Protein AF-A0A409VNU2-F1 (afdb_monomer)

InterPro domains:
  IPR000086 NUDIX hydrolase domain [PF00293] (557-674)
  IPR000086 NUDIX hydrolase domain [PS51462] (543-689)
  IPR006638 Elp3/MiaA/NifB-like, radical SAM core domain [SM00729] (38-253)
  IPR007197 Radical SAM [PF04055] (53-207)
  IPR007197 Radical SAM [PS51918] (31-260)
  IPR007197 Radical SAM [SFLDS00029] (51-329)
  IPR013785 Aldolase-type TIM barrel [G3DSA:3.20.20.70] (51-311)
  IPR015797 NUDIX hydrolase-like domain superfamily [SSF55811] (520-695)
  IPR051196 RSAD2 and Viperin antiviral [PTHR21339] (51-327)
  IPR058240 Radical SAM superfamily [SSF102114] (53-287)

pLDDT: mean 80.47, std 20.97, range [23.19, 98.56]

Secondary structure (DSSP, 8-state):
-THHHHHHHHHHHS-SS--SPPPPPPSEEEE--S--------------TT----SB--TT-SS---------HHHHHHHHHHHHHTT--EEEE-SS-GGGSHHHHHHHHHHHHHTS--SEEEEEE-STT--HHHHHHHGGG-SEEEEE---SSHHHHHHHT-SBSSS---HHHHHHHHHHHHHHTTPEEEEEEEE-TTTTT---HHHHHHH--SEEEEEEP---BTTTBSTT-S---GGG---HHHHHHHHHHTTT-TTEEEE-HHHHSSS--EE-TTSEEEE-TTSS-EEEEEHHHH-HHHHHTTS---HHHHHHTT-----PPPS--S------------------------------TTTTTSTTSPPPPPP-PPTT-S-SHHHHHHHS-EEPPPSPGGG-SSEEEEEEPTTS-EEEEEEEEEE-S--STTPPPSEEE-HHHHHHHHHHHHHHHHHTPPPSEEEEE-SS-TTSEEEEEE-HHHHHTHHHHHHHHHHTTSTTS---EEEEEPPPPSS--TT---EEEEEEGGGHHHHTPPEEEEEEEEEEE-TTT--EEEEEEEEPTT-SSSTT-B--SEEEE--TT--HHHHHHHHHHHHH---HHHHHHH-EEEEEEEEEEE-TT--EEEEEEEEEEEEE-TT-SS-----TTT--EEEEEEE-HHHHHHHHHTT-B-HHHHHHHHHHHHHTTSS-TTT-TTHHHHHHHHT----S--------

Nearest PDB structures (foldseek):
  6q2q-assembly1_A  TM=9.606E-01  e=2.785E-39  Mus musculus
  6q2q-assembly2_B  TM=9.642E-01  e=1.848E-38  Mus musculus
  7n7h-assembly1_A  TM=9.650E-01  e=1.083E-36  Nematostella vectensis
  5vsm-assembly1_A  TM=9.522E-01  e=4.419E-33  Mus musculus
  5vsm-assembly2_B  TM=9.518E-01  e=1.750E-32  Mus musculus

Organism: NCBI:txid231916

Mean predicted aligned error: 18.36 Å

Solvent-accessible surface area (backbone atoms only — not comparable to full-atom values): 41085 Å² total; per-residue (Å²): 128,74,63,65,61,42,65,67,45,54,70,68,69,74,74,77,85,82,84,79,93,73,73,75,42,62,52,56,39,37,41,23,54,46,34,80,83,81,88,73,91,84,82,96,69,90,79,68,94,83,59,51,74,31,64,50,58,44,38,55,42,69,65,64,38,59,38,84,58,54,57,56,70,69,59,48,51,53,45,51,48,53,40,41,79,38,46,36,34,27,44,32,42,34,64,47,48,53,55,80,44,51,67,60,56,38,53,50,32,42,43,37,45,75,72,66,58,37,65,24,32,32,40,40,36,72,41,82,64,69,50,69,72,54,44,74,74,37,35,91,38,37,27,33,48,29,36,53,55,59,52,89,47,70,67,50,22,54,76,45,20,60,38,46,80,90,44,98,58,65,55,58,61,36,48,54,52,50,46,50,58,28,52,79,68,70,25,44,35,29,37,36,26,58,41,24,64,79,40,40,86,61,86,54,63,69,61,50,58,72,66,60,38,78,32,31,40,39,29,48,55,60,80,27,47,60,22,8,27,66,99,77,28,90,27,68,27,74,84,34,54,62,54,72,67,49,52,50,50,33,49,62,76,43,65,85,45,86,37,60,43,80,37,49,64,80,55,56,54,40,33,64,58,35,25,42,28,72,47,14,24,34,15,30,80,86,48,29,80,44,70,37,52,32,29,83,79,63,34,57,68,60,15,55,74,40,21,56,75,41,71,66,44,23,55,76,64,58,71,73,71,97,52,60,69,84,94,79,87,89,85,85,90,80,90,85,85,88,85,87,89,89,83,89,83,88,87,87,85,88,90,83,91,89,89,90,85,90,87,59,94,81,59,67,92,61,69,79,59,76,83,57,76,63,42,78,68,56,92,94,53,80,56,68,49,34,59,50,25,52,39,46,14,38,40,70,57,69,83,69,62,91,78,49,94,72,44,44,33,26,36,32,37,47,90,64,50,78,42,82,70,42,68,40,28,43,29,29,70,43,90,56,92,87,65,64,50,45,22,37,22,42,63,71,50,47,52,51,51,53,50,53,37,47,53,23,59,74,70,72,44,84,44,63,55,38,75,42,56,37,92,91,43,85,86,42,75,54,33,41,22,40,14,69,74,35,55,74,56,36,33,64,42,44,18,55,62,50,43,68,77,55,70,89,61,93,81,44,47,22,55,37,37,39,72,84,61,97,75,69,46,75,85,58,74,48,60,46,29,44,38,46,55,88,50,32,39,55,41,26,24,55,43,46,25,17,40,32,45,36,30,32,66,32,76,89,81,66,51,57,29,36,41,33,27,29,30,15,74,81,42,94,68,71,45,59,24,32,44,44,38,21,62,43,68,41,44,58,91,56,48,60,66,58,41,38,56,51,28,27,40,51,47,16,53,42,59,65,68,60,46,70,73,53,54,36,83,76,53,72,39,48,36,31,29,50,47,99,86,67,43,33,38,32,30,44,29,39,34,32,39,29,78,37,57,73,83,59,85,55,64,74,38,70,28,78,88,70,52,56,39,71,47,75,44,78,37,40,70,65,56,48,54,48,39,49,78,69,62,45,36,41,50,72,35,40,52,51,50,53,51,49,35,40,78,67,45,32,48,42,68,90,42,23,86,52,37,71,57,38,60,50,62,55,59,43,81,68,96,47,36,56,94,66,78,48,56,131

Sequence (728 aa):
MEWLTNIVSLYSLNLKGRTTEKKIVPVSVNYFPHRQVIVYFIVPSRIDARDRQCNYACNFCFHTTKNLDILPLEEAKRGLRLLADDGMRKLNISGGEPFLKPTFIGEIFRYCKEELKLESCSVVNNGSKVTEKWLDTYGQYLDMMAISCDSFDAETNKKIGRTDQAKKGDHVGRVFDVAEWCRQRGIKVKINSVINTHNWEEDMNEHIAALSPVRWKVFQVLLLEGENTGERSLRDARELVISSEQFQAFLSRHAGQKCLVPEDNEAMKDSYLNLDENMRFLNCETGGKVPGRSLLEVGVQEALKDAGWNEQAFVDRGGIFEWSRSQEAESLECAHRRAPLLVRSSLTSRHSPKRRNGGAALRSYYAEVAPVKALTLPKGHTSILPLIHSCNNLVLPPQPWASQAHLTIGTRTPEGDVIDKENVVPFVLSHAQRELPVGFIRPHVAAALEEDHQKHLVSGSASPWDLKYTKEHPKQLKSAAFAAWVNEGGKYTRTMHMERLVSGWNDEAYPVYSHPPKDITGALDPIAFAIERAALPLFGLVNFGALLTAYVHDPANGRSGIWIPRRSLMKRTWPGMLDVTAGGGMGLGDTAMETIIRESAEEALLDHDYLKEFIRPVGVLPFPNRSPKGWILPGMYYLFDLPLPSDFSIIPKINALDGEVEQFDLLEPQQVLQYLLEGKFKSSSALALIDFLIRHGYITEDTDPRYLDICRYLKADIHLPVAWRPAP

Radius of gyration: 30.8 Å; Cα contacts (8 Å, |Δi|>4): 1322; chains: 1; bounding box: 93×67×81 Å

Foldseek 3Di:
DCCVVVVVCVVVPVPPDDDDDFDAQDQEAEEEFADDDDDDDDDDDDDDPPAFDLQWDFQLFQAGGRHGDFPDLVLVLVLVLLNLVRHHQEYEYEGRACLVVLVSLLVVLCCCCVPSVRQAYEYEHQLPNDDLVSCVRRVVSHQEYEHEDADPDPVLCVVRRSQGPVDRDDSLVSLQVVLVSCVVVNHAYEYEHEQWPSPLPPQCQVVCVVSVGQAYEYEHRAQADCDADDPNHPHPCPNGHDDPVSNVSSCVSNVVPPRYQYDYHVLPQAQHQYAYSQQFTFARPVRHTDTFDHCSPVNPRVRVVVRNHDPVSNVVSVVDDDRGGDPDPPDDPDDDDDDDDDDDDDDDDDDDDDDDDDDDPPCPPCVQADFADAAAADPPDQFCQLLLLQQLFKDFFDPPPVPDPWTWIFGQGSVGDTHPIATWAFEFADPPPPTDGLFTAGPVLVVVLVVQQVVCVVVVHDRQKDWDDDPVDNPHTRHIHGDPVLCVVFQASVQVVQCVVVPPPPPFKAFRFGAQDPAFAQPDDRTRYIHDPVCCLRGLHEWEKEAEWEKEADSVVGDIWTKKFFWDLPDPPQHRFIFHQWMDTATVPGDNLNRRLVRCCLAFVFDSVLCVVFKDFDAKWWRFDADPVRGTHTYIYTYIYGYDYPVPPTGTDGDVVNSTTDDIDTHDLNVLSVCLVVVRHDSVRSLSSVVVCVVSNNHDCVRHVCVVVSVPSRRPDDPNDDDDHGDD

Structure (mmCIF, N/CA/C/O backbone):
data_AF-A0A409VNU2-F1
#
_entry.id   AF-A0A409VNU2-F1
#
loop_
_atom_site.group_PDB
_atom_site.id
_atom_site.type_symbol
_atom_site.label_atom_id
_atom_site.label_alt_id
_atom_site.label_comp_id
_atom_site.label_asym_id
_atom_site.label_entity_id
_atom_site.label_seq_id
_atom_site.pdbx_PDB_ins_code
_atom_site.Cartn_x
_atom_site.Cartn_y
_atom_site.Cartn_z
_atom_site.occupancy
_atom_site.B_iso_or_equiv
_atom_site.auth_seq_id
_atom_site.auth_comp_id
_atom_site.auth_asym_id
_atom_site.auth_atom_id
_atom_site.pdbx_PDB_model_num
ATOM 1 N N . MET A 1 1 ? -15.857 8.477 -12.333 1.00 32.22 1 MET A N 1
ATOM 2 C CA . MET A 1 1 ? -16.088 7.138 -12.943 1.00 32.22 1 MET A CA 1
ATOM 3 C C . MET A 1 1 ? -16.104 7.155 -14.484 1.00 32.22 1 MET A C 1
ATOM 5 O O . MET A 1 1 ? -16.042 6.073 -15.058 1.00 32.22 1 MET A O 1
ATOM 9 N N . GLU A 1 2 ? -16.066 8.316 -15.154 1.00 26.16 2 GLU A N 1
ATOM 10 C CA . GLU A 1 2 ? -15.745 8.467 -16.597 1.00 26.16 2 GLU A CA 1
ATOM 11 C C . GLU A 1 2 ? -14.269 8.155 -16.948 1.00 26.16 2 GLU A C 1
ATOM 13 O O . GLU A 1 2 ? -13.889 8.100 -18.110 1.00 26.16 2 GLU A O 1
ATOM 18 N N . TRP A 1 3 ? -13.426 7.874 -15.949 1.00 34.53 3 TRP A N 1
ATOM 19 C CA . TRP A 1 3 ? -11.976 7.726 -16.116 1.00 34.53 3 TRP A CA 1
ATOM 20 C C . TRP A 1 3 ? -11.501 6.365 -16.666 1.00 34.53 3 TRP A C 1
ATOM 22 O O . TRP A 1 3 ? -10.367 6.238 -17.105 1.00 34.53 3 TRP A O 1
ATOM 32 N N . LEU A 1 4 ? -12.362 5.339 -16.672 1.00 36.25 4 LEU A N 1
ATOM 33 C CA . LEU A 1 4 ? -12.014 3.996 -17.171 1.00 36.25 4 LEU A CA 1
ATOM 34 C C . LEU A 1 4 ? -12.293 3.880 -18.673 1.00 36.25 4 LEU A C 1
ATOM 36 O O . LEU A 1 4 ? -11.607 3.145 -19.373 1.00 36.25 4 LEU A O 1
ATOM 40 N N . THR A 1 5 ? -13.220 4.692 -19.186 1.00 32.06 5 THR A N 1
ATOM 41 C CA . THR A 1 5 ? -13.354 4.960 -20.621 1.00 32.06 5 THR A CA 1
ATOM 42 C C . THR A 1 5 ? -12.121 5.709 -21.143 1.00 32.06 5 THR A C 1
ATOM 44 O O . THR A 1 5 ? -11.686 5.458 -22.264 1.00 32.06 5 THR A O 1
ATOM 47 N N . ASN A 1 6 ? -11.481 6.539 -20.304 1.00 30.66 6 ASN A N 1
ATOM 48 C CA . ASN A 1 6 ? -10.217 7.198 -20.641 1.00 30.66 6 ASN A CA 1
ATOM 49 C C . ASN A 1 6 ? -9.029 6.234 -20.723 1.00 30.66 6 ASN A C 1
ATOM 51 O O . ASN A 1 6 ? -8.132 6.509 -21.501 1.00 30.66 6 ASN A O 1
ATOM 55 N N . ILE A 1 7 ? -9.022 5.087 -20.035 1.00 38.19 7 ILE A N 1
ATOM 56 C CA . ILE A 1 7 ? -7.935 4.094 -20.176 1.00 38.19 7 ILE A CA 1
ATOM 57 C C . ILE A 1 7 ? -7.958 3.431 -21.566 1.00 38.19 7 ILE A C 1
ATOM 59 O O . ILE A 1 7 ? -6.906 3.183 -22.147 1.00 38.19 7 ILE A O 1
ATOM 63 N N . VAL A 1 8 ? -9.143 3.242 -22.155 1.00 35.53 8 VAL A N 1
ATOM 64 C CA . VAL A 1 8 ? -9.284 2.750 -23.540 1.00 35.53 8 VAL A CA 1
ATOM 65 C C . VAL A 1 8 ? -9.150 3.896 -24.563 1.00 35.53 8 VAL A C 1
ATOM 67 O O . VAL A 1 8 ? -8.634 3.699 -25.660 1.00 35.53 8 VAL A O 1
ATOM 70 N N . SER A 1 9 ? -9.535 5.127 -24.201 1.00 29.42 9 SER A N 1
ATOM 71 C CA . SER A 1 9 ? -9.430 6.308 -25.076 1.00 29.42 9 SER A CA 1
ATOM 72 C C . SER A 1 9 ? -8.040 6.967 -25.102 1.00 29.42 9 SER A C 1
ATOM 74 O O . SER A 1 9 ? -7.705 7.612 -26.097 1.00 29.42 9 SER A O 1
ATOM 76 N N . LEU A 1 10 ? -7.213 6.813 -24.062 1.00 29.30 10 LEU A N 1
ATOM 77 C CA . LEU A 1 10 ? -5.847 7.361 -23.996 1.00 29.30 10 LEU A CA 1
ATOM 78 C C . LEU A 1 10 ? -4.926 6.714 -25.038 1.00 29.30 10 LEU A C 1
ATOM 80 O O . LEU A 1 10 ? -4.035 7.381 -25.562 1.00 29.30 10 LEU A O 1
ATOM 84 N N . TYR A 1 11 ? -5.211 5.473 -25.441 1.00 35.41 11 TYR A N 1
ATOM 85 C CA . TYR A 1 11 ? -4.531 4.827 -26.566 1.00 35.41 11 TYR A CA 1
ATOM 86 C C . TYR A 1 11 ? -4.916 5.412 -27.935 1.00 35.41 11 TYR A C 1
ATOM 88 O O . TYR A 1 11 ? -4.134 5.319 -28.877 1.00 35.41 11 TYR A O 1
ATOM 96 N N . SER A 1 12 ? -6.072 6.076 -28.059 1.00 29.11 12 SER A N 1
ATOM 97 C CA . SER A 1 12 ? -6.533 6.654 -29.333 1.00 29.11 12 SER A CA 1
ATOM 98 C C . SER A 1 12 ? -6.155 8.130 -29.535 1.00 29.11 12 SER A C 1
ATOM 100 O O . SER A 1 12 ? -6.220 8.617 -30.662 1.00 29.11 12 SER A O 1
ATOM 102 N N . LEU A 1 13 ? -5.726 8.851 -28.490 1.00 26.30 13 LEU A N 1
ATOM 103 C CA . LEU A 1 13 ? -5.395 10.287 -28.573 1.00 26.30 13 LEU A CA 1
ATOM 104 C C . LEU A 1 13 ? -3.894 10.619 -28.526 1.00 26.30 13 LEU A C 1
ATOM 106 O O . LEU A 1 13 ? -3.533 11.745 -28.852 1.00 26.30 13 LEU A O 1
ATOM 110 N N . ASN A 1 14 ? -3.015 9.644 -28.267 1.00 28.23 14 ASN A N 1
ATOM 111 C CA . ASN A 1 14 ? -1.561 9.804 -28.453 1.00 28.23 14 ASN A CA 1
ATOM 112 C C . ASN A 1 14 ? -1.056 9.409 -29.860 1.00 28.23 14 ASN A C 1
ATOM 114 O O . ASN A 1 14 ? 0.144 9.407 -30.117 1.00 28.23 14 ASN A O 1
ATOM 118 N N . LEU A 1 15 ? -1.961 9.119 -30.804 1.00 35.69 15 LEU A N 1
ATOM 119 C CA . LEU A 1 15 ? -1.638 8.662 -32.165 1.00 35.69 15 LEU A CA 1
ATOM 120 C C . LEU A 1 15 ? -1.769 9.732 -33.263 1.00 35.69 15 LEU A C 1
ATOM 122 O O . LEU A 1 15 ? -1.955 9.395 -34.433 1.00 35.69 15 LEU A O 1
ATOM 126 N N . LYS A 1 16 ? -1.608 11.023 -32.947 1.00 27.91 16 LYS A N 1
ATOM 127 C CA . LYS A 1 16 ? -1.348 12.035 -33.988 1.00 27.91 16 LYS A CA 1
ATOM 128 C C . LYS A 1 16 ? -0.219 12.986 -33.606 1.00 27.91 16 LYS A C 1
ATOM 130 O O . LYS A 1 16 ? -0.439 14.085 -33.119 1.00 27.91 16 LYS A O 1
ATOM 135 N N . GLY A 1 17 ? 0.988 12.548 -33.961 1.00 31.16 17 GLY A N 1
ATOM 136 C CA . GLY A 1 17 ? 2.108 13.422 -34.288 1.00 31.16 17 GLY A CA 1
ATOM 137 C C . GLY A 1 17 ? 3.088 13.687 -33.152 1.00 31.16 17 GLY A C 1
ATOM 138 O O . GLY A 1 17 ? 3.049 14.755 -32.556 1.00 31.16 17 GLY A O 1
ATOM 139 N N . ARG A 1 18 ? 4.052 12.780 -32.959 1.00 25.80 18 ARG A N 1
ATOM 140 C CA . ARG A 1 18 ? 5.494 13.081 -33.027 1.00 25.80 18 ARG A CA 1
ATOM 141 C C . ARG A 1 18 ? 6.312 11.802 -32.841 1.00 25.80 18 ARG A C 1
ATOM 143 O O . ARG A 1 18 ? 5.958 10.897 -32.103 1.00 25.80 18 ARG A O 1
ATOM 150 N N . THR A 1 19 ? 7.363 11.749 -33.634 1.00 32.81 19 THR A N 1
ATOM 151 C CA . THR A 1 19 ? 8.350 10.695 -33.841 1.00 32.81 19 THR A CA 1
ATOM 152 C C . THR A 1 19 ? 9.255 10.458 -32.624 1.00 32.81 19 THR A C 1
ATOM 154 O O . THR A 1 19 ? 9.462 11.374 -31.832 1.00 32.81 19 THR A O 1
ATOM 157 N N . THR A 1 20 ? 9.850 9.255 -32.583 1.00 31.62 20 THR A N 1
ATOM 158 C CA . THR A 1 20 ? 10.947 8.742 -31.723 1.00 31.62 20 THR A CA 1
ATOM 159 C C . THR A 1 20 ? 10.624 8.445 -30.250 1.00 31.62 20 THR A C 1
ATOM 161 O O . THR A 1 20 ? 10.275 9.337 -29.485 1.00 31.62 20 THR A O 1
ATOM 164 N N . GLU A 1 21 ? 10.783 7.167 -29.873 1.00 37.88 21 GLU A N 1
ATOM 165 C CA . GLU A 1 21 ? 10.762 6.645 -28.499 1.00 37.88 21 GLU A CA 1
ATOM 166 C C . GLU A 1 21 ? 11.710 7.453 -27.597 1.00 37.88 21 GLU A C 1
ATOM 168 O O . GLU A 1 21 ? 12.921 7.472 -27.816 1.00 37.88 21 GLU A O 1
ATOM 173 N N . LYS A 1 22 ? 11.161 8.117 -26.577 1.00 32.19 22 LYS A N 1
ATOM 174 C CA . LYS A 1 22 ? 11.935 8.726 -25.488 1.00 32.19 22 LYS A CA 1
ATOM 175 C C . LYS A 1 22 ? 11.944 7.764 -24.295 1.00 32.19 22 LYS A C 1
ATOM 177 O O . LYS A 1 22 ? 10.876 7.335 -23.862 1.00 32.19 22 LYS A O 1
ATOM 182 N N . LYS A 1 23 ? 13.122 7.433 -23.755 1.00 39.81 23 LYS A N 1
ATOM 183 C CA . LYS A 1 23 ? 13.257 6.816 -22.425 1.00 39.81 23 LYS A CA 1
ATOM 184 C C . LYS A 1 23 ? 12.821 7.832 -21.366 1.00 39.81 23 LYS A C 1
ATOM 186 O O . LYS A 1 23 ? 13.136 9.011 -21.454 1.00 39.81 23 LYS A O 1
ATOM 191 N N . ILE A 1 24 ? 12.077 7.391 -20.366 1.00 44.88 24 ILE A N 1
ATOM 192 C CA . ILE A 1 24 ? 11.565 8.270 -19.310 1.00 44.88 24 ILE A CA 1
ATOM 193 C C . ILE A 1 24 ? 12.728 8.667 -18.382 1.00 44.88 24 ILE A C 1
ATOM 195 O O . ILE A 1 24 ? 13.515 7.813 -17.978 1.00 44.88 24 ILE A O 1
ATOM 199 N N . VAL A 1 25 ? 12.856 9.956 -18.058 1.00 46.09 25 VAL A N 1
ATOM 200 C CA . VAL A 1 25 ? 13.733 10.442 -16.978 1.00 46.09 25 VAL A CA 1
ATOM 201 C C . VAL A 1 25 ? 13.100 10.037 -15.648 1.00 46.09 25 VAL A C 1
ATOM 203 O O . VAL A 1 25 ? 11.906 10.283 -15.466 1.00 46.09 25 VAL A O 1
ATOM 206 N N . PRO A 1 26 ? 13.847 9.443 -14.702 1.00 52.62 26 PRO A N 1
ATOM 207 C CA . PRO A 1 26 ? 13.279 9.040 -13.425 1.00 52.62 26 PRO A CA 1
ATOM 208 C C . PRO A 1 26 ? 12.714 10.237 -12.651 1.00 52.62 26 PRO A C 1
ATOM 210 O O . PRO A 1 26 ? 13.143 11.384 -12.784 1.00 52.62 26 PRO A O 1
ATOM 213 N N . VAL A 1 27 ? 11.752 9.926 -11.785 1.00 58.34 27 VAL A N 1
ATOM 214 C CA . VAL A 1 27 ? 10.874 10.858 -11.064 1.00 58.34 27 VAL A CA 1
ATOM 215 C C . VAL A 1 27 ? 11.636 11.922 -10.250 1.00 58.34 27 VAL A C 1
ATOM 217 O O . VAL A 1 27 ? 11.085 12.996 -10.027 1.00 58.34 27 VAL A O 1
ATOM 220 N N . SER A 1 28 ? 12.896 11.681 -9.848 1.00 54.06 28 SER A N 1
ATOM 221 C CA . SER A 1 28 ? 13.700 12.564 -8.985 1.00 54.06 28 SER A CA 1
ATOM 222 C C . SER A 1 28 ? 15.138 12.753 -9.487 1.00 54.06 28 SER A C 1
ATOM 224 O O . SER A 1 28 ? 15.865 11.774 -9.639 1.00 54.06 28 SER A O 1
ATOM 226 N N . VAL A 1 29 ? 15.593 14.005 -9.618 1.00 71.88 29 VAL A N 1
ATOM 227 C CA . VAL A 1 29 ? 16.958 14.347 -10.071 1.00 71.88 29 VAL A CA 1
ATOM 228 C C . VAL A 1 29 ? 17.713 15.157 -9.013 1.00 71.88 29 VAL A C 1
ATOM 230 O O . VAL A 1 29 ? 17.174 16.120 -8.464 1.00 71.88 29 VAL A O 1
ATOM 233 N N . ASN A 1 30 ? 18.966 14.781 -8.730 1.00 70.69 30 ASN A N 1
ATOM 234 C CA . ASN A 1 30 ? 19.867 15.550 -7.870 1.00 70.69 30 ASN A CA 1
ATOM 235 C C . ASN A 1 30 ? 20.692 16.520 -8.719 1.00 70.69 30 ASN A C 1
ATOM 237 O O . ASN A 1 30 ? 21.525 16.066 -9.495 1.00 70.69 30 ASN A O 1
ATOM 241 N N . TYR A 1 31 ? 20.516 17.828 -8.556 1.00 74.12 31 TYR A N 1
ATOM 242 C CA . TYR A 1 31 ? 21.321 18.834 -9.253 1.00 74.12 31 TYR A CA 1
ATOM 243 C C . TYR A 1 31 ? 22.365 19.450 -8.315 1.00 74.12 31 TYR A C 1
ATOM 245 O O . TYR A 1 31 ? 22.023 19.970 -7.247 1.00 74.12 31 TYR A O 1
ATOM 253 N N . PHE A 1 32 ? 23.631 19.392 -8.728 1.00 68.75 32 PHE A N 1
ATOM 254 C CA . PHE A 1 32 ? 24.795 19.933 -8.034 1.00 68.75 32 PHE A CA 1
ATOM 255 C C . PHE A 1 32 ? 25.315 21.162 -8.789 1.00 68.75 32 PHE A C 1
ATOM 257 O O . PHE A 1 32 ? 26.107 21.023 -9.710 1.00 68.75 32 PHE A O 1
ATOM 264 N N . PRO A 1 33 ? 24.913 22.389 -8.429 1.00 52.50 33 PRO A N 1
ATOM 265 C CA . PRO A 1 33 ? 25.173 23.564 -9.259 1.00 52.50 33 PRO A CA 1
ATOM 266 C C . PRO A 1 33 ? 26.635 24.060 -9.274 1.00 52.50 33 PRO A C 1
ATOM 268 O O . PRO A 1 33 ? 26.878 25.081 -9.902 1.00 52.50 33 PRO A O 1
ATOM 271 N N . HIS A 1 34 ? 27.595 23.409 -8.599 1.00 54.88 34 HIS A N 1
ATOM 272 C CA . HIS A 1 34 ? 28.981 23.891 -8.419 1.00 54.88 34 HIS A CA 1
ATOM 273 C C . HIS A 1 34 ? 30.038 22.940 -9.022 1.00 54.88 34 HIS A C 1
ATOM 275 O O . HIS A 1 34 ? 29.909 21.729 -8.881 1.00 54.88 34 HIS A O 1
ATOM 281 N N . ARG A 1 35 ? 31.111 23.482 -9.631 1.00 47.59 35 ARG A N 1
ATOM 282 C CA . ARG A 1 35 ? 32.030 22.761 -10.543 1.00 47.59 35 ARG A CA 1
ATOM 283 C C . ARG A 1 35 ? 32.740 21.493 -10.052 1.00 47.59 35 ARG A C 1
ATOM 285 O O . ARG A 1 35 ? 33.550 21.559 -9.120 1.00 47.59 35 ARG A O 1
ATOM 292 N N . GLN A 1 36 ? 32.617 20.406 -10.828 1.00 40.22 36 GLN A N 1
ATOM 293 C CA . GLN A 1 36 ? 33.533 19.263 -10.893 1.00 40.22 36 GLN A CA 1
ATOM 294 C C . GLN A 1 36 ? 34.528 19.416 -12.063 1.00 40.22 36 GLN A C 1
ATOM 296 O O . GLN A 1 36 ? 34.175 19.414 -13.242 1.00 40.22 36 GLN A O 1
ATOM 301 N N . VAL A 1 37 ? 35.828 19.502 -11.757 1.00 35.84 37 VAL A N 1
ATOM 302 C CA . VAL A 1 37 ? 36.880 19.309 -12.774 1.00 35.84 37 VAL A CA 1
ATOM 303 C C . VAL A 1 37 ? 37.388 17.874 -12.691 1.00 35.84 37 VAL A C 1
ATOM 305 O O . VAL A 1 37 ? 38.113 17.531 -11.752 1.00 35.84 37 VAL A O 1
ATOM 308 N N . ILE A 1 38 ? 37.064 17.068 -13.705 1.00 33.06 38 ILE A N 1
ATOM 309 C CA . ILE A 1 38 ? 37.897 15.931 -14.104 1.00 33.06 38 ILE A CA 1
ATOM 310 C C . ILE A 1 38 ? 39.060 16.488 -14.920 1.00 33.06 38 ILE A C 1
ATOM 312 O O . ILE A 1 38 ? 38.869 17.152 -15.937 1.00 33.06 38 ILE A O 1
ATOM 316 N N . VAL A 1 39 ? 40.281 16.250 -14.449 1.00 29.45 39 VAL A N 1
ATOM 317 C CA . VAL A 1 39 ? 41.502 16.680 -15.131 1.00 29.45 39 VAL A CA 1
ATOM 318 C C . VAL A 1 39 ? 41.782 15.714 -16.287 1.00 29.45 39 VAL A C 1
ATOM 320 O O . VAL A 1 39 ? 42.343 14.644 -16.067 1.00 29.45 39 VAL A O 1
ATOM 323 N N . TYR A 1 40 ? 41.430 16.098 -17.516 1.00 26.77 40 TYR A N 1
ATOM 324 C CA . TYR A 1 40 ? 42.134 15.627 -18.713 1.00 26.77 40 TYR A CA 1
ATOM 325 C C . TYR A 1 40 ? 43.253 16.635 -19.031 1.00 26.77 40 TYR A C 1
ATOM 327 O O . TYR A 1 40 ? 43.049 17.844 -18.983 1.00 26.77 40 TYR A O 1
ATOM 335 N N . PHE A 1 41 ? 44.464 16.119 -19.244 1.00 30.81 41 PHE A N 1
ATOM 336 C CA . PHE A 1 41 ? 45.743 16.835 -19.339 1.00 30.81 41 PHE A CA 1
ATOM 337 C C . PHE A 1 41 ? 45.749 18.084 -20.249 1.00 30.81 41 PHE A C 1
ATOM 339 O O . PHE A 1 41 ? 45.288 18.007 -21.382 1.00 30.81 41 PHE A O 1
ATOM 346 N N . ILE A 1 42 ? 46.384 19.179 -19.789 1.00 28.73 42 ILE A N 1
ATOM 347 C CA . ILE A 1 42 ? 47.589 19.850 -20.350 1.00 28.73 42 ILE A CA 1
ATOM 348 C C . ILE A 1 42 ? 47.909 21.107 -19.484 1.00 28.73 42 ILE A C 1
ATOM 350 O O . ILE A 1 42 ? 47.016 21.863 -19.124 1.00 28.73 42 ILE A O 1
ATOM 354 N N . VAL A 1 43 ? 49.206 21.314 -19.193 1.00 25.83 43 VAL A N 1
ATOM 355 C CA . VAL A 1 43 ? 49.904 22.414 -18.462 1.00 25.83 43 VAL A CA 1
ATOM 356 C C . VAL A 1 43 ? 50.081 22.267 -16.927 1.00 25.83 43 VAL A C 1
ATOM 358 O O . VAL A 1 43 ? 49.102 22.148 -16.193 1.00 25.83 43 VAL A O 1
ATOM 361 N N . PRO A 1 44 ? 51.331 22.332 -16.403 1.00 35.22 44 PRO A N 1
ATOM 362 C CA . PRO A 1 44 ? 51.611 22.341 -14.973 1.00 35.22 44 PRO A CA 1
ATOM 363 C C . PRO A 1 44 ? 51.481 23.764 -14.416 1.00 35.22 44 PRO A C 1
ATOM 365 O O . PRO A 1 44 ? 52.395 24.578 -14.525 1.00 35.22 44 PRO A O 1
ATOM 368 N N . SER A 1 45 ? 50.370 24.064 -13.757 1.00 29.72 45 SER A N 1
ATOM 369 C CA . SER A 1 45 ? 50.297 25.194 -12.831 1.00 29.72 45 SER A CA 1
ATOM 370 C C . SER A 1 45 ? 49.721 24.708 -11.506 1.00 29.72 45 SER A C 1
ATOM 372 O O . SER A 1 45 ? 48.663 24.089 -11.441 1.00 29.72 45 SER A O 1
ATOM 374 N N . ARG A 1 46 ? 50.493 24.928 -10.435 1.00 35.41 46 ARG A N 1
ATOM 375 C CA . ARG A 1 46 ? 50.111 24.652 -9.047 1.00 35.41 46 ARG A CA 1
ATOM 376 C C . ARG A 1 46 ? 48.750 25.294 -8.770 1.00 35.41 46 ARG A C 1
ATOM 378 O O . ARG A 1 46 ? 48.667 26.515 -8.686 1.00 35.41 46 ARG A O 1
ATOM 385 N N . ILE A 1 47 ? 47.709 24.483 -8.609 1.00 34.41 47 ILE A N 1
ATOM 386 C CA . ILE A 1 47 ? 46.439 24.944 -8.045 1.00 34.41 47 ILE A CA 1
ATOM 387 C C . ILE A 1 47 ? 46.653 25.039 -6.532 1.00 34.41 47 ILE A C 1
ATOM 389 O O . ILE A 1 47 ? 46.846 24.022 -5.864 1.00 34.41 47 ILE A O 1
ATOM 393 N N . ASP A 1 48 ? 46.686 26.270 -6.022 1.00 32.44 48 ASP A N 1
ATOM 394 C CA . ASP A 1 48 ? 46.820 26.591 -4.600 1.00 32.44 48 ASP A CA 1
ATOM 395 C C . ASP A 1 48 ? 45.650 25.979 -3.800 1.00 32.44 48 ASP A C 1
ATOM 397 O O . ASP A 1 48 ? 44.506 25.913 -4.255 1.00 32.44 48 ASP A O 1
ATOM 401 N N . ALA A 1 49 ? 45.923 25.500 -2.588 1.00 35.62 49 ALA A N 1
ATOM 402 C CA . ALA A 1 49 ? 44.967 24.798 -1.729 1.00 35.62 49 ALA A CA 1
ATOM 403 C C . ALA A 1 49 ? 43.877 25.718 -1.128 1.00 35.62 49 ALA A C 1
ATOM 405 O O . ALA A 1 49 ? 43.075 25.264 -0.313 1.00 35.62 49 ALA A O 1
ATOM 406 N N . ARG A 1 50 ? 43.836 26.999 -1.520 1.00 35.00 50 ARG A N 1
ATOM 407 C CA . ARG A 1 50 ? 42.990 28.056 -0.934 1.00 35.00 50 ARG A CA 1
ATOM 408 C C . ARG A 1 50 ? 41.697 28.369 -1.711 1.00 35.00 50 ARG A C 1
ATOM 410 O O . ARG A 1 50 ? 40.860 29.100 -1.191 1.00 35.00 50 ARG A O 1
ATOM 417 N N . ASP A 1 51 ? 41.477 27.769 -2.882 1.00 38.09 51 ASP A N 1
ATOM 418 C CA . ASP A 1 51 ? 40.371 28.128 -3.797 1.00 38.09 51 ASP A CA 1
ATOM 419 C C . ASP A 1 51 ? 39.167 27.153 -3.801 1.00 38.09 51 ASP A C 1
ATOM 421 O O . ASP A 1 51 ? 38.575 26.879 -4.842 1.00 38.09 51 ASP A O 1
ATOM 425 N N . ARG A 1 52 ? 38.771 26.582 -2.650 1.00 53.28 52 ARG A N 1
ATOM 426 C CA . ARG A 1 52 ? 37.713 25.539 -2.582 1.00 53.28 52 ARG A CA 1
ATOM 427 C C . ARG A 1 52 ? 36.729 25.810 -1.438 1.00 53.28 52 ARG A C 1
ATOM 429 O O . ARG A 1 52 ? 37.043 25.492 -0.297 1.00 53.28 52 ARG A O 1
ATOM 436 N N . GLN A 1 53 ? 35.575 26.439 -1.692 1.00 62.69 53 GLN A N 1
ATOM 437 C CA . GLN A 1 53 ? 34.784 27.064 -0.613 1.00 62.69 53 GLN A CA 1
ATOM 438 C C . GLN A 1 53 ? 33.358 26.512 -0.466 1.00 62.69 53 GLN A C 1
ATOM 440 O O . GLN A 1 53 ? 32.382 27.215 -0.697 1.00 62.69 53 GLN A O 1
ATOM 445 N N . CYS A 1 54 ? 33.233 25.275 0.023 1.00 74.25 54 CYS A N 1
ATOM 446 C CA . CYS A 1 54 ? 32.205 25.029 1.038 1.00 74.25 54 CYS A CA 1
ATOM 447 C C . CYS A 1 54 ? 32.683 25.721 2.321 1.00 74.25 54 CYS A C 1
ATOM 449 O O . CYS A 1 54 ? 33.874 25.693 2.627 1.00 74.25 54 CYS A O 1
ATOM 451 N N . ASN A 1 55 ? 31.790 26.348 3.082 1.00 81.12 55 ASN A N 1
ATOM 452 C CA . ASN A 1 55 ? 32.190 27.001 4.330 1.00 81.12 55 ASN A CA 1
ATOM 453 C C . ASN A 1 55 ? 32.491 26.001 5.465 1.00 81.12 55 ASN A C 1
ATOM 455 O O . ASN A 1 55 ? 32.969 26.406 6.522 1.00 81.12 55 ASN A O 1
ATOM 459 N N . TYR A 1 56 ? 32.215 24.712 5.248 1.00 86.12 56 TYR A N 1
ATOM 460 C CA . TYR A 1 56 ? 32.549 23.598 6.136 1.00 86.12 56 TYR A CA 1
ATOM 461 C C . TYR A 1 56 ? 33.639 22.714 5.513 1.00 86.12 56 TYR A C 1
ATOM 463 O O . TYR A 1 56 ? 33.827 22.705 4.296 1.00 86.12 56 TYR A O 1
ATOM 471 N N . ALA A 1 57 ? 34.325 21.910 6.330 1.00 85.38 57 ALA A N 1
ATOM 472 C CA . ALA A 1 57 ? 35.432 21.064 5.881 1.00 85.38 57 ALA A CA 1
ATOM 473 C C . ALA A 1 57 ? 35.332 19.626 6.395 1.00 85.38 57 ALA A C 1
ATOM 475 O O . ALA A 1 57 ? 36.276 19.099 6.971 1.00 85.38 57 ALA A O 1
ATOM 476 N N . CYS A 1 58 ? 34.188 18.989 6.144 1.00 87.56 58 CYS A N 1
ATOM 477 C CA . CYS A 1 58 ? 33.946 17.614 6.569 1.00 87.56 58 CYS A CA 1
ATOM 478 C C . CYS A 1 58 ? 34.986 16.670 5.944 1.00 87.56 58 CYS A C 1
ATOM 480 O O . CYS A 1 58 ? 35.213 16.707 4.728 1.00 87.56 58 CYS A O 1
ATOM 482 N N . ASN A 1 59 ? 35.593 15.824 6.770 1.00 86.50 59 ASN A N 1
ATOM 483 C CA . ASN A 1 59 ? 36.665 14.909 6.388 1.00 86.50 59 ASN A CA 1
ATOM 484 C C . ASN A 1 59 ? 36.167 13.766 5.493 1.00 86.50 59 ASN A C 1
ATOM 486 O O . ASN A 1 59 ? 36.911 13.288 4.648 1.00 86.50 59 ASN A O 1
ATOM 490 N N . PHE A 1 60 ? 34.892 13.384 5.597 1.00 85.81 60 PHE A N 1
ATOM 491 C CA . PHE A 1 60 ? 34.283 12.358 4.743 1.00 85.81 60 PHE A CA 1
ATOM 492 C C . PHE A 1 60 ? 33.616 12.899 3.472 1.00 85.81 60 PHE A C 1
ATOM 494 O O . PHE A 1 60 ? 32.960 12.138 2.764 1.00 85.81 60 PHE A O 1
ATOM 501 N N . CYS A 1 61 ? 33.712 14.203 3.185 1.00 81.88 61 CYS A N 1
ATOM 502 C CA . CYS A 1 61 ? 32.947 14.828 2.103 1.00 81.88 61 CYS A CA 1
ATOM 503 C C . CYS A 1 61 ? 33.165 14.114 0.757 1.00 81.88 61 CYS A C 1
ATOM 505 O O . CYS A 1 61 ? 34.243 14.186 0.181 1.00 81.88 61 CYS A O 1
ATOM 507 N N . PHE A 1 62 ? 32.120 13.462 0.250 1.00 71.25 62 PHE A N 1
ATOM 508 C CA . PHE A 1 62 ? 32.118 12.678 -0.992 1.00 71.25 62 PHE A CA 1
ATOM 509 C C . PHE A 1 62 ? 31.686 13.477 -2.242 1.00 71.25 62 PHE A C 1
ATOM 511 O O . PHE A 1 62 ? 31.367 12.921 -3.297 1.00 71.25 62 PHE A O 1
ATOM 518 N N . HIS A 1 63 ? 31.591 14.801 -2.108 1.00 68.31 63 HIS A N 1
ATOM 519 C CA . HIS A 1 63 ? 31.290 15.723 -3.199 1.00 68.31 63 HIS A CA 1
ATOM 520 C C . HIS A 1 63 ? 32.037 17.036 -2.964 1.00 68.31 63 HIS A C 1
ATOM 522 O O . HIS A 1 63 ? 31.503 18.026 -2.461 1.00 68.31 63 HIS A O 1
ATOM 528 N N . THR A 1 64 ? 33.338 16.989 -3.219 1.00 61.66 64 THR A N 1
ATOM 529 C CA . THR A 1 64 ? 34.271 18.054 -2.883 1.00 61.66 64 THR A CA 1
ATOM 530 C C . THR A 1 64 ? 34.232 19.176 -3.925 1.00 61.66 64 THR A C 1
ATOM 532 O O . THR A 1 64 ? 34.642 19.021 -5.072 1.00 61.66 64 THR A O 1
ATOM 535 N N . THR A 1 65 ? 33.751 20.352 -3.523 1.00 55.41 65 THR A N 1
ATOM 536 C CA . THR A 1 65 ? 33.604 21.514 -4.414 1.00 55.41 65 THR A CA 1
ATOM 537 C C . THR A 1 65 ? 34.955 22.168 -4.722 1.00 55.41 65 THR A C 1
ATOM 539 O O . THR A 1 65 ? 35.637 22.640 -3.808 1.00 55.41 65 THR A O 1
ATOM 542 N N . LYS A 1 66 ? 35.355 22.227 -6.003 1.00 52.22 66 LYS A N 1
ATOM 543 C CA . LYS A 1 66 ? 36.659 22.782 -6.434 1.00 52.22 66 LYS A CA 1
ATOM 544 C C . LYS A 1 66 ? 36.597 24.232 -6.950 1.00 52.22 66 LYS A C 1
ATOM 546 O O . LYS A 1 66 ? 37.658 24.826 -7.085 1.00 52.22 66 LYS A O 1
ATOM 551 N N . ASN A 1 67 ? 35.410 24.800 -7.209 1.00 52.06 67 ASN A N 1
ATOM 552 C CA . ASN A 1 67 ? 35.151 26.247 -7.368 1.00 52.06 67 ASN A CA 1
ATOM 553 C C . ASN A 1 67 ? 33.634 26.560 -7.271 1.00 52.06 67 ASN A C 1
ATOM 555 O O . ASN A 1 67 ? 32.820 25.650 -7.136 1.00 52.06 67 ASN A O 1
ATOM 559 N N . LEU A 1 68 ? 33.263 27.847 -7.301 1.00 58.31 68 LEU A N 1
ATOM 560 C CA . LEU A 1 68 ? 31.887 28.344 -7.118 1.00 58.31 68 LEU A CA 1
ATOM 561 C C . LEU A 1 68 ? 31.174 28.727 -8.428 1.00 58.31 68 LEU A C 1
ATOM 563 O O . LEU A 1 68 ? 30.134 29.394 -8.365 1.00 58.31 68 LEU A O 1
ATOM 567 N N . ASP A 1 69 ? 31.729 28.360 -9.584 1.00 63.16 69 ASP A N 1
ATOM 568 C CA . ASP A 1 69 ? 31.101 28.644 -10.872 1.00 63.16 69 ASP A CA 1
ATOM 569 C C . ASP A 1 69 ? 29.810 27.829 -10.992 1.00 63.16 69 ASP A C 1
ATOM 571 O O . ASP A 1 69 ? 29.787 26.637 -10.679 1.00 63.16 69 ASP A O 1
ATOM 575 N N . ILE A 1 70 ? 28.736 28.503 -11.405 1.00 75.44 70 ILE A N 1
ATOM 576 C CA . ILE A 1 70 ? 27.403 27.931 -11.608 1.00 75.44 70 ILE A CA 1
ATOM 577 C C . ILE A 1 70 ? 26.932 28.304 -13.012 1.00 75.44 70 ILE A C 1
ATOM 579 O O . ILE A 1 70 ? 27.292 29.375 -13.513 1.00 75.44 70 ILE A O 1
ATOM 583 N N . LEU A 1 71 ? 26.109 27.462 -13.641 1.00 82.44 71 LEU A N 1
ATOM 584 C CA . LEU A 1 71 ? 25.472 27.829 -14.906 1.00 82.44 71 LEU A CA 1
ATOM 585 C C . LEU A 1 71 ? 24.683 29.142 -14.764 1.00 82.44 71 LEU A C 1
ATOM 587 O O . LEU A 1 71 ? 24.057 29.374 -13.722 1.00 82.44 71 LEU A O 1
ATOM 591 N N . PRO A 1 72 ? 24.649 29.994 -15.806 1.00 89.50 72 PRO A N 1
ATOM 592 C CA . PRO A 1 72 ? 23.714 31.109 -15.857 1.00 89.50 72 PRO A CA 1
ATOM 593 C C . PRO A 1 72 ? 22.286 30.627 -15.588 1.00 89.50 72 PRO A C 1
ATOM 595 O O . PRO A 1 72 ? 21.888 29.558 -16.052 1.00 89.50 72 PRO A O 1
ATOM 598 N N . LEU A 1 73 ? 21.502 31.427 -14.860 1.00 89.00 73 LEU A N 1
ATOM 599 C CA . LEU A 1 73 ? 20.154 31.048 -14.420 1.00 89.00 73 LEU A CA 1
ATOM 600 C C . LEU A 1 73 ? 19.268 30.563 -15.576 1.00 89.00 73 LEU A C 1
ATOM 602 O O . LEU A 1 73 ? 18.573 29.563 -15.435 1.00 89.00 73 LEU A O 1
ATOM 606 N N . GLU A 1 74 ? 19.328 31.232 -16.725 1.00 92.19 74 GLU A N 1
ATOM 607 C CA . GLU A 1 74 ? 18.519 30.871 -17.893 1.00 92.19 74 GLU A CA 1
ATOM 608 C C . GLU A 1 74 ? 18.958 29.548 -18.541 1.00 92.19 74 GLU A C 1
ATOM 610 O O . GLU A 1 74 ? 18.109 28.760 -18.951 1.00 92.19 74 GLU A O 1
ATOM 615 N N . GLU A 1 75 ? 20.255 29.230 -18.539 1.00 90.69 75 GLU A N 1
ATOM 616 C CA . GLU A 1 75 ? 20.747 27.926 -19.006 1.00 90.69 75 GLU A CA 1
ATOM 617 C C . GLU A 1 75 ? 20.357 26.801 -18.043 1.00 90.69 75 GLU A C 1
ATOM 619 O O . GLU A 1 75 ? 19.950 25.719 -18.470 1.00 90.69 75 GLU A O 1
ATOM 624 N N . ALA A 1 76 ? 20.391 27.067 -16.734 1.00 89.94 76 ALA A N 1
ATOM 625 C CA . ALA A 1 76 ? 19.911 26.115 -15.741 1.00 89.94 76 ALA A CA 1
ATOM 626 C C . ALA A 1 76 ? 18.40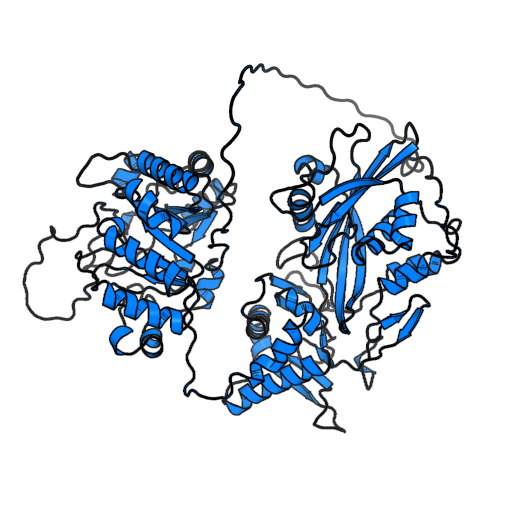0 25.852 -15.896 1.00 89.94 76 ALA A C 1
ATOM 628 O O . ALA A 1 76 ? 17.973 24.698 -15.914 1.00 89.94 76 ALA A O 1
ATOM 629 N N . LYS A 1 77 ? 17.586 26.900 -16.094 1.00 94.06 77 LYS A N 1
ATOM 630 C CA . LYS A 1 77 ? 16.149 26.767 -16.398 1.00 94.06 77 LYS A CA 1
ATOM 631 C C . LYS A 1 77 ? 15.908 25.977 -17.685 1.00 94.06 77 LYS A C 1
ATOM 633 O O . LYS A 1 77 ? 15.021 25.124 -17.706 1.00 94.06 77 LYS A O 1
ATOM 638 N N . ARG A 1 78 ? 16.711 26.214 -18.732 1.00 95.00 78 ARG A N 1
ATOM 639 C CA . ARG A 1 78 ? 16.661 25.455 -19.993 1.00 95.00 78 ARG A CA 1
ATOM 640 C C . ARG A 1 78 ? 16.883 23.965 -19.745 1.00 95.00 78 ARG A C 1
ATOM 642 O O . ARG A 1 78 ? 16.075 23.156 -20.192 1.00 95.00 78 ARG A O 1
ATOM 649 N N . GLY A 1 79 ? 17.915 23.606 -18.983 1.00 91.81 79 GLY A N 1
ATOM 650 C CA . GLY A 1 79 ? 18.199 22.213 -18.630 1.00 91.81 79 GLY A CA 1
ATOM 651 C C . GLY A 1 79 ? 17.087 21.559 -17.809 1.00 91.81 79 GLY A C 1
ATOM 652 O O . GLY A 1 79 ? 16.653 20.452 -18.121 1.00 91.81 79 GLY A O 1
ATOM 653 N N . LEU A 1 80 ? 16.557 22.268 -16.809 1.00 92.50 80 LEU A N 1
ATOM 654 C CA . LEU A 1 80 ? 15.454 21.776 -15.977 1.00 92.50 80 LEU A CA 1
ATOM 655 C C . LEU A 1 80 ? 14.152 21.593 -16.758 1.00 92.50 80 LEU A C 1
ATOM 657 O O . LEU A 1 80 ? 13.415 20.650 -16.482 1.00 92.50 80 LEU A O 1
ATOM 661 N N . ARG A 1 81 ? 13.874 22.449 -17.749 1.00 93.56 81 ARG A N 1
ATOM 662 C CA . ARG A 1 81 ? 12.732 22.252 -18.647 1.00 93.56 81 ARG A CA 1
ATOM 663 C C . ARG A 1 81 ? 12.890 20.998 -19.491 1.00 93.56 81 ARG A C 1
ATOM 665 O O . ARG A 1 81 ? 11.949 20.223 -19.557 1.00 93.56 81 ARG A O 1
ATOM 672 N N . LEU A 1 82 ? 14.076 20.761 -20.058 1.00 91.56 82 LEU A N 1
ATOM 673 C CA . LEU A 1 82 ? 14.340 19.530 -20.810 1.00 91.56 82 LEU A CA 1
ATOM 674 C C . LEU A 1 82 ? 14.105 18.280 -19.949 1.00 91.56 82 LEU A C 1
ATOM 676 O O . LEU A 1 82 ? 13.538 17.306 -20.430 1.00 91.56 82 LEU A O 1
ATOM 680 N N . LEU A 1 83 ? 14.507 18.314 -18.676 1.00 87.81 83 LEU A N 1
ATOM 681 C CA . LEU A 1 83 ? 14.271 17.216 -17.733 1.00 87.81 83 LEU A CA 1
ATOM 682 C C . LEU A 1 83 ? 12.788 17.047 -17.386 1.00 87.81 83 LEU A C 1
ATOM 684 O O . LEU A 1 83 ? 12.309 15.918 -17.321 1.00 87.81 83 LEU A O 1
ATOM 688 N N . ALA A 1 84 ? 12.062 18.145 -17.162 1.00 85.31 84 ALA A N 1
ATOM 689 C CA . ALA A 1 84 ? 10.627 18.112 -16.879 1.00 85.31 84 ALA A CA 1
ATOM 690 C C . ALA A 1 84 ? 9.825 17.587 -18.081 1.00 85.31 84 ALA A C 1
ATOM 692 O O . ALA A 1 84 ? 8.978 16.712 -17.914 1.00 85.31 84 ALA A O 1
ATOM 693 N N . ASP A 1 85 ? 10.152 18.049 -19.292 1.00 86.31 85 ASP A N 1
ATOM 694 C CA . ASP A 1 85 ? 9.544 17.595 -20.549 1.00 86.31 85 ASP A CA 1
ATOM 695 C C . ASP A 1 85 ? 9.781 16.093 -20.803 1.00 86.31 85 ASP A C 1
ATOM 697 O O . ASP A 1 85 ? 8.980 15.446 -21.482 1.00 86.31 85 ASP A O 1
ATOM 701 N N . ASP A 1 86 ? 10.859 15.533 -20.243 1.00 79.62 86 ASP A N 1
ATOM 702 C CA . ASP A 1 86 ? 11.218 14.116 -20.344 1.00 79.62 86 ASP A CA 1
ATOM 703 C C . ASP A 1 86 ? 10.848 13.289 -19.086 1.00 79.62 86 ASP A C 1
ATOM 705 O O . ASP A 1 86 ? 11.169 12.100 -19.025 1.00 79.62 86 ASP A O 1
ATOM 709 N N . GLY A 1 87 ? 10.120 13.865 -18.115 1.00 76.56 87 GLY A N 1
ATOM 710 C CA . GLY A 1 87 ? 9.442 13.111 -17.045 1.00 76.56 87 GLY A CA 1
ATOM 711 C C . GLY A 1 87 ? 9.858 13.407 -15.599 1.00 76.56 87 GLY A C 1
ATOM 712 O O . GLY A 1 87 ? 9.302 12.799 -14.682 1.00 76.56 87 GLY A O 1
ATOM 713 N N . MET A 1 88 ? 10.782 14.342 -15.354 1.00 85.94 88 MET A N 1
ATOM 714 C CA . MET A 1 88 ? 11.154 14.742 -13.990 1.00 85.94 88 MET A CA 1
ATOM 715 C C . MET A 1 88 ? 9.953 15.352 -13.247 1.00 85.94 88 MET A C 1
ATOM 717 O O . MET A 1 88 ? 9.364 16.327 -13.706 1.00 85.94 88 MET A O 1
ATOM 721 N N . ARG A 1 89 ? 9.640 14.832 -12.053 1.00 79.38 89 ARG A N 1
ATOM 722 C CA . ARG A 1 89 ? 8.563 15.341 -11.175 1.00 79.38 89 ARG A CA 1
ATOM 723 C C . ARG A 1 89 ? 9.080 15.948 -9.874 1.00 79.38 89 ARG A C 1
ATOM 725 O O . ARG A 1 89 ? 8.387 16.748 -9.248 1.00 79.38 89 ARG A O 1
ATOM 732 N N . LYS A 1 90 ? 10.306 15.600 -9.483 1.00 84.62 90 LYS A N 1
ATOM 733 C CA . LYS A 1 90 ? 10.974 16.059 -8.270 1.00 84.62 90 LYS A CA 1
ATOM 734 C C . LYS A 1 90 ? 12.387 16.548 -8.561 1.00 84.62 90 LYS A C 1
ATOM 736 O O . LYS A 1 90 ? 13.190 15.851 -9.180 1.00 84.62 90 LYS A O 1
ATOM 741 N N . LEU A 1 91 ? 12.707 17.724 -8.035 1.00 91.69 91 LEU A N 1
ATOM 742 C CA . LEU A 1 91 ? 14.057 18.275 -8.041 1.00 91.69 91 LEU A CA 1
ATOM 743 C C . LEU A 1 91 ? 14.625 18.269 -6.623 1.00 91.69 91 LEU A C 1
ATOM 745 O O . LEU A 1 91 ? 14.013 18.805 -5.700 1.00 91.69 91 LEU A O 1
ATOM 749 N N . ASN A 1 92 ? 15.831 17.732 -6.464 1.00 88.88 92 ASN A N 1
ATOM 750 C CA . ASN A 1 92 ? 16.621 17.899 -5.255 1.00 88.88 92 ASN A CA 1
ATOM 751 C C . ASN A 1 92 ? 17.885 18.705 -5.570 1.00 88.88 92 ASN A C 1
ATOM 753 O O . ASN A 1 92 ? 18.748 18.248 -6.315 1.00 88.88 92 ASN A O 1
ATOM 757 N N . ILE A 1 93 ? 18.019 19.892 -4.984 1.00 88.56 93 ILE A N 1
ATOM 758 C CA . ILE A 1 93 ? 19.266 20.656 -5.054 1.00 88.56 93 ILE A CA 1
ATOM 759 C C . ILE A 1 93 ? 20.157 20.207 -3.902 1.00 88.56 93 ILE A C 1
ATOM 761 O O . ILE A 1 93 ? 19.794 20.303 -2.730 1.00 88.56 93 ILE A O 1
ATOM 765 N N . SER A 1 94 ? 21.336 19.699 -4.229 1.00 82.56 94 SER A N 1
ATOM 766 C CA . SER A 1 94 ? 22.312 19.245 -3.242 1.00 82.56 94 SER A CA 1
ATOM 767 C C . SER A 1 94 ? 23.684 19.851 -3.534 1.00 82.56 94 SER A C 1
ATOM 769 O O . SER A 1 94 ? 23.830 20.737 -4.375 1.00 82.56 94 SER A O 1
ATOM 771 N N . GLY A 1 95 ? 24.694 19.404 -2.796 1.00 72.38 95 GLY A N 1
ATOM 772 C CA . GLY A 1 95 ? 26.071 19.858 -2.911 1.00 72.38 95 GLY A CA 1
ATOM 773 C C . GLY A 1 95 ? 26.584 20.522 -1.643 1.00 72.38 95 GLY A C 1
ATOM 774 O O . GLY A 1 95 ? 26.131 20.235 -0.536 1.00 72.38 95 GLY A O 1
ATOM 775 N N . GLY A 1 96 ? 27.581 21.386 -1.820 1.00 68.94 96 GLY A N 1
ATOM 776 C CA . GLY A 1 96 ? 28.322 22.018 -0.735 1.00 68.94 96 GLY A CA 1
ATOM 777 C C . GLY A 1 96 ? 28.907 23.362 -1.164 1.00 68.94 96 GLY A C 1
ATOM 778 O O . GLY A 1 96 ? 30.005 23.405 -1.703 1.00 68.94 96 GLY A O 1
ATOM 779 N N . GLU A 1 97 ? 28.247 24.488 -0.931 1.00 83.69 97 GLU A N 1
ATOM 780 C CA . GLU A 1 97 ? 27.039 24.682 -0.118 1.00 83.69 97 GLU A CA 1
ATOM 781 C C . GLU A 1 97 ? 26.009 25.514 -0.910 1.00 83.69 97 GLU A C 1
ATOM 783 O O . GLU A 1 97 ? 26.313 26.665 -1.235 1.00 83.69 97 GLU A O 1
ATOM 788 N N . PRO A 1 98 ? 24.803 24.977 -1.218 1.00 85.69 98 PRO A N 1
ATOM 789 C CA . PRO A 1 98 ? 23.808 25.657 -2.059 1.00 85.69 98 PRO A CA 1
ATOM 790 C C . PRO A 1 98 ? 23.427 27.062 -1.577 1.00 85.69 98 PRO A C 1
ATOM 792 O O . PRO A 1 98 ? 23.272 27.984 -2.384 1.00 85.69 98 PRO A O 1
ATOM 795 N N . PHE A 1 99 ? 23.340 27.272 -0.259 1.00 89.06 99 PHE A N 1
ATOM 796 C CA . PHE A 1 99 ? 23.000 28.578 0.314 1.00 89.06 99 PHE A CA 1
ATOM 797 C C . PHE A 1 99 ? 24.127 29.621 0.203 1.00 89.06 99 PHE A C 1
ATOM 799 O O . PHE A 1 99 ? 23.932 30.769 0.602 1.00 89.06 99 PHE A O 1
ATOM 806 N N . LEU A 1 100 ? 25.280 29.287 -0.393 1.00 86.06 100 LEU A N 1
ATOM 807 C CA . LEU A 1 100 ? 26.266 30.279 -0.847 1.00 86.06 100 LEU A CA 1
ATOM 808 C C . LEU A 1 100 ? 25.796 31.047 -2.091 1.00 86.06 100 LEU A C 1
ATOM 810 O O . LEU A 1 100 ? 26.320 32.124 -2.382 1.00 86.06 100 LEU A O 1
ATOM 814 N N . LYS A 1 101 ? 24.796 30.529 -2.816 1.00 86.62 101 LYS A N 1
ATOM 815 C CA . LYS A 1 101 ? 24.147 31.188 -3.961 1.00 86.62 101 LYS A CA 1
ATOM 816 C C . LYS A 1 101 ? 22.628 31.287 -3.732 1.00 86.62 101 LYS A C 1
ATOM 818 O O . LYS A 1 101 ? 21.847 30.768 -4.529 1.00 86.62 101 LYS A O 1
ATOM 823 N N . PRO A 1 102 ? 22.183 31.982 -2.666 1.00 89.38 102 PRO A N 1
ATOM 824 C CA . PRO A 1 102 ? 20.803 31.915 -2.178 1.00 89.38 102 PRO A CA 1
ATOM 825 C C . PRO A 1 102 ? 19.774 32.416 -3.201 1.00 89.38 102 PRO A C 1
ATOM 827 O O . PRO A 1 102 ? 18.711 31.817 -3.348 1.00 89.38 102 PRO A O 1
ATOM 830 N N . THR A 1 103 ? 20.086 33.478 -3.950 1.00 91.44 103 THR A N 1
ATOM 831 C CA . THR A 1 103 ? 19.189 34.003 -4.993 1.00 91.44 103 THR A CA 1
ATOM 832 C C . THR A 1 103 ? 19.007 33.011 -6.137 1.00 91.44 103 THR A C 1
ATOM 834 O O . THR A 1 103 ? 17.895 32.825 -6.612 1.00 91.44 103 THR A O 1
ATOM 837 N N . PHE A 1 104 ? 20.084 32.343 -6.558 1.00 90.62 104 PHE A N 1
ATOM 838 C CA . PHE A 1 104 ? 20.030 31.383 -7.658 1.00 90.62 104 PHE A CA 1
ATOM 839 C C . PHE A 1 104 ? 19.119 30.202 -7.313 1.00 90.62 104 PHE A C 1
ATOM 841 O O . PHE A 1 104 ? 18.193 29.910 -8.061 1.00 90.62 104 PHE A O 1
ATOM 848 N N . ILE A 1 105 ? 19.333 29.561 -6.158 1.00 92.62 105 ILE A N 1
ATOM 849 C CA . ILE A 1 105 ? 18.517 28.406 -5.754 1.00 92.62 105 ILE A CA 1
ATOM 850 C C . ILE A 1 105 ? 17.052 28.792 -5.507 1.00 92.62 105 ILE A C 1
ATOM 852 O O . ILE A 1 105 ? 16.157 28.020 -5.838 1.00 92.62 105 ILE A O 1
ATOM 856 N N . GLY A 1 106 ? 16.798 30.000 -4.989 1.00 94.75 106 GLY A N 1
ATOM 857 C CA . GLY A 1 106 ? 15.443 30.517 -4.795 1.00 94.75 106 GLY A CA 1
ATOM 858 C C . GLY A 1 106 ? 14.693 30.680 -6.118 1.00 94.75 106 GLY A C 1
ATOM 859 O O . GLY A 1 106 ? 13.573 30.193 -6.260 1.00 94.75 106 GLY A O 1
ATOM 860 N N . GLU A 1 107 ? 15.343 31.283 -7.115 1.00 96.81 107 GLU A N 1
ATOM 861 C CA . GLU A 1 107 ? 14.773 31.454 -8.456 1.00 96.81 107 GLU A CA 1
ATOM 862 C C . GLU A 1 107 ? 14.560 30.125 -9.192 1.00 96.81 107 GLU A C 1
ATOM 864 O O . GLU A 1 107 ? 13.581 29.983 -9.926 1.00 96.81 107 GLU A O 1
ATOM 869 N N . ILE A 1 108 ? 15.431 29.134 -8.978 1.00 95.12 108 ILE A N 1
ATOM 870 C CA . ILE A 1 108 ? 15.231 27.781 -9.511 1.00 95.12 108 ILE A CA 1
ATOM 871 C C . ILE A 1 108 ? 13.983 27.136 -8.902 1.00 95.12 108 ILE A C 1
ATOM 873 O O . ILE A 1 108 ? 13.144 26.639 -9.649 1.00 95.12 108 ILE A O 1
ATOM 877 N N . PHE A 1 109 ? 13.807 27.170 -7.577 1.00 96.44 109 PHE A N 1
ATOM 878 C CA . PHE A 1 109 ? 12.618 26.580 -6.951 1.00 96.44 109 PHE A CA 1
ATOM 879 C C . PHE A 1 109 ? 11.327 27.275 -7.368 1.00 96.44 109 PHE A C 1
ATOM 881 O O . PHE A 1 109 ? 10.346 26.593 -7.672 1.00 96.44 109 PHE A O 1
ATOM 888 N N . ARG A 1 110 ? 11.348 28.610 -7.461 1.00 97.00 110 ARG A N 1
ATOM 889 C CA . ARG A 1 110 ? 10.230 29.386 -8.000 1.00 97.00 110 ARG A CA 1
ATOM 890 C C . ARG A 1 110 ? 9.880 28.930 -9.415 1.00 97.00 110 ARG A C 1
ATOM 892 O O . ARG A 1 110 ? 8.740 28.558 -9.665 1.00 97.00 110 ARG A O 1
ATOM 899 N N . TYR A 1 111 ? 10.865 28.849 -10.311 1.00 97.06 111 TYR A N 1
ATOM 900 C CA . TYR A 1 111 ? 10.666 28.345 -11.673 1.00 97.06 111 TYR A CA 1
ATOM 901 C C . TYR A 1 111 ? 10.101 26.915 -11.698 1.00 97.06 111 TYR A C 1
ATOM 903 O O . TYR A 1 111 ? 9.150 26.628 -12.423 1.00 97.06 111 TYR A O 1
ATOM 911 N N . CYS A 1 112 ? 10.633 26.013 -10.876 1.00 94.31 112 CYS A N 1
ATOM 912 C CA . CYS A 1 112 ? 10.164 24.633 -10.798 1.00 94.31 112 CYS A CA 1
ATOM 913 C C . CYS A 1 112 ? 8.697 24.515 -10.358 1.00 94.31 112 CYS A C 1
ATOM 915 O O . CYS A 1 112 ? 7.961 23.698 -10.909 1.00 94.31 112 CYS A O 1
ATOM 917 N N . LYS A 1 113 ? 8.255 25.328 -9.395 1.00 92.81 113 LYS A N 1
ATOM 918 C CA . LYS A 1 113 ? 6.876 25.295 -8.887 1.00 92.81 113 LYS A CA 1
ATOM 919 C C . LYS A 1 113 ? 5.898 26.089 -9.745 1.00 92.81 113 LYS A C 1
ATOM 921 O O . LYS A 1 113 ? 4.800 25.608 -10.021 1.00 92.81 113 LYS A O 1
ATOM 926 N N . GLU A 1 114 ? 6.277 27.284 -10.183 1.00 94.75 114 GLU A N 1
ATOM 927 C CA . GLU A 1 114 ? 5.399 28.166 -10.954 1.00 94.75 114 GLU A CA 1
ATOM 928 C C . GLU A 1 114 ? 5.300 27.735 -12.417 1.00 94.75 114 GLU A C 1
ATOM 930 O O . GLU A 1 114 ? 4.192 27.659 -12.945 1.00 94.75 114 GLU A O 1
ATOM 935 N N . GLU A 1 115 ? 6.425 27.404 -13.051 1.00 94.44 115 GLU A N 1
ATOM 936 C CA . GLU A 1 115 ? 6.499 27.206 -14.503 1.00 94.44 115 GLU A CA 1
ATOM 937 C C . GLU A 1 115 ? 6.532 25.732 -14.909 1.00 94.44 115 GLU A C 1
ATOM 939 O O . GLU A 1 115 ? 5.897 25.356 -15.892 1.00 94.44 115 GLU A 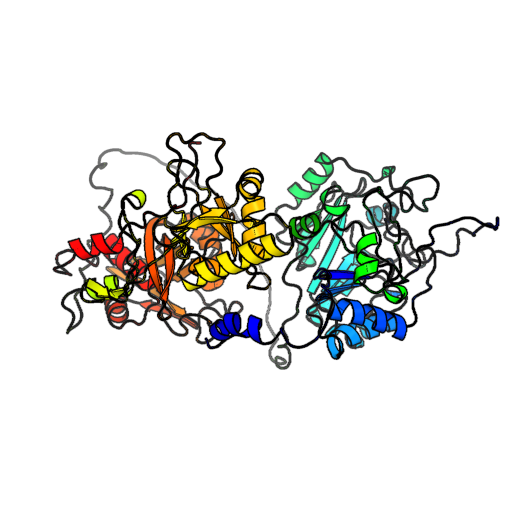O 1
ATOM 944 N N . LEU A 1 116 ? 7.278 24.891 -14.184 1.00 91.38 116 LEU A N 1
ATOM 945 C CA . LEU A 1 116 ? 7.385 23.456 -14.496 1.00 91.38 116 LEU A CA 1
ATOM 946 C C . LEU A 1 116 ? 6.327 22.602 -13.789 1.00 91.38 116 LEU A C 1
ATOM 948 O O . LEU A 1 116 ? 6.139 21.448 -14.158 1.00 91.38 116 LEU A O 1
ATOM 952 N N . LYS A 1 117 ? 5.638 23.161 -12.785 1.00 92.12 117 LYS A N 1
ATOM 953 C CA . LYS A 1 117 ? 4.634 22.467 -11.961 1.00 92.12 117 LYS A CA 1
ATOM 954 C C . LYS A 1 117 ? 5.153 21.156 -11.352 1.00 92.12 117 LYS A C 1
ATOM 956 O O . LYS A 1 117 ? 4.415 20.179 -11.264 1.00 92.12 117 LYS A O 1
ATOM 961 N N . LEU A 1 118 ? 6.417 21.142 -10.919 1.00 84.69 118 LEU A N 1
ATOM 962 C CA . LEU A 1 118 ? 6.998 19.975 -10.256 1.00 84.69 118 LEU A CA 1
ATOM 963 C C . LEU A 1 118 ? 6.265 19.663 -8.947 1.00 84.69 118 LEU A C 1
ATOM 965 O O . LEU A 1 118 ? 5.948 20.554 -8.150 1.00 84.69 118 LEU A O 1
ATOM 969 N N . GLU A 1 119 ? 6.064 18.375 -8.694 1.00 84.31 119 GLU A N 1
ATOM 970 C CA . GLU A 1 119 ? 5.409 17.870 -7.490 1.00 84.31 119 GLU A CA 1
ATOM 971 C C . GLU A 1 119 ? 6.223 18.202 -6.237 1.00 84.31 119 GLU A C 1
ATOM 973 O O . GLU A 1 119 ? 5.649 18.571 -5.213 1.00 84.31 119 GLU A O 1
ATOM 978 N N . SER A 1 120 ? 7.560 18.140 -6.316 1.00 88.12 120 SER A N 1
ATOM 979 C CA . SER A 1 120 ? 8.433 18.371 -5.160 1.00 88.12 120 SER A CA 1
ATOM 980 C C . SER A 1 120 ? 9.751 19.075 -5.491 1.00 88.12 120 SER A C 1
ATOM 982 O O . SER A 1 120 ? 10.455 18.724 -6.438 1.00 88.12 120 SER A O 1
ATOM 984 N N . CYS A 1 121 ? 10.104 20.044 -4.653 1.00 93.19 121 CYS A N 1
ATOM 985 C CA . CYS A 1 121 ? 11.391 20.719 -4.598 1.00 93.19 121 CYS A CA 1
ATOM 986 C C . CYS A 1 121 ? 12.010 20.497 -3.213 1.00 93.19 121 CYS A C 1
ATOM 988 O O . CYS A 1 121 ? 11.415 20.852 -2.191 1.00 93.19 121 CYS A O 1
ATOM 990 N N . SER A 1 122 ? 13.221 19.944 -3.166 1.00 94.00 122 SER A N 1
ATOM 991 C CA . SER A 1 122 ? 13.967 19.735 -1.923 1.00 94.00 122 SER A CA 1
ATOM 992 C C . SER A 1 122 ? 15.385 20.291 -1.991 1.00 94.00 122 SER A C 1
ATOM 994 O O . SER A 1 122 ? 15.970 20.413 -3.068 1.00 94.00 122 SER A O 1
ATOM 996 N N . VAL A 1 123 ? 15.952 20.615 -0.826 1.00 93.88 123 VAL A N 1
ATOM 997 C CA . VAL A 1 123 ? 17.349 21.056 -0.704 1.00 93.88 123 VAL A CA 1
ATOM 998 C C . VAL A 1 123 ? 18.083 20.289 0.390 1.00 93.88 123 VAL A C 1
ATOM 1000 O O . VAL A 1 123 ? 17.554 20.124 1.486 1.00 93.88 123 VAL A O 1
ATOM 1003 N N . VAL A 1 124 ? 19.316 19.853 0.115 1.00 91.69 124 VAL A N 1
ATOM 1004 C CA . VAL A 1 124 ? 20.242 19.290 1.114 1.00 91.69 124 VAL A CA 1
ATOM 1005 C C . VAL A 1 124 ? 21.331 20.311 1.420 1.00 91.69 124 VAL A C 1
ATOM 1007 O O . VAL A 1 124 ? 21.997 20.781 0.502 1.00 91.69 124 VAL A O 1
ATOM 1010 N N . ASN A 1 125 ? 21.519 20.653 2.694 1.00 92.50 125 ASN A N 1
ATOM 1011 C CA . ASN A 1 125 ? 22.457 21.698 3.114 1.00 92.50 125 ASN A CA 1
ATOM 1012 C C . ASN A 1 125 ? 23.033 21.457 4.520 1.00 92.50 125 ASN A C 1
ATOM 1014 O O . ASN A 1 125 ? 22.595 20.558 5.239 1.00 92.50 125 ASN A O 1
ATOM 1018 N N . ASN A 1 126 ? 24.017 22.266 4.920 1.00 90.50 126 ASN A N 1
ATOM 1019 C CA . ASN A 1 126 ? 24.628 22.214 6.255 1.00 90.50 126 ASN A CA 1
ATOM 1020 C C . ASN A 1 126 ? 23.971 23.150 7.303 1.00 90.50 126 ASN A C 1
ATOM 1022 O O . ASN A 1 126 ? 24.469 23.258 8.422 1.00 90.50 126 ASN A O 1
ATOM 1026 N N . GLY A 1 127 ? 22.903 23.874 6.947 1.00 90.69 127 GLY A N 1
ATOM 1027 C CA . GLY A 1 127 ? 22.140 24.788 7.812 1.00 90.69 127 GLY A CA 1
ATOM 1028 C C . GLY A 1 127 ? 22.795 26.151 8.077 1.00 90.69 127 GLY A C 1
ATOM 1029 O O . GLY A 1 127 ? 22.127 27.126 8.428 1.00 90.69 127 GLY A O 1
ATOM 1030 N N . SER A 1 128 ? 24.106 26.280 7.885 1.00 89.69 128 SER A N 1
ATOM 1031 C CA . SER A 1 128 ? 24.874 27.427 8.389 1.00 89.69 128 SER A CA 1
ATOM 1032 C C . SER A 1 128 ? 24.572 28.764 7.702 1.00 89.69 128 SER A C 1
ATOM 1034 O O . SER A 1 128 ? 24.726 29.810 8.332 1.00 89.69 128 SER A O 1
ATOM 1036 N N . LYS A 1 129 ? 24.146 28.747 6.431 1.00 91.06 129 LYS A N 1
ATOM 1037 C CA . LYS A 1 129 ? 23.833 29.953 5.639 1.00 91.06 129 LYS A CA 1
ATOM 1038 C C . LYS A 1 129 ? 22.337 30.152 5.379 1.00 91.06 129 LYS A C 1
ATOM 1040 O O . LYS A 1 129 ? 21.960 31.123 4.727 1.00 91.06 129 LYS A O 1
ATOM 1045 N N . VAL A 1 130 ? 21.484 29.275 5.907 1.00 93.69 130 VAL A N 1
ATOM 1046 C CA . VAL A 1 130 ? 20.027 29.444 5.834 1.00 93.69 130 VAL A CA 1
ATOM 1047 C C . VAL A 1 130 ? 19.623 30.650 6.680 1.00 93.69 130 VAL A C 1
ATOM 1049 O O . VAL A 1 130 ? 20.094 30.812 7.804 1.00 93.69 130 VAL A O 1
ATOM 1052 N N . THR A 1 131 ? 18.745 31.501 6.159 1.00 95.12 131 THR A N 1
ATOM 1053 C CA . THR A 1 131 ? 18.225 32.670 6.884 1.00 95.12 131 THR A CA 1
ATOM 1054 C C . THR A 1 131 ? 16.708 32.687 6.813 1.00 95.12 131 THR A C 1
ATOM 1056 O O . THR A 1 131 ? 16.143 32.271 5.801 1.00 95.12 131 THR A O 1
ATOM 1059 N N . GLU A 1 132 ? 16.050 33.216 7.845 1.00 95.62 132 GLU A N 1
ATOM 1060 C CA . GLU A 1 132 ? 14.594 33.413 7.841 1.00 95.62 132 GLU A CA 1
ATOM 1061 C C . GLU A 1 132 ? 14.144 34.242 6.641 1.00 95.62 132 GLU A C 1
ATOM 1063 O O . GLU A 1 132 ? 13.246 33.825 5.925 1.00 95.62 132 GLU A O 1
ATOM 1068 N N . LYS A 1 133 ? 14.869 35.322 6.314 1.00 96.69 133 LYS A N 1
ATOM 1069 C CA . LYS A 1 133 ? 14.587 36.154 5.134 1.00 96.69 133 LYS A CA 1
ATOM 1070 C C . LYS A 1 133 ? 14.504 35.343 3.836 1.00 96.69 133 LYS A C 1
ATOM 1072 O O . LYS A 1 133 ? 13.666 35.626 2.980 1.00 96.69 133 LYS A O 1
ATOM 1077 N N . TRP A 1 134 ? 15.392 34.365 3.654 1.00 97.44 134 TRP A N 1
ATOM 1078 C CA . TRP A 1 134 ? 15.340 33.504 2.474 1.00 97.44 134 TRP A CA 1
ATOM 1079 C C . TRP A 1 134 ? 14.103 32.602 2.501 1.00 97.44 134 TRP A C 1
ATOM 1081 O O . TRP A 1 134 ? 13.431 32.476 1.481 1.00 97.44 134 TRP A O 1
ATOM 1091 N N . LEU A 1 135 ? 13.776 32.028 3.663 1.00 97.06 135 LEU A N 1
ATOM 1092 C CA . LEU A 1 135 ? 12.584 31.197 3.845 1.00 97.06 135 LEU A CA 1
ATOM 1093 C C . LEU A 1 135 ? 11.289 31.999 3.656 1.00 97.06 135 LEU A C 1
ATOM 1095 O O . LEU A 1 135 ? 10.352 31.489 3.059 1.00 97.06 135 LEU A O 1
ATOM 1099 N N . ASP A 1 136 ? 11.250 33.259 4.078 1.00 94.31 136 ASP A N 1
ATOM 1100 C CA . ASP A 1 136 ? 10.107 34.152 3.861 1.00 94.31 136 ASP A CA 1
ATOM 1101 C C . ASP A 1 136 ? 9.917 34.480 2.377 1.00 94.31 136 ASP A C 1
ATOM 1103 O O . ASP A 1 136 ? 8.796 34.610 1.897 1.00 94.31 136 ASP A O 1
ATOM 1107 N N . THR A 1 137 ? 11.020 34.590 1.631 1.00 96.12 137 THR A N 1
ATOM 1108 C CA . THR A 1 137 ? 10.984 34.934 0.203 1.00 96.12 137 THR A CA 1
ATOM 1109 C C . THR A 1 137 ? 10.651 33.719 -0.671 1.00 96.12 137 THR A C 1
ATOM 1111 O O . THR A 1 137 ? 9.793 33.795 -1.548 1.00 96.12 137 THR A O 1
ATOM 1114 N N . TYR A 1 138 ? 11.338 32.594 -0.450 1.00 97.31 138 TYR A N 1
ATOM 1115 C CA . TYR A 1 138 ? 11.310 31.430 -1.345 1.00 97.31 138 TYR A CA 1
ATOM 1116 C C . TYR A 1 138 ? 10.740 30.160 -0.708 1.00 97.31 138 TYR A C 1
ATOM 1118 O O . TYR A 1 138 ? 10.505 29.185 -1.418 1.00 97.31 138 TYR A O 1
ATOM 1126 N N . GLY A 1 139 ? 10.501 30.138 0.606 1.00 94.44 139 GLY A N 1
ATOM 1127 C CA . GLY A 1 139 ? 10.078 28.934 1.329 1.00 94.44 139 GLY A CA 1
ATOM 1128 C C . GLY A 1 139 ? 8.729 28.375 0.879 1.00 94.44 139 GLY A C 1
ATOM 1129 O O . GLY A 1 139 ? 8.511 27.176 0.993 1.00 94.44 139 GLY A O 1
ATOM 1130 N N . GLN A 1 140 ? 7.863 29.200 0.283 1.00 95.19 140 GLN A N 1
ATOM 1131 C CA . GLN A 1 140 ? 6.614 28.746 -0.341 1.00 95.19 140 GLN A CA 1
ATOM 1132 C C . GLN A 1 140 ? 6.831 27.778 -1.520 1.00 95.19 140 GLN A C 1
ATOM 1134 O O . GLN A 1 140 ? 5.955 26.973 -1.824 1.00 95.19 140 GLN A O 1
ATOM 1139 N N . TYR A 1 141 ? 7.999 27.828 -2.170 1.00 96.50 141 TYR A N 1
ATOM 1140 C CA . TYR A 1 141 ? 8.348 26.963 -3.300 1.00 96.50 141 TYR A CA 1
ATOM 1141 C C . TYR A 1 141 ? 9.143 25.717 -2.881 1.00 96.50 141 TYR A C 1
ATOM 1143 O O . TYR A 1 141 ? 9.506 24.907 -3.735 1.00 96.50 141 TYR A O 1
ATOM 1151 N N . LEU A 1 142 ? 9.446 25.573 -1.587 1.00 95.62 142 LEU A N 1
ATOM 1152 C CA . LEU A 1 142 ? 10.260 24.494 -1.041 1.00 95.62 142 LEU A CA 1
ATOM 1153 C C . LEU A 1 142 ? 9.384 23.526 -0.240 1.00 95.62 142 LEU A C 1
ATOM 1155 O O . LEU A 1 142 ? 8.792 23.908 0.767 1.00 95.62 142 LEU A O 1
ATOM 1159 N N . ASP A 1 143 ? 9.346 22.255 -0.639 1.00 92.62 143 ASP A N 1
ATOM 1160 C CA . ASP A 1 143 ? 8.592 21.237 0.099 1.00 92.62 143 ASP A CA 1
ATOM 1161 C C . ASP A 1 143 ? 9.406 20.658 1.257 1.00 92.62 143 ASP A C 1
ATOM 1163 O O . ASP A 1 143 ? 8.845 20.341 2.307 1.00 92.62 143 ASP A O 1
ATOM 1167 N N . MET A 1 144 ? 10.727 20.510 1.077 1.00 94.25 144 MET A N 1
ATOM 1168 C CA . MET A 1 144 ? 11.574 19.795 2.033 1.00 94.25 144 MET A CA 1
ATOM 1169 C C . MET A 1 144 ? 12.953 20.422 2.248 1.00 94.25 144 MET A C 1
ATOM 1171 O O . MET A 1 144 ? 13.737 20.593 1.312 1.00 94.25 144 MET A O 1
ATOM 1175 N N . MET A 1 145 ? 13.277 20.660 3.519 1.00 96.88 145 MET A N 1
ATOM 1176 C CA . MET A 1 145 ? 14.584 21.102 3.995 1.00 96.88 145 MET A CA 1
ATOM 1177 C C . MET A 1 145 ? 15.336 19.923 4.616 1.00 96.88 145 MET A C 1
ATOM 1179 O O . MET A 1 145 ? 15.004 19.485 5.716 1.00 96.88 145 MET A O 1
ATOM 1183 N N . ALA A 1 146 ? 16.357 19.411 3.929 1.00 95.44 146 ALA A N 1
ATOM 1184 C CA . ALA A 1 146 ? 17.235 18.372 4.452 1.00 95.44 146 ALA A CA 1
ATOM 1185 C C . ALA A 1 146 ? 18.509 18.985 5.054 1.00 95.44 146 ALA A C 1
ATOM 1187 O O . ALA A 1 146 ? 19.356 19.517 4.334 1.00 95.44 146 ALA A O 1
ATOM 1188 N N . ILE A 1 147 ? 18.650 18.899 6.375 1.00 95.56 147 ILE A N 1
ATOM 1189 C CA . ILE A 1 147 ? 19.779 19.455 7.126 1.00 95.56 147 ILE A CA 1
ATOM 1190 C C . ILE A 1 147 ? 20.764 18.322 7.445 1.00 95.56 147 ILE A C 1
ATOM 1192 O O . ILE A 1 147 ? 20.379 17.275 7.965 1.00 95.56 147 ILE A O 1
ATOM 1196 N N . SER A 1 148 ? 22.039 18.514 7.109 1.00 94.88 148 SER A N 1
ATOM 1197 C CA . SER A 1 148 ? 23.105 17.557 7.431 1.00 94.88 148 SER A CA 1
ATOM 1198 C C . SER A 1 148 ? 23.545 17.747 8.879 1.00 94.88 148 SER A C 1
ATOM 1200 O O . SER A 1 148 ? 24.074 18.811 9.196 1.00 94.88 148 SER A O 1
ATOM 1202 N N . CYS A 1 149 ? 23.343 16.734 9.720 1.00 95.94 149 CYS A N 1
ATOM 1203 C CA . CYS A 1 149 ? 23.713 16.719 11.133 1.00 95.94 149 CYS A CA 1
ATOM 1204 C C . CYS A 1 149 ? 24.246 15.326 11.481 1.00 95.94 149 CYS A C 1
ATOM 1206 O O . CYS A 1 149 ? 23.491 14.356 11.478 1.00 95.94 149 CYS A O 1
ATOM 1208 N N . ASP A 1 150 ? 25.550 15.213 11.732 1.00 96.69 150 ASP A N 1
ATOM 1209 C CA . ASP A 1 150 ? 26.203 13.912 11.940 1.00 96.69 150 ASP A CA 1
ATOM 1210 C C . ASP A 1 150 ? 26.437 13.592 13.417 1.00 96.69 150 ASP A C 1
ATOM 1212 O O . ASP A 1 150 ? 26.754 12.457 13.746 1.00 96.69 150 ASP A O 1
ATOM 1216 N N . SER A 1 151 ? 26.328 14.578 14.302 1.00 96.06 151 SER A N 1
ATOM 1217 C CA . SER A 1 151 ? 26.491 14.409 15.742 1.00 96.06 151 SER A CA 1
ATOM 1218 C C . SER A 1 151 ? 25.809 15.559 16.474 1.00 96.06 151 SER A C 1
ATOM 1220 O O . SER A 1 151 ? 25.774 16.688 15.972 1.00 96.06 151 SER A O 1
ATOM 1222 N N . PHE A 1 152 ? 25.301 15.286 17.669 1.00 94.69 152 PHE A N 1
ATOM 1223 C CA . PHE A 1 152 ? 24.840 16.291 18.623 1.00 94.69 152 PHE A CA 1
ATOM 1224 C C . PHE A 1 152 ? 25.940 16.681 19.623 1.00 94.69 152 PHE A C 1
ATOM 1226 O O . PHE A 1 152 ? 25.766 17.628 20.388 1.00 94.69 152 PHE A O 1
ATOM 1233 N N . ASP A 1 153 ? 27.107 16.027 19.565 1.00 92.50 153 ASP A N 1
ATOM 1234 C CA . ASP A 1 153 ? 28.308 16.416 20.299 1.00 92.50 153 ASP A CA 1
ATOM 1235 C C . ASP A 1 153 ? 29.183 17.386 19.481 1.00 92.50 153 ASP A C 1
ATOM 1237 O O . ASP A 1 153 ? 29.567 17.149 18.327 1.00 92.50 153 ASP A O 1
ATOM 1241 N N . ALA A 1 154 ? 29.515 18.527 20.085 1.00 89.94 154 ALA A N 1
ATOM 1242 C CA . ALA A 1 154 ? 30.267 19.585 19.416 1.00 89.94 154 ALA A CA 1
ATOM 1243 C C . ALA A 1 154 ? 31.718 19.180 19.094 1.00 89.94 154 ALA A C 1
ATOM 1245 O O . ALA A 1 154 ? 32.252 19.574 18.051 1.00 89.94 154 ALA A O 1
ATOM 1246 N N . GLU A 1 155 ? 32.367 18.385 19.950 1.00 90.81 155 GLU A N 1
ATOM 1247 C CA . GLU A 1 155 ? 33.744 17.943 19.713 1.00 90.81 155 GLU A CA 1
ATOM 1248 C C . GLU A 1 155 ? 33.805 16.836 18.652 1.00 90.81 155 GLU A C 1
ATOM 1250 O O . GLU A 1 155 ? 34.723 16.832 17.829 1.00 90.81 155 GLU A O 1
ATOM 1255 N N . THR A 1 156 ? 32.809 15.954 18.583 1.00 93.62 156 THR A N 1
ATOM 1256 C CA . THR A 1 156 ? 32.641 14.981 17.496 1.00 93.62 156 THR A CA 1
ATOM 1257 C C . THR A 1 156 ? 32.445 15.683 16.155 1.00 93.62 156 THR A C 1
ATOM 1259 O O . THR A 1 156 ? 33.180 15.396 15.207 1.00 93.62 156 THR A O 1
ATOM 1262 N N . ASN A 1 157 ? 31.565 16.688 16.073 1.00 92.06 157 ASN A N 1
ATOM 1263 C CA . ASN A 1 157 ? 31.405 17.503 14.860 1.00 92.06 157 ASN A CA 1
ATOM 1264 C C . ASN A 1 157 ? 32.718 18.169 14.422 1.00 92.06 157 ASN A C 1
ATOM 1266 O O . ASN A 1 157 ? 33.045 18.207 13.235 1.00 92.06 157 ASN A O 1
ATOM 1270 N N . LYS A 1 158 ? 33.510 18.661 15.376 1.00 89.94 158 LYS A N 1
ATOM 1271 C CA . LYS A 1 158 ? 34.822 19.264 15.115 1.00 89.94 158 LYS A CA 1
ATOM 1272 C C . LYS A 1 158 ? 35.849 18.247 14.610 1.00 89.94 158 LYS A C 1
ATOM 1274 O O . LYS A 1 158 ? 36.560 18.566 13.661 1.00 89.94 158 LYS A O 1
ATOM 1279 N N . LYS A 1 159 ? 35.899 17.032 15.174 1.00 91.00 159 LYS A N 1
ATOM 1280 C CA . LYS A 1 159 ? 36.746 15.923 14.678 1.00 91.00 159 LYS A CA 1
ATOM 1281 C C . LYS A 1 159 ? 36.367 15.510 13.257 1.00 91.00 159 LYS A C 1
ATOM 1283 O O . LYS A 1 159 ? 37.232 15.269 12.423 1.00 91.00 159 LYS A O 1
ATOM 1288 N N . ILE A 1 160 ? 35.069 15.488 12.973 1.00 91.62 160 ILE A N 1
ATOM 1289 C CA . ILE A 1 160 ? 34.513 15.169 11.658 1.00 91.62 160 ILE A CA 1
ATOM 1290 C C . ILE A 1 160 ? 34.738 16.305 10.640 1.00 91.62 160 ILE A C 1
ATOM 1292 O O . ILE A 1 160 ? 34.744 16.062 9.434 1.00 91.62 160 ILE A O 1
ATOM 1296 N N . GLY A 1 161 ? 34.921 17.547 11.095 1.00 89.00 161 GLY A N 1
ATOM 1297 C CA . GLY A 1 161 ? 35.032 18.735 10.241 1.00 89.00 161 GLY A CA 1
ATOM 1298 C C . GLY A 1 161 ? 33.685 19.379 9.872 1.00 89.00 161 GLY A C 1
ATOM 1299 O O . GLY A 1 161 ? 33.627 20.227 8.974 1.00 89.00 161 GLY A O 1
ATOM 1300 N N . ARG A 1 162 ? 32.598 19.017 10.569 1.00 90.25 162 ARG A N 1
ATOM 1301 C CA . ARG A 1 162 ? 31.254 19.614 10.461 1.00 90.25 162 ARG A CA 1
ATOM 1302 C C . ARG A 1 162 ? 31.186 20.927 11.258 1.00 90.25 162 ARG A C 1
ATOM 1304 O O . ARG A 1 162 ? 30.440 21.073 12.219 1.00 90.25 162 ARG A O 1
ATOM 1311 N N . THR A 1 163 ? 32.019 21.891 10.880 1.00 84.38 163 THR A N 1
ATOM 1312 C CA . THR A 1 163 ? 32.101 23.212 11.520 1.00 84.38 163 THR A CA 1
ATOM 1313 C C . THR A 1 163 ? 32.431 24.293 10.490 1.00 84.38 163 THR A C 1
ATOM 1315 O O . THR A 1 163 ? 33.076 24.005 9.479 1.00 84.38 163 THR A O 1
ATOM 1318 N N . ASP A 1 164 ? 31.977 25.529 10.724 1.00 77.38 164 ASP A N 1
ATOM 1319 C CA . ASP A 1 164 ? 32.275 26.661 9.838 1.00 77.38 164 ASP A CA 1
ATOM 1320 C C . ASP A 1 164 ? 33.733 27.097 10.044 1.00 77.38 164 ASP A C 1
ATOM 1322 O O . ASP A 1 164 ? 34.156 27.389 11.163 1.00 77.38 164 ASP A O 1
ATOM 1326 N N . GLN A 1 165 ? 34.520 27.168 8.971 1.00 66.56 165 GLN A N 1
ATOM 1327 C CA . GLN A 1 165 ? 35.922 27.582 9.079 1.00 66.56 165 GLN A CA 1
ATOM 1328 C C . GLN A 1 165 ? 36.092 29.070 9.427 1.00 66.56 165 GLN A C 1
ATOM 1330 O O . GLN A 1 165 ? 37.128 29.461 9.963 1.00 66.56 165 GLN A O 1
ATOM 1335 N N . ALA A 1 166 ? 35.089 29.906 9.138 1.00 60.41 166 ALA A N 1
ATOM 1336 C CA . ALA A 1 166 ? 35.153 31.354 9.328 1.00 60.41 166 ALA A CA 1
ATOM 1337 C C . ALA A 1 166 ? 34.622 31.823 10.695 1.00 60.41 166 ALA A C 1
ATOM 1339 O O . ALA A 1 166 ? 34.898 32.951 11.108 1.00 60.41 166 ALA A O 1
ATOM 1340 N N . LYS A 1 167 ? 33.844 30.994 11.405 1.00 60.78 167 LYS A N 1
ATOM 1341 C CA . LYS A 1 167 ? 33.282 31.307 12.729 1.00 60.78 167 LYS A CA 1
ATOM 1342 C C . LYS A 1 167 ? 33.259 30.047 13.590 1.00 60.78 167 LYS A C 1
ATOM 1344 O O . LYS A 1 167 ? 32.797 29.016 13.123 1.00 60.78 167 LYS A O 1
ATOM 1349 N N . LYS A 1 168 ? 33.640 30.147 14.872 1.00 59.47 168 LYS A N 1
ATOM 1350 C CA . LYS A 1 168 ? 33.316 29.121 15.886 1.00 59.47 168 LYS A CA 1
ATOM 1351 C C . LYS A 1 168 ? 31.797 29.107 16.100 1.00 59.47 168 LYS A C 1
ATOM 1353 O O . LYS A 1 168 ? 31.294 29.747 17.016 1.00 59.47 168 LYS A O 1
ATOM 1358 N N . GLY A 1 169 ? 31.073 28.502 15.167 1.00 60.62 169 GLY A N 1
ATOM 1359 C CA . GLY A 1 169 ? 29.621 28.420 15.168 1.00 60.62 169 GLY A CA 1
ATOM 1360 C C . GLY A 1 169 ? 29.146 27.142 15.842 1.00 60.62 169 GLY A C 1
ATOM 1361 O O . GLY A 1 169 ? 29.748 26.085 15.663 1.00 60.62 169 GLY A O 1
ATOM 1362 N N . ASP A 1 170 ? 28.052 27.254 16.586 1.00 80.75 170 ASP A N 1
ATOM 1363 C CA . ASP A 1 170 ? 27.289 26.119 17.093 1.00 80.75 170 ASP A CA 1
ATOM 1364 C C . ASP A 1 170 ? 26.494 25.488 15.938 1.00 80.75 170 ASP A C 1
ATOM 1366 O O . ASP A 1 170 ? 25.468 26.016 15.509 1.00 80.75 170 ASP A O 1
ATOM 1370 N N . HIS A 1 171 ? 27.013 24.394 15.374 1.00 89.56 171 HIS A N 1
ATOM 1371 C CA . HIS A 1 171 ? 26.330 23.667 14.304 1.00 89.56 171 HIS A CA 1
ATOM 1372 C C . HIS A 1 171 ? 24.999 23.082 14.790 1.00 89.56 171 HIS A C 1
ATOM 1374 O O . HIS A 1 171 ? 24.002 23.186 14.080 1.00 89.56 171 HIS A O 1
ATOM 1380 N N . VAL A 1 172 ? 24.968 22.525 16.003 1.00 90.00 172 VAL A N 1
ATOM 1381 C CA . VAL A 1 172 ? 23.784 21.862 16.561 1.00 90.00 172 VAL A CA 1
ATOM 1382 C C . VAL A 1 172 ? 22.667 22.877 16.773 1.00 90.00 172 VAL A C 1
ATOM 1384 O O . VAL A 1 172 ? 21.570 22.680 16.257 1.00 90.00 172 VAL A O 1
ATOM 1387 N N . GLY A 1 173 ? 22.954 24.013 17.415 1.00 89.50 173 GLY A N 1
ATOM 1388 C CA . GLY A 1 173 ? 21.983 25.100 17.566 1.00 89.50 173 GLY A CA 1
ATOM 1389 C C . GLY A 1 173 ? 21.419 25.568 16.222 1.00 89.50 173 GLY A C 1
ATOM 1390 O O . GLY A 1 173 ? 20.208 25.710 16.069 1.00 89.50 173 GLY A O 1
ATOM 1391 N N . ARG A 1 174 ? 22.268 25.682 15.192 1.00 91.69 174 ARG A N 1
ATOM 1392 C CA . ARG A 1 174 ? 21.822 26.033 13.833 1.00 91.69 174 ARG A CA 1
ATOM 1393 C C . ARG A 1 174 ? 20.892 24.998 13.202 1.00 91.69 174 ARG A C 1
ATOM 1395 O O . ARG A 1 174 ? 20.000 25.392 12.454 1.00 91.69 174 ARG A O 1
ATOM 1402 N N . VAL A 1 175 ? 21.084 23.707 13.470 1.00 94.19 175 VAL A N 1
ATOM 1403 C CA . VAL A 1 175 ? 20.171 22.650 13.002 1.00 94.19 175 VAL A CA 1
ATOM 1404 C C . VAL A 1 175 ? 18.783 22.852 13.612 1.00 94.19 175 VAL A C 1
ATOM 1406 O O . VAL A 1 175 ? 17.798 22.853 12.873 1.00 94.19 175 VAL A O 1
ATOM 1409 N N . PHE A 1 176 ? 18.708 23.097 14.925 1.00 93.81 176 PHE A N 1
ATOM 1410 C CA . PHE A 1 176 ? 17.444 23.362 15.620 1.00 93.81 176 PHE A CA 1
ATOM 1411 C C . PHE A 1 176 ? 16.772 24.655 15.142 1.00 93.81 176 PHE A C 1
ATOM 1413 O O . PHE A 1 176 ? 15.578 24.630 14.850 1.00 93.81 176 PHE A O 1
ATOM 1420 N N . ASP A 1 177 ? 17.528 25.746 14.976 1.00 94.88 177 ASP A N 1
ATOM 1421 C CA . ASP A 1 177 ? 17.002 27.011 14.443 1.00 94.88 177 ASP A CA 1
ATOM 1422 C C . ASP A 1 177 ? 16.326 26.801 13.083 1.00 94.88 177 ASP A C 1
ATOM 1424 O O . ASP A 1 177 ? 15.186 27.204 12.862 1.00 94.88 177 ASP A O 1
ATOM 1428 N N . VAL A 1 178 ? 17.030 26.154 12.147 1.00 95.94 178 VAL A N 1
ATOM 1429 C CA . VAL A 1 178 ? 16.530 25.966 10.781 1.00 95.94 178 VAL A CA 1
ATOM 1430 C C . VAL A 1 178 ? 15.334 25.019 10.757 1.00 95.94 178 VAL A C 1
ATOM 1432 O O . VAL A 1 178 ? 14.380 25.283 10.022 1.00 95.94 178 VAL A O 1
ATOM 1435 N N . ALA A 1 179 ? 15.356 23.949 11.556 1.00 95.50 179 ALA A N 1
ATOM 1436 C CA . ALA A 1 179 ? 14.221 23.041 11.692 1.00 95.50 179 ALA A CA 1
ATOM 1437 C C . ALA A 1 179 ? 12.974 23.784 12.198 1.00 95.50 179 ALA A C 1
ATOM 1439 O O . ALA A 1 179 ? 11.891 23.646 11.625 1.00 95.50 179 ALA A O 1
ATOM 1440 N N . GLU A 1 180 ? 13.142 24.640 13.205 1.00 94.25 180 GLU A N 1
ATOM 1441 C CA . GLU A 1 180 ? 12.064 25.450 13.762 1.00 94.25 180 GLU A CA 1
ATOM 1442 C C . GLU A 1 180 ? 11.512 26.460 12.747 1.00 94.25 180 GLU A C 1
ATOM 1444 O O . GLU A 1 180 ? 10.299 26.542 12.543 1.00 94.25 180 GLU A O 1
ATOM 1449 N N . TRP A 1 181 ? 12.385 27.178 12.036 1.00 97.62 181 TRP A N 1
ATOM 1450 C CA . TRP A 1 181 ? 11.964 28.121 10.997 1.00 97.62 181 TRP A CA 1
ATOM 1451 C C . TRP A 1 181 ? 11.194 27.443 9.860 1.00 97.62 181 TRP A C 1
ATOM 1453 O O . TRP A 1 181 ? 10.244 28.022 9.326 1.00 97.62 181 TRP A O 1
ATOM 1463 N N . CYS A 1 182 ? 11.588 26.220 9.492 1.00 96.25 182 CYS A N 1
ATOM 1464 C CA . CYS A 1 182 ? 10.886 25.411 8.498 1.00 96.25 182 CYS A CA 1
ATOM 1465 C C . CYS A 1 182 ? 9.504 24.989 9.000 1.00 96.25 182 CYS A C 1
ATOM 1467 O O . CYS A 1 182 ? 8.517 25.155 8.280 1.00 96.25 182 CYS A O 1
ATOM 1469 N N . ARG A 1 183 ? 9.415 24.521 10.250 1.00 91.06 183 ARG A N 1
ATOM 1470 C CA . ARG A 1 183 ? 8.161 24.103 10.890 1.00 91.06 183 ARG A CA 1
ATOM 1471 C C . ARG A 1 183 ? 7.135 25.234 10.931 1.00 91.06 183 ARG A C 1
ATOM 1473 O O . ARG A 1 183 ? 5.990 25.026 10.542 1.00 91.06 183 ARG A O 1
ATOM 1480 N N . GLN A 1 184 ? 7.560 26.442 11.299 1.00 93.00 184 GLN A N 1
ATOM 1481 C CA . GLN A 1 184 ? 6.712 27.645 11.308 1.00 93.00 184 GLN A CA 1
ATOM 1482 C C . GLN A 1 184 ? 6.131 27.994 9.932 1.00 93.00 184 GLN A C 1
ATOM 1484 O O . GLN A 1 184 ? 5.102 28.655 9.843 1.00 93.00 184 GLN A O 1
ATOM 1489 N N . ARG A 1 185 ? 6.784 27.550 8.854 1.00 95.06 185 ARG A N 1
ATOM 1490 C CA . ARG A 1 185 ? 6.398 27.833 7.467 1.00 95.06 185 ARG A CA 1
ATOM 1491 C C . ARG A 1 185 ? 5.794 26.620 6.765 1.00 95.06 185 ARG A C 1
ATOM 1493 O O . ARG A 1 185 ? 5.544 26.700 5.565 1.00 95.06 185 ARG A O 1
ATOM 1500 N N . GLY A 1 186 ? 5.555 25.515 7.479 1.00 91.44 186 GLY A N 1
ATOM 1501 C CA . GLY A 1 186 ? 5.005 24.271 6.927 1.00 91.44 186 GLY A CA 1
ATOM 1502 C C . GLY A 1 186 ? 5.937 23.544 5.950 1.00 91.44 186 GLY A C 1
ATOM 1503 O O . GLY A 1 186 ? 5.462 22.801 5.095 1.00 91.44 186 GLY A O 1
ATOM 1504 N N . ILE A 1 187 ? 7.249 23.779 6.033 1.00 95.62 187 ILE A N 1
ATOM 1505 C CA . ILE A 1 187 ? 8.264 23.100 5.216 1.00 95.62 187 ILE A CA 1
ATOM 1506 C C . ILE A 1 187 ? 8.662 21.806 5.935 1.00 95.62 187 ILE A C 1
ATOM 1508 O O . ILE A 1 187 ? 9.036 21.843 7.110 1.00 95.62 187 ILE A O 1
ATOM 1512 N N . LYS A 1 188 ? 8.607 20.659 5.243 1.00 94.75 188 LYS A N 1
ATOM 1513 C CA . LYS A 1 188 ? 8.963 19.357 5.831 1.00 94.75 188 LYS A CA 1
ATOM 1514 C C . LYS A 1 188 ? 10.460 19.342 6.186 1.00 94.75 188 LYS A C 1
ATOM 1516 O O . LYS A 1 188 ? 11.304 19.668 5.351 1.00 94.75 188 LYS A O 1
ATOM 1521 N N . VAL A 1 189 ? 10.806 18.935 7.409 1.00 96.06 189 VAL A N 1
ATOM 1522 C CA . VAL A 1 189 ? 12.203 18.841 7.875 1.00 96.06 189 VAL A CA 1
ATOM 1523 C C . VAL A 1 189 ? 12.714 17.414 7.725 1.00 96.06 189 VAL A C 1
ATOM 1525 O O . VAL A 1 189 ? 12.079 16.464 8.180 1.00 96.06 189 VAL A O 1
ATOM 1528 N N . LYS A 1 190 ? 13.886 17.265 7.111 1.00 96.50 190 LYS A N 1
ATOM 1529 C CA . LYS A 1 190 ? 14.613 16.002 6.971 1.00 96.50 190 LYS A CA 1
ATOM 1530 C C . LYS A 1 190 ? 16.001 16.140 7.597 1.00 96.50 190 LYS A C 1
ATOM 1532 O O . LYS A 1 190 ? 16.647 17.170 7.429 1.00 96.50 190 LYS A O 1
ATOM 1537 N N . ILE A 1 191 ? 16.481 15.094 8.264 1.00 97.25 191 ILE A N 1
ATOM 1538 C CA . ILE A 1 191 ? 17.857 15.026 8.778 1.00 97.25 191 ILE A CA 1
ATOM 1539 C C . ILE A 1 191 ? 18.646 13.997 7.977 1.00 97.25 191 ILE A C 1
ATOM 1541 O O . ILE A 1 191 ? 18.134 12.924 7.662 1.00 97.25 191 ILE A O 1
ATOM 1545 N N . ASN A 1 192 ? 19.885 14.334 7.636 1.00 95.94 192 ASN A N 1
ATOM 1546 C CA . ASN A 1 192 ? 20.845 13.430 7.011 1.00 95.94 192 ASN A CA 1
ATOM 1547 C C . ASN A 1 192 ? 22.062 13.287 7.935 1.00 95.94 192 ASN A C 1
ATOM 1549 O O . ASN A 1 192 ? 22.660 14.304 8.289 1.00 95.94 192 ASN A O 1
ATOM 1553 N N . SER A 1 193 ? 22.453 12.057 8.261 1.00 96.94 193 SER A N 1
ATOM 1554 C CA . SER A 1 193 ? 23.594 11.764 9.140 1.00 96.94 193 SER A CA 1
ATOM 1555 C C . SER A 1 193 ? 24.517 10.732 8.503 1.00 96.94 193 SER A C 1
ATOM 1557 O O . SER A 1 193 ? 24.049 9.684 8.062 1.00 96.94 193 SER A O 1
ATOM 1559 N N . VAL A 1 194 ? 25.820 11.009 8.466 1.00 96.00 194 VAL A N 1
ATOM 1560 C CA . VAL A 1 194 ? 26.859 10.074 8.012 1.00 96.00 194 VAL A CA 1
ATOM 1561 C C . VAL A 1 194 ? 27.534 9.434 9.221 1.00 96.00 194 VAL A C 1
ATOM 1563 O O . VAL A 1 194 ? 28.238 10.094 9.992 1.00 96.00 194 VAL A O 1
ATOM 1566 N N . ILE A 1 195 ? 27.338 8.129 9.374 1.00 97.62 195 ILE A N 1
ATOM 1567 C CA . ILE A 1 195 ? 27.864 7.343 10.486 1.00 97.62 195 ILE A CA 1
ATOM 1568 C C . ILE A 1 195 ? 29.281 6.875 10.154 1.00 97.62 195 ILE A C 1
ATOM 1570 O O . ILE A 1 195 ? 29.538 6.283 9.105 1.00 97.62 195 ILE A O 1
ATOM 1574 N N . ASN A 1 196 ? 30.206 7.191 11.051 1.00 96.75 196 ASN A N 1
ATOM 1575 C CA . ASN A 1 196 ? 31.646 7.042 10.910 1.00 96.75 196 ASN A CA 1
ATOM 1576 C C . ASN A 1 196 ? 32.298 6.700 12.264 1.00 96.75 196 ASN A C 1
ATOM 1578 O O . ASN A 1 196 ? 31.627 6.617 13.298 1.00 96.75 196 ASN A O 1
ATOM 1582 N N . THR A 1 197 ? 33.622 6.528 12.268 1.00 97.19 197 THR A N 1
ATOM 1583 C CA . THR A 1 197 ? 34.409 6.113 13.441 1.00 97.19 197 THR A CA 1
ATOM 1584 C C . THR A 1 197 ? 34.154 6.962 14.690 1.00 97.19 197 THR A C 1
ATOM 1586 O O . THR A 1 197 ? 34.291 6.462 15.803 1.00 97.19 197 THR A O 1
ATOM 1589 N N . HIS A 1 198 ? 33.772 8.234 14.543 1.00 97.31 198 HIS A N 1
ATOM 1590 C CA . HIS A 1 198 ? 33.602 9.148 15.672 1.00 97.31 198 HIS A CA 1
ATOM 1591 C C . HIS A 1 198 ? 32.193 9.185 16.279 1.00 97.31 198 HIS A C 1
ATOM 1593 O O . HIS A 1 198 ? 32.066 9.689 17.390 1.00 97.31 198 HIS A O 1
ATOM 1599 N N . ASN A 1 199 ? 31.156 8.693 15.592 1.00 97.38 199 ASN A N 1
ATOM 1600 C CA . ASN A 1 199 ? 29.757 8.842 16.032 1.00 97.38 199 ASN A CA 1
ATOM 1601 C C . ASN A 1 199 ? 28.939 7.535 16.032 1.00 97.38 199 ASN A C 1
ATOM 1603 O O . ASN A 1 199 ? 27.784 7.547 16.447 1.00 97.38 199 ASN A O 1
ATOM 1607 N N . TRP A 1 200 ? 29.497 6.393 15.612 1.00 97.75 200 TRP A N 1
ATOM 1608 C CA . TRP A 1 200 ? 28.746 5.126 15.564 1.00 97.75 200 TRP A CA 1
ATOM 1609 C C . TRP A 1 200 ? 28.286 4.619 16.951 1.00 97.75 200 TRP A C 1
ATOM 1611 O O . TRP A 1 200 ? 27.326 3.848 17.049 1.00 97.75 200 TRP A O 1
ATOM 1621 N N . GLU A 1 201 ? 28.923 5.072 18.035 1.00 97.81 201 GLU A N 1
ATOM 1622 C CA . GLU A 1 201 ? 28.525 4.782 19.425 1.00 97.81 201 GLU A CA 1
ATOM 1623 C C . GLU A 1 201 ? 27.523 5.791 19.998 1.00 97.81 201 GLU A C 1
ATOM 1625 O O . GLU A 1 201 ? 26.960 5.548 21.062 1.00 97.81 201 GLU A O 1
ATOM 1630 N N . GLU A 1 202 ? 27.279 6.905 19.305 1.00 97.81 202 GLU A N 1
ATOM 1631 C CA . GLU A 1 202 ? 26.423 7.982 19.798 1.00 97.81 202 GLU A CA 1
ATOM 1632 C C . GLU A 1 202 ? 24.960 7.529 19.902 1.00 97.81 202 GLU A C 1
ATOM 1634 O O . GLU A 1 202 ? 24.461 6.782 19.054 1.00 97.81 202 GLU A O 1
ATOM 1639 N N . ASP A 1 203 ? 24.274 7.985 20.951 1.00 97.62 203 ASP A N 1
ATOM 1640 C CA . ASP A 1 203 ? 22.821 7.891 21.082 1.00 97.62 203 ASP A CA 1
ATOM 1641 C C . ASP A 1 203 ? 22.198 9.248 20.734 1.00 97.62 203 ASP A C 1
ATOM 1643 O O . ASP A 1 203 ? 22.399 10.252 21.417 1.00 97.62 203 ASP A O 1
ATOM 1647 N N . MET A 1 204 ? 21.451 9.270 19.637 1.00 98.12 204 MET A N 1
ATOM 1648 C CA . MET A 1 204 ? 20.810 10.446 19.065 1.00 98.12 204 MET A CA 1
ATOM 1649 C C . MET A 1 204 ? 19.293 10.465 19.307 1.00 98.12 204 MET A C 1
ATOM 1651 O O . MET A 1 204 ? 18.619 11.373 18.820 1.00 98.12 204 MET A O 1
ATOM 1655 N N . ASN A 1 205 ? 18.731 9.491 20.037 1.00 96.50 205 ASN A N 1
ATOM 1656 C CA . ASN A 1 205 ? 17.281 9.297 20.136 1.00 96.50 205 ASN A CA 1
ATOM 1657 C C . ASN A 1 205 ? 16.535 10.539 20.642 1.00 96.50 205 ASN A C 1
ATOM 1659 O O . ASN A 1 205 ? 15.546 10.953 20.035 1.00 96.50 205 ASN A O 1
ATOM 1663 N N . GLU A 1 206 ? 17.007 11.146 21.734 1.00 95.62 206 GLU A N 1
ATOM 1664 C CA . GLU A 1 206 ? 16.358 12.323 22.329 1.00 95.62 206 GLU A CA 1
ATOM 1665 C C . GLU A 1 206 ? 16.394 13.532 21.387 1.00 95.62 206 GLU A C 1
ATOM 1667 O O . GLU A 1 206 ? 15.390 14.221 21.202 1.00 95.62 206 GLU A O 1
ATOM 1672 N N . HIS A 1 207 ? 17.537 13.765 20.741 1.00 97.00 207 HIS A N 1
ATOM 1673 C CA . HIS A 1 207 ? 17.732 14.907 19.856 1.00 97.00 207 HIS A CA 1
ATOM 1674 C C . HIS A 1 207 ? 16.934 14.779 18.553 1.00 97.00 207 HIS A C 1
ATOM 1676 O O . HIS A 1 207 ? 16.309 15.745 18.114 1.00 97.00 207 HIS A O 1
ATOM 1682 N N . ILE A 1 208 ? 16.903 13.586 17.951 1.00 97.12 208 ILE A N 1
ATOM 1683 C CA . ILE A 1 208 ? 16.094 13.323 16.755 1.00 97.12 208 ILE A CA 1
ATOM 1684 C C . ILE A 1 208 ? 14.601 13.434 17.079 1.00 97.12 208 ILE A C 1
ATOM 1686 O O . ILE A 1 208 ? 13.863 14.047 16.306 1.00 97.12 208 ILE A O 1
ATOM 1690 N N . ALA A 1 209 ? 14.158 12.936 18.238 1.00 92.81 209 ALA A N 1
ATOM 1691 C CA . ALA A 1 209 ? 12.777 13.112 18.686 1.00 92.81 209 ALA A CA 1
ATOM 1692 C C . ALA A 1 209 ? 12.422 14.600 18.865 1.00 92.81 209 ALA A C 1
ATOM 1694 O O . ALA A 1 209 ? 11.363 15.040 18.411 1.00 92.81 209 ALA A O 1
ATOM 1695 N N . ALA A 1 210 ? 13.328 15.390 19.452 1.00 90.12 210 ALA A N 1
ATOM 1696 C CA . ALA A 1 210 ? 13.146 16.829 19.630 1.00 90.12 210 ALA A CA 1
ATOM 1697 C C . ALA A 1 210 ? 13.067 17.593 18.297 1.00 90.12 210 ALA A C 1
ATOM 1699 O O . ALA A 1 210 ? 12.277 18.527 18.175 1.00 90.12 210 ALA A O 1
ATOM 1700 N N . LEU A 1 211 ? 13.842 17.187 17.286 1.00 90.81 211 LEU A N 1
ATOM 1701 C CA . LEU A 1 211 ? 13.765 17.751 15.934 1.00 90.81 211 LEU A CA 1
ATOM 1702 C C . LEU A 1 211 ? 12.497 17.320 15.177 1.00 90.81 211 LEU A C 1
ATOM 1704 O O . LEU A 1 211 ? 12.082 18.027 14.260 1.00 90.81 211 LEU A O 1
ATOM 1708 N N . SER A 1 212 ? 11.908 16.169 15.532 1.00 91.88 212 SER A N 1
ATOM 1709 C CA . SER A 1 212 ? 10.740 15.555 14.873 1.00 91.88 212 SER A CA 1
ATOM 1710 C C . SER A 1 212 ? 10.783 15.629 13.336 1.00 91.88 212 SER A C 1
ATOM 1712 O O . SER A 1 212 ? 9.854 16.146 12.707 1.00 91.88 212 SER A O 1
ATOM 1714 N N . PRO A 1 213 ? 11.859 15.144 12.687 1.00 94.44 213 PRO A N 1
ATOM 1715 C CA . PRO A 1 213 ? 11.932 15.180 11.238 1.00 94.44 213 PRO A CA 1
ATOM 1716 C C . PRO A 1 213 ? 10.936 14.195 10.622 1.00 94.44 213 PRO A C 1
ATOM 1718 O O . PRO A 1 213 ? 10.741 13.090 11.127 1.00 94.44 213 PRO A O 1
ATOM 1721 N N . VAL A 1 214 ? 10.384 14.542 9.457 1.00 89.31 214 VAL A N 1
ATOM 1722 C CA . VAL A 1 214 ? 9.543 13.607 8.686 1.00 89.31 214 VAL A CA 1
ATOM 1723 C C . VAL A 1 214 ? 10.355 12.418 8.172 1.00 89.31 214 VAL A C 1
ATOM 1725 O O . VAL A 1 214 ? 9.803 11.374 7.840 1.00 89.31 214 VAL A O 1
ATOM 1728 N N . ARG A 1 215 ? 11.681 12.585 8.069 1.00 89.25 215 ARG A N 1
ATOM 1729 C CA . ARG A 1 215 ? 12.612 11.537 7.657 1.00 89.25 215 ARG A CA 1
ATOM 1730 C C . ARG A 1 215 ? 14.016 11.795 8.195 1.00 89.25 215 ARG A C 1
ATOM 1732 O O . ARG A 1 215 ? 14.526 12.909 8.089 1.00 89.25 215 ARG A O 1
ATOM 1739 N N . TRP A 1 216 ? 14.665 10.748 8.679 1.00 96.94 216 TRP A N 1
ATOM 1740 C CA . TRP A 1 216 ? 16.060 10.734 9.096 1.00 96.94 216 TRP A CA 1
ATOM 1741 C C . TRP A 1 216 ? 16.830 9.715 8.253 1.00 96.94 216 TRP A C 1
ATOM 1743 O O . TRP A 1 216 ? 16.661 8.511 8.406 1.00 96.94 216 TRP A O 1
ATOM 1753 N N . LYS A 1 217 ? 17.638 10.189 7.303 1.00 91.94 217 LYS A N 1
ATOM 1754 C CA . LYS A 1 217 ? 18.492 9.327 6.478 1.00 91.94 217 LYS A CA 1
ATOM 1755 C C . LYS A 1 217 ? 19.826 9.102 7.181 1.00 91.94 217 LYS A C 1
ATOM 1757 O O . LYS A 1 217 ? 20.539 10.064 7.468 1.00 91.94 217 LYS A O 1
ATOM 1762 N N . VAL A 1 218 ? 20.142 7.836 7.417 1.00 95.69 218 VAL A N 1
ATOM 1763 C CA . VAL A 1 218 ? 21.342 7.392 8.127 1.00 95.69 218 VAL A CA 1
ATOM 1764 C C . VAL A 1 218 ? 22.231 6.654 7.138 1.00 95.69 218 VAL A C 1
ATOM 1766 O O . VAL A 1 218 ? 21.900 5.553 6.711 1.00 95.69 218 VAL A O 1
ATOM 1769 N N . PHE A 1 219 ? 23.339 7.279 6.755 1.00 91.56 219 PHE A N 1
ATOM 1770 C CA . PHE A 1 219 ? 24.272 6.756 5.764 1.00 91.56 219 PHE A CA 1
ATOM 1771 C C . PHE A 1 219 ? 25.469 6.114 6.457 1.00 91.56 219 PHE A C 1
ATOM 1773 O O . PHE A 1 219 ? 26.053 6.724 7.354 1.00 91.56 219 PHE A O 1
ATOM 1780 N N . GLN A 1 220 ? 25.887 4.928 6.023 1.00 92.62 220 GLN A N 1
ATOM 1781 C CA . GLN A 1 220 ? 27.234 4.449 6.333 1.00 92.62 220 GLN A CA 1
ATOM 1782 C C . GLN A 1 220 ? 28.247 5.332 5.589 1.00 92.62 220 GLN A C 1
ATOM 1784 O O . GLN A 1 220 ? 27.991 5.766 4.469 1.00 92.62 220 GLN A O 1
ATOM 1789 N N . VAL A 1 221 ? 29.392 5.654 6.188 1.00 91.56 221 VAL A N 1
ATOM 1790 C CA . VAL A 1 221 ? 30.431 6.407 5.471 1.00 91.56 221 VAL A CA 1
ATOM 1791 C C . VAL A 1 221 ? 30.924 5.639 4.234 1.00 91.56 221 VAL A C 1
ATOM 1793 O O . VAL A 1 221 ? 31.313 4.470 4.310 1.00 91.56 221 VAL A O 1
ATOM 1796 N N . LEU A 1 222 ? 30.936 6.337 3.096 1.00 85.88 222 LEU A N 1
ATOM 1797 C CA . LEU A 1 222 ? 31.318 5.802 1.792 1.00 85.88 222 LEU A CA 1
ATOM 1798 C C . LEU A 1 222 ? 32.645 6.400 1.321 1.00 85.88 222 LEU A C 1
ATOM 1800 O O . LEU A 1 222 ? 32.843 7.620 1.359 1.00 85.88 222 LEU A O 1
ATOM 1804 N N . LEU A 1 223 ? 33.531 5.538 0.822 1.00 82.88 223 LEU A N 1
ATOM 1805 C CA . LEU A 1 223 ? 34.738 5.947 0.111 1.00 82.88 223 LEU A CA 1
ATOM 1806 C C . LEU A 1 223 ? 34.447 6.063 -1.388 1.00 82.88 223 LEU A C 1
ATOM 1808 O O . LEU A 1 223 ? 33.932 5.124 -1.989 1.00 82.88 223 LEU A O 1
ATOM 1812 N N . LEU A 1 224 ? 34.806 7.201 -1.979 1.00 77.62 224 LEU A N 1
ATOM 1813 C CA . LEU A 1 224 ? 34.726 7.471 -3.412 1.00 77.62 224 LEU A CA 1
ATOM 1814 C C . LEU A 1 224 ? 36.079 7.967 -3.927 1.00 77.62 224 LEU A C 1
ATOM 1816 O O . LEU A 1 224 ? 36.620 8.975 -3.448 1.00 77.62 224 LEU A O 1
ATOM 1820 N N . GLU A 1 225 ? 36.612 7.254 -4.917 1.00 76.31 225 GLU A N 1
ATOM 1821 C CA . GLU A 1 225 ? 37.889 7.568 -5.555 1.00 76.31 225 GLU A CA 1
ATOM 1822 C C . GLU A 1 225 ? 37.805 8.943 -6.239 1.00 76.31 225 GLU A C 1
ATOM 1824 O O . GLU A 1 225 ? 36.850 9.251 -6.958 1.00 76.31 225 GLU A O 1
ATOM 1829 N N . GLY A 1 226 ? 38.800 9.799 -5.999 1.00 73.12 226 GLY A N 1
ATOM 1830 C CA . GLY A 1 226 ? 38.856 11.163 -6.545 1.00 73.12 226 GLY A CA 1
ATOM 1831 C C . GLY A 1 226 ? 38.061 12.226 -5.769 1.00 73.12 226 GLY A C 1
ATOM 1832 O O . GLY A 1 226 ? 38.203 13.418 -6.069 1.00 73.12 226 GLY A O 1
ATOM 1833 N N . GLU A 1 227 ? 37.281 11.822 -4.759 1.00 76.06 227 GLU A N 1
ATOM 1834 C CA . GLU A 1 227 ? 36.568 12.718 -3.839 1.00 76.06 227 GLU A CA 1
ATOM 1835 C C . GLU A 1 227 ? 37.181 12.683 -2.431 1.00 76.06 227 GLU A C 1
ATOM 1837 O O . GLU A 1 227 ? 37.736 13.686 -1.963 1.00 76.06 227 GLU A O 1
ATOM 1842 N N . ASN A 1 228 ? 37.120 11.521 -1.768 1.00 80.56 228 ASN A N 1
ATOM 1843 C CA . ASN A 1 228 ? 37.550 11.342 -0.376 1.00 80.56 228 ASN A CA 1
ATOM 1844 C C . ASN A 1 228 ? 38.478 10.132 -0.147 1.00 80.56 228 ASN A C 1
ATOM 1846 O O . ASN A 1 228 ? 38.790 9.804 0.998 1.00 80.56 228 ASN A O 1
ATOM 1850 N N . THR A 1 229 ? 38.931 9.474 -1.216 1.00 82.25 229 THR A N 1
ATOM 1851 C CA . THR A 1 229 ? 40.003 8.471 -1.174 1.00 82.25 229 THR A CA 1
ATOM 1852 C C . THR A 1 229 ? 40.815 8.472 -2.475 1.00 82.25 229 THR A C 1
ATOM 1854 O O . THR A 1 229 ? 40.331 8.958 -3.498 1.00 82.25 229 THR A O 1
ATOM 1857 N N . GLY A 1 230 ? 42.061 7.999 -2.440 1.00 78.81 230 GLY A N 1
ATOM 1858 C CA . GLY A 1 230 ? 42.964 7.986 -3.600 1.00 78.81 230 GLY A CA 1
ATOM 1859 C C . GLY A 1 230 ? 43.888 9.206 -3.726 1.00 78.81 230 GLY A C 1
ATOM 1860 O O . GLY A 1 230 ? 43.668 10.253 -3.118 1.00 78.81 230 GLY A O 1
ATOM 1861 N N . GLU A 1 231 ? 44.946 9.084 -4.537 1.00 69.94 231 GLU A N 1
ATOM 1862 C CA . GLU A 1 231 ? 46.059 10.057 -4.619 1.00 69.94 231 GLU A CA 1
ATOM 1863 C C . GLU A 1 231 ? 45.648 11.462 -5.098 1.00 69.94 231 GLU A C 1
ATOM 1865 O O . GLU A 1 231 ? 46.377 12.434 -4.904 1.00 69.94 231 GLU A O 1
ATOM 1870 N N . ARG A 1 232 ? 44.482 11.584 -5.746 1.00 67.50 232 ARG A N 1
ATOM 1871 C CA . ARG A 1 232 ? 43.980 12.831 -6.355 1.00 67.50 232 ARG A CA 1
ATOM 1872 C C . ARG A 1 232 ? 42.843 13.490 -5.564 1.00 67.50 232 ARG A C 1
ATOM 1874 O O . ARG A 1 232 ? 42.261 14.472 -6.041 1.00 67.50 232 ARG A O 1
ATOM 1881 N N . SER A 1 233 ? 42.537 12.969 -4.378 1.00 73.25 233 SER A N 1
ATOM 1882 C CA . SER A 1 233 ? 41.438 13.423 -3.525 1.00 73.25 233 SER A CA 1
ATOM 1883 C C . SER A 1 233 ? 41.840 14.550 -2.584 1.00 73.25 233 SER A C 1
ATOM 1885 O O . SER A 1 233 ? 42.995 14.704 -2.198 1.00 73.25 233 SER A O 1
ATOM 1887 N N . LEU A 1 234 ? 40.862 15.379 -2.218 1.00 71.94 234 LEU A N 1
ATOM 1888 C CA . LEU A 1 234 ? 41.063 16.499 -1.286 1.00 71.94 234 LEU A CA 1
ATOM 1889 C C . LEU A 1 234 ? 40.866 16.144 0.172 1.00 71.94 234 LEU A C 1
ATOM 1891 O O . LEU A 1 234 ? 41.138 16.950 1.068 1.00 71.94 234 LEU A O 1
ATOM 1895 N N . ARG A 1 235 ? 40.238 15.003 0.375 1.00 80.81 235 ARG A N 1
ATOM 1896 C CA . ARG A 1 235 ? 39.859 14.458 1.653 1.00 80.81 235 ARG A CA 1
ATOM 1897 C C . ARG A 1 235 ? 40.347 13.027 1.684 1.00 80.81 235 ARG A C 1
ATOM 1899 O O . ARG A 1 235 ? 40.496 12.396 0.639 1.00 80.81 235 ARG A O 1
ATOM 1906 N N . ASP A 1 236 ? 40.594 12.560 2.892 1.00 85.19 236 ASP A N 1
ATOM 1907 C CA . ASP A 1 236 ? 40.930 11.178 3.151 1.00 85.19 236 ASP A CA 1
ATOM 1908 C C . ASP A 1 236 ? 40.000 10.673 4.247 1.00 85.19 236 ASP A C 1
ATOM 1910 O O . ASP A 1 236 ? 40.140 11.017 5.418 1.00 85.19 236 ASP A O 1
ATOM 1914 N N . ALA A 1 237 ? 38.994 9.914 3.832 1.00 88.25 237 ALA A N 1
ATOM 1915 C CA . ALA A 1 237 ? 37.974 9.366 4.708 1.00 88.25 237 ALA A CA 1
ATOM 1916 C C . ALA A 1 237 ? 38.316 7.951 5.193 1.00 88.25 237 ALA A C 1
ATOM 1918 O O . ALA A 1 237 ? 37.508 7.345 5.890 1.00 88.25 237 ALA A O 1
ATOM 1919 N N . ARG A 1 238 ? 39.492 7.403 4.844 1.00 90.19 238 ARG A N 1
ATOM 1920 C CA . ARG A 1 238 ? 39.857 6.011 5.167 1.00 90.19 238 ARG A CA 1
ATOM 1921 C C . ARG A 1 238 ? 39.872 5.738 6.669 1.00 90.19 238 ARG A C 1
ATOM 1923 O O . ARG A 1 238 ? 39.456 4.667 7.090 1.00 90.19 238 ARG A O 1
ATOM 1930 N N . GLU A 1 239 ? 40.276 6.717 7.475 1.00 91.12 239 GLU A N 1
ATOM 1931 C CA . GLU A 1 239 ? 40.279 6.614 8.944 1.00 91.12 239 GLU A CA 1
ATOM 1932 C C . GLU A 1 239 ? 38.874 6.717 9.570 1.00 91.12 239 GLU A C 1
ATOM 1934 O O . GLU A 1 239 ? 38.679 6.418 10.749 1.00 91.12 239 GLU A O 1
ATOM 1939 N N . LEU A 1 240 ? 37.880 7.133 8.783 1.00 92.31 240 LEU A N 1
ATOM 1940 C CA . LEU A 1 240 ? 36.503 7.329 9.231 1.00 92.31 240 LEU A CA 1
ATOM 1941 C C . LEU A 1 240 ? 35.611 6.113 8.970 1.00 92.31 240 LEU A C 1
ATOM 1943 O O . LEU A 1 240 ? 34.483 6.101 9.460 1.00 92.31 240 LEU A O 1
ATOM 1947 N N . VAL A 1 241 ? 36.098 5.119 8.218 1.00 93.19 241 VAL A N 1
ATOM 1948 C CA . VAL A 1 241 ? 35.348 3.915 7.841 1.00 93.19 241 VAL A CA 1
ATOM 1949 C C . VAL A 1 241 ? 35.004 3.064 9.059 1.00 93.19 241 VAL A C 1
ATOM 1951 O O . VAL A 1 241 ? 35.852 2.789 9.903 1.00 93.19 241 VAL A O 1
ATOM 1954 N N . ILE A 1 242 ? 33.757 2.599 9.094 1.00 93.88 242 ILE A N 1
ATOM 1955 C CA . ILE A 1 242 ? 33.235 1.670 10.101 1.00 93.88 242 ILE A CA 1
ATOM 1956 C C . ILE A 1 242 ? 32.837 0.345 9.461 1.00 93.88 242 ILE A C 1
ATOM 1958 O O . ILE A 1 242 ? 32.458 0.300 8.286 1.00 93.88 242 ILE A O 1
ATOM 1962 N N . SER A 1 243 ? 32.884 -0.727 10.247 1.00 92.62 243 SER A N 1
ATOM 1963 C CA . SER A 1 243 ? 32.413 -2.040 9.814 1.00 92.62 243 SER A CA 1
ATOM 1964 C C . SER A 1 243 ? 30.886 -2.079 9.680 1.00 92.62 243 SER A C 1
ATOM 1966 O O . SER A 1 243 ? 30.166 -1.245 10.243 1.00 92.62 243 SER A O 1
ATOM 1968 N N . SER A 1 244 ? 30.373 -3.072 8.953 1.00 88.62 244 SER A N 1
ATOM 1969 C CA . SER A 1 244 ? 28.929 -3.299 8.845 1.00 88.62 244 SER A CA 1
ATOM 1970 C C . SER A 1 244 ? 28.303 -3.592 10.212 1.00 88.62 244 SER A C 1
ATOM 1972 O O . SER A 1 244 ? 27.206 -3.123 10.490 1.00 88.62 244 SER A O 1
ATOM 1974 N N . GLU A 1 245 ? 29.009 -4.287 11.107 1.00 93.31 245 GLU A N 1
ATOM 1975 C CA . GLU A 1 245 ? 28.551 -4.569 12.474 1.00 93.31 245 GLU A CA 1
ATOM 1976 C C . GLU A 1 245 ? 28.426 -3.290 13.306 1.00 93.31 245 GLU A C 1
ATOM 1978 O O . GLU A 1 245 ? 27.441 -3.118 14.022 1.00 93.31 245 GLU A O 1
ATOM 1983 N N . GLN A 1 246 ? 29.386 -2.367 13.190 1.00 96.25 246 GLN A N 1
ATOM 1984 C CA . GLN A 1 246 ? 29.320 -1.065 13.860 1.00 96.25 246 GLN A CA 1
ATOM 1985 C C . GLN A 1 246 ? 28.138 -0.234 13.349 1.00 96.25 246 GLN A C 1
ATOM 1987 O O . GLN A 1 246 ? 27.428 0.389 14.141 1.00 96.25 246 GLN A O 1
ATOM 1992 N N . PHE A 1 247 ? 27.883 -0.266 12.038 1.00 95.88 247 PHE A N 1
ATOM 1993 C CA . PHE A 1 247 ? 26.721 0.394 11.452 1.00 95.88 247 PHE A CA 1
ATOM 1994 C C . PHE A 1 247 ? 25.406 -0.230 11.946 1.00 95.88 247 PHE A C 1
ATOM 1996 O O . PHE A 1 247 ? 24.530 0.487 12.424 1.00 95.88 247 PHE A O 1
ATOM 2003 N N . GLN A 1 248 ? 25.289 -1.562 11.952 1.00 94.19 248 GLN A N 1
ATOM 2004 C CA . GLN A 1 248 ? 24.110 -2.265 12.479 1.00 94.19 248 GLN A CA 1
ATOM 2005 C C . GLN A 1 248 ? 23.892 -2.025 13.980 1.00 94.19 248 GLN A C 1
ATOM 2007 O O . GLN A 1 248 ? 22.747 -1.915 14.428 1.00 94.19 248 GLN A O 1
ATOM 2012 N N . ALA A 1 249 ? 24.964 -1.883 14.765 1.00 96.81 249 ALA A N 1
ATOM 2013 C CA . ALA A 1 249 ? 24.872 -1.510 16.174 1.00 96.81 249 ALA A CA 1
ATOM 2014 C C . ALA A 1 249 ? 24.281 -0.101 16.350 1.00 96.81 249 ALA A C 1
ATOM 2016 O O . ALA A 1 249 ? 23.425 0.098 17.216 1.00 96.81 249 ALA A O 1
ATOM 2017 N N . PHE A 1 250 ? 24.678 0.859 15.503 1.00 97.81 250 PHE A N 1
ATOM 2018 C CA . PHE A 1 250 ? 24.061 2.186 15.472 1.00 97.81 250 PHE A CA 1
ATOM 2019 C C . PHE A 1 250 ? 22.571 2.101 15.118 1.00 97.81 250 PHE A C 1
ATOM 2021 O O . PHE A 1 250 ? 21.750 2.689 15.818 1.00 97.81 250 PHE A O 1
ATOM 2028 N N . LEU A 1 251 ? 22.195 1.334 14.090 1.00 96.19 251 LEU A N 1
ATOM 2029 C CA . LEU A 1 251 ? 20.788 1.169 13.700 1.00 96.19 251 LEU A CA 1
ATOM 2030 C C . LEU A 1 251 ? 19.947 0.540 14.817 1.00 96.19 251 LEU A C 1
ATOM 2032 O O . LEU A 1 251 ? 18.871 1.040 15.137 1.00 96.19 251 LEU A O 1
ATOM 2036 N N . SER A 1 252 ? 20.466 -0.502 15.468 1.00 96.50 252 SER A N 1
ATOM 2037 C CA . SER A 1 252 ? 19.784 -1.194 16.569 1.00 96.50 252 SER A CA 1
ATOM 2038 C C . SER A 1 252 ? 19.513 -0.266 17.756 1.00 96.50 252 SER A C 1
ATOM 2040 O O . SER A 1 252 ? 18.426 -0.301 18.331 1.00 96.50 252 SER A O 1
ATOM 2042 N N . ARG A 1 253 ? 20.467 0.614 18.093 1.00 98.00 253 ARG A N 1
ATOM 2043 C CA . ARG A 1 253 ? 20.317 1.620 19.163 1.00 98.00 253 ARG A CA 1
ATOM 2044 C C . ARG A 1 253 ? 19.190 2.620 18.888 1.00 98.00 253 ARG A C 1
ATOM 2046 O O . ARG A 1 253 ? 18.597 3.151 19.822 1.00 98.00 253 ARG A O 1
ATOM 2053 N N . HIS A 1 254 ? 18.876 2.857 17.617 1.00 98.06 254 HIS A N 1
ATOM 2054 C CA . HIS A 1 254 ? 17.883 3.835 17.175 1.00 98.06 254 HIS A CA 1
ATOM 2055 C C . HIS A 1 254 ? 16.638 3.197 16.548 1.00 98.06 254 HIS A C 1
ATOM 2057 O O . HIS A 1 254 ? 15.844 3.897 15.922 1.00 98.06 254 HIS A O 1
ATOM 2063 N N . ALA A 1 255 ? 16.422 1.890 16.732 1.00 93.06 255 ALA A N 1
ATOM 2064 C CA . ALA A 1 255 ? 15.312 1.157 16.117 1.00 93.06 255 ALA A CA 1
ATOM 2065 C C . ALA A 1 255 ? 13.918 1.701 16.498 1.00 93.06 255 ALA A C 1
ATOM 2067 O O . ALA A 1 255 ? 12.947 1.480 15.779 1.00 93.06 255 ALA A O 1
ATOM 2068 N N . GLY A 1 256 ? 13.809 2.440 17.610 1.00 90.38 256 GLY A N 1
ATOM 2069 C CA . GLY A 1 256 ? 12.576 3.123 18.015 1.00 90.38 256 GLY A CA 1
ATOM 2070 C C . GLY A 1 256 ? 12.225 4.368 17.184 1.00 90.38 256 GLY A C 1
ATOM 2071 O O . GLY A 1 256 ? 11.091 4.843 17.254 1.00 90.38 256 GLY A O 1
ATOM 2072 N N . GLN A 1 257 ? 13.158 4.904 16.390 1.00 90.62 257 GLN A N 1
ATOM 2073 C CA . GLN A 1 257 ? 12.940 6.093 15.563 1.00 90.62 257 GLN A CA 1
ATOM 2074 C C . GLN A 1 257 ? 12.247 5.715 14.252 1.00 90.62 257 GLN A C 1
ATOM 2076 O O . GLN A 1 257 ? 12.889 5.323 13.283 1.00 90.62 257 GLN A O 1
ATOM 2081 N N . LYS A 1 258 ? 10.923 5.899 14.187 1.00 88.12 258 LYS A N 1
ATOM 2082 C CA . LYS A 1 258 ? 10.116 5.582 12.989 1.00 88.12 258 LYS A CA 1
ATOM 2083 C C . LYS A 1 258 ? 10.545 6.338 11.725 1.00 88.12 258 LYS A C 1
ATOM 2085 O O . LYS A 1 258 ? 10.286 5.884 10.619 1.00 88.12 258 LYS A O 1
ATOM 2090 N N . CYS A 1 259 ? 11.170 7.505 11.883 1.00 88.44 259 CYS A N 1
ATOM 2091 C CA . CYS A 1 259 ? 11.649 8.324 10.773 1.00 88.44 259 CYS A CA 1
ATOM 2092 C C . CYS A 1 259 ? 12.988 7.833 10.191 1.00 88.44 259 CYS A C 1
ATOM 2094 O O . CYS A 1 259 ? 13.392 8.334 9.138 1.00 88.44 259 CYS A O 1
ATOM 2096 N N . LEU A 1 260 ? 13.674 6.892 10.855 1.00 94.25 260 LEU A N 1
ATOM 2097 C CA . LEU A 1 260 ? 14.981 6.379 10.453 1.00 94.25 260 LEU A CA 1
ATOM 2098 C C . LEU A 1 260 ? 14.874 5.587 9.149 1.00 94.25 260 LEU A C 1
ATOM 2100 O O . LEU A 1 260 ? 14.068 4.670 9.016 1.00 94.25 260 LEU A O 1
ATOM 2104 N N . VAL A 1 261 ? 15.746 5.908 8.197 1.00 88.19 261 VAL A N 1
ATOM 2105 C CA . VAL A 1 261 ? 15.916 5.159 6.954 1.00 88.19 261 VAL A CA 1
ATOM 2106 C C . VAL A 1 261 ? 17.406 4.924 6.709 1.00 88.19 261 VAL A C 1
ATOM 2108 O O . VAL A 1 261 ? 18.115 5.895 6.412 1.00 88.19 261 VAL A O 1
ATOM 2111 N N . PRO A 1 262 ? 17.884 3.672 6.818 1.00 88.56 262 PRO A N 1
ATOM 2112 C CA . PRO A 1 262 ? 19.292 3.351 6.639 1.00 88.56 262 PRO A CA 1
ATOM 2113 C C . PRO A 1 262 ? 19.670 3.287 5.153 1.00 88.56 262 PRO A C 1
ATOM 2115 O O . PRO A 1 262 ? 18.871 2.863 4.319 1.00 88.56 262 PRO A O 1
ATOM 2118 N N . GLU A 1 263 ? 20.894 3.694 4.827 1.00 79.38 263 GLU A N 1
ATOM 2119 C CA . GLU A 1 263 ? 21.544 3.479 3.530 1.00 79.38 263 GLU A CA 1
ATOM 2120 C C . GLU A 1 263 ? 22.987 3.019 3.780 1.00 79.38 263 GLU A C 1
ATOM 2122 O O . GLU A 1 263 ? 23.830 3.794 4.240 1.00 79.38 263 GLU A O 1
ATOM 2127 N N . ASP A 1 264 ? 23.264 1.742 3.523 1.00 77.56 264 ASP A N 1
ATOM 2128 C CA . ASP A 1 264 ? 24.626 1.211 3.558 1.00 77.56 264 ASP A CA 1
ATOM 2129 C C . ASP A 1 264 ? 25.380 1.514 2.249 1.00 77.56 264 ASP A C 1
ATOM 2131 O O . ASP A 1 264 ? 24.852 2.113 1.305 1.00 77.56 264 ASP A O 1
ATOM 2135 N N . ASN A 1 265 ? 26.654 1.130 2.202 1.00 73.75 265 ASN A N 1
ATOM 2136 C CA . ASN A 1 265 ? 27.512 1.411 1.053 1.00 73.75 265 ASN A CA 1
ATOM 2137 C C . ASN A 1 265 ? 27.062 0.726 -0.247 1.00 73.75 265 ASN A C 1
ATOM 2139 O O . ASN A 1 265 ? 27.391 1.227 -1.322 1.00 73.75 265 ASN A O 1
ATOM 2143 N N . GLU A 1 266 ? 26.320 -0.380 -0.171 1.00 65.31 266 GLU A N 1
ATOM 2144 C CA . GLU A 1 266 ? 25.810 -1.085 -1.350 1.00 65.31 266 GLU A CA 1
ATOM 2145 C C . GLU A 1 266 ? 24.524 -0.426 -1.868 1.00 65.31 266 GLU A C 1
ATOM 2147 O O . GLU A 1 266 ? 24.366 -0.246 -3.074 1.00 65.31 266 GLU A O 1
ATOM 2152 N N . ALA A 1 267 ? 23.663 0.071 -0.976 1.00 58.06 267 ALA A N 1
ATOM 2153 C CA . ALA A 1 267 ? 22.455 0.815 -1.338 1.00 58.06 267 ALA A CA 1
ATOM 2154 C C . ALA A 1 267 ? 22.732 2.190 -1.991 1.00 58.06 267 ALA A C 1
ATOM 2156 O O . ALA A 1 267 ? 21.859 2.749 -2.665 1.00 58.06 267 ALA A O 1
ATOM 2157 N N . MET A 1 268 ? 23.924 2.772 -1.797 1.00 60.12 268 MET A N 1
ATOM 2158 C CA . MET A 1 268 ? 24.247 4.137 -2.245 1.00 60.12 268 MET A CA 1
ATOM 2159 C C . MET A 1 268 ? 24.905 4.260 -3.628 1.00 60.12 268 MET A C 1
ATOM 2161 O O . MET A 1 268 ? 24.809 5.336 -4.222 1.00 60.12 268 MET A O 1
ATOM 2165 N N . LYS A 1 269 ? 25.606 3.233 -4.131 1.00 57.69 269 LYS A N 1
ATOM 2166 C CA . LYS A 1 269 ? 26.563 3.407 -5.246 1.00 57.69 269 LYS A CA 1
ATOM 2167 C C . LYS A 1 269 ? 25.916 3.787 -6.586 1.00 57.69 269 LYS A C 1
ATOM 2169 O O . LYS A 1 269 ? 26.432 4.698 -7.224 1.00 57.69 269 LYS A O 1
ATOM 2174 N N . ASP A 1 270 ? 24.744 3.240 -6.931 1.00 57.72 270 ASP A N 1
ATOM 2175 C CA . ASP A 1 270 ? 24.133 3.428 -8.270 1.00 57.72 270 ASP A CA 1
ATOM 2176 C C . ASP A 1 270 ? 22.661 3.877 -8.240 1.00 57.72 270 ASP A C 1
ATOM 2178 O O . ASP A 1 270 ? 21.930 3.803 -9.227 1.00 57.72 270 ASP A O 1
ATOM 2182 N N . SER A 1 271 ? 22.205 4.356 -7.083 1.00 58.47 271 SER A N 1
ATOM 2183 C CA . SER A 1 271 ? 20.792 4.613 -6.796 1.00 58.47 271 SER A CA 1
ATOM 2184 C C . SER A 1 271 ? 20.396 6.094 -6.865 1.00 58.47 271 SER A C 1
ATOM 2186 O O . SER A 1 271 ? 19.266 6.453 -6.511 1.00 58.47 271 SER A O 1
ATOM 2188 N N . TYR A 1 272 ? 21.295 6.985 -7.309 1.00 68.75 272 TYR A N 1
ATOM 2189 C CA . TYR A 1 272 ? 21.006 8.415 -7.514 1.00 68.75 272 TYR A CA 1
ATOM 2190 C C . TYR A 1 272 ? 21.330 8.918 -8.929 1.00 68.75 272 TYR A C 1
ATOM 2192 O O . TYR A 1 272 ? 22.463 8.803 -9.385 1.00 68.75 272 TYR A O 1
ATOM 2200 N N . LEU A 1 273 ? 20.351 9.551 -9.591 1.00 79.81 273 LEU A N 1
ATOM 2201 C CA . LEU A 1 273 ? 20.586 10.252 -10.849 1.00 79.81 273 LEU A CA 1
ATOM 2202 C C . LEU A 1 273 ? 21.130 11.649 -10.529 1.00 79.81 273 LEU A C 1
ATOM 2204 O O . LEU A 1 273 ? 20.389 12.561 -10.147 1.00 79.81 273 LEU A O 1
ATOM 2208 N N . ASN A 1 274 ? 22.450 11.777 -10.617 1.00 82.44 274 ASN A N 1
ATOM 2209 C CA . ASN A 1 274 ? 23.197 12.959 -10.207 1.00 82.44 274 ASN A CA 1
ATOM 2210 C C . ASN A 1 274 ? 23.586 13.794 -11.430 1.00 82.44 274 ASN A C 1
ATOM 2212 O O . ASN A 1 274 ? 24.272 13.297 -12.317 1.00 82.44 274 ASN A O 1
ATOM 2216 N N . LEU A 1 275 ? 23.171 15.058 -11.457 1.00 85.31 275 LEU A N 1
ATOM 2217 C CA . LEU A 1 275 ? 23.576 16.062 -12.432 1.00 85.31 275 LEU A CA 1
ATOM 2218 C C . LEU A 1 275 ? 24.597 17.003 -11.823 1.00 85.31 275 LEU A C 1
ATOM 2220 O O . LEU A 1 275 ? 24.335 17.624 -10.794 1.00 85.31 275 LEU A O 1
ATOM 2224 N N . ASP A 1 276 ? 25.726 17.146 -12.493 1.00 82.06 276 ASP A N 1
ATOM 2225 C CA . ASP A 1 276 ? 26.722 18.140 -12.132 1.00 82.06 276 ASP A CA 1
ATOM 2226 C C . ASP A 1 276 ? 26.327 19.557 -12.573 1.00 82.06 276 ASP A C 1
ATOM 2228 O O . ASP A 1 276 ? 25.260 19.801 -13.145 1.00 82.06 276 ASP A O 1
ATOM 2232 N N . GLU A 1 277 ? 27.218 20.507 -12.323 1.00 78.19 277 GLU A N 1
ATOM 2233 C CA . GLU A 1 277 ? 27.005 21.928 -12.560 1.00 78.19 277 GLU A CA 1
ATOM 2234 C C . GLU A 1 277 ? 26.771 22.285 -14.021 1.00 78.19 277 GLU A C 1
ATOM 2236 O O . GLU A 1 277 ? 26.206 23.335 -14.291 1.00 78.19 277 GLU A O 1
ATOM 2241 N N . ASN A 1 278 ? 27.226 21.444 -14.952 1.00 82.88 278 ASN A N 1
ATOM 2242 C CA . ASN A 1 278 ? 27.117 21.655 -16.391 1.00 82.88 278 ASN A CA 1
ATOM 2243 C C . ASN A 1 278 ? 25.960 20.837 -16.976 1.00 82.88 278 ASN A C 1
ATOM 2245 O O . ASN A 1 278 ? 25.887 20.649 -18.194 1.00 82.88 278 ASN A O 1
ATOM 2249 N N . MET A 1 279 ? 25.062 20.339 -16.118 1.00 86.81 279 MET A N 1
ATOM 2250 C CA . MET A 1 279 ? 23.945 19.474 -16.484 1.00 86.81 279 MET A CA 1
ATOM 2251 C C . MET A 1 279 ? 24.414 18.181 -17.180 1.00 86.81 279 MET A C 1
ATOM 2253 O O . MET A 1 279 ? 23.803 17.729 -18.153 1.00 86.81 279 MET A O 1
ATOM 2257 N N . ARG A 1 280 ? 25.516 17.585 -16.701 1.00 88.12 280 ARG A N 1
ATOM 2258 C CA . ARG A 1 280 ? 26.005 16.261 -17.125 1.00 88.12 280 ARG A CA 1
ATOM 2259 C C . ARG A 1 280 ? 25.639 15.223 -16.075 1.00 88.12 280 ARG A C 1
ATOM 2261 O O . ARG A 1 280 ? 25.813 15.471 -14.882 1.00 88.12 280 ARG A O 1
ATOM 2268 N N . PHE A 1 281 ? 25.158 14.058 -16.503 1.00 87.81 281 PHE A N 1
ATOM 2269 C CA . PHE A 1 281 ? 24.945 12.950 -15.573 1.00 87.81 281 PHE A CA 1
ATOM 2270 C C . PHE A 1 281 ? 26.285 12.389 -15.091 1.00 87.81 281 PHE A C 1
ATOM 2272 O O . PHE A 1 281 ? 27.226 12.268 -15.875 1.00 87.81 281 PHE A O 1
ATOM 2279 N N . LEU A 1 282 ? 26.362 12.066 -13.802 1.00 81.38 282 LEU A N 1
ATOM 2280 C CA . LEU A 1 282 ? 27.531 11.473 -13.161 1.00 81.38 282 LEU A CA 1
ATOM 2281 C C . LEU A 1 282 ? 27.330 9.964 -13.014 1.00 81.38 282 LEU A C 1
ATOM 2283 O O . LEU A 1 282 ? 26.475 9.543 -12.237 1.00 81.38 282 LEU A O 1
ATOM 2287 N N . ASN A 1 283 ? 28.141 9.179 -13.722 1.00 82.19 283 ASN A N 1
ATOM 2288 C CA . ASN A 1 283 ? 28.227 7.730 -13.554 1.00 82.19 283 ASN A CA 1
ATOM 2289 C C . ASN A 1 283 ? 29.099 7.401 -12.332 1.00 82.19 283 ASN A C 1
ATOM 2291 O O . ASN A 1 283 ? 30.202 7.942 -12.204 1.00 82.19 283 ASN A O 1
ATOM 2295 N N . CYS A 1 284 ? 28.594 6.534 -11.451 1.00 72.31 284 CYS A N 1
ATOM 2296 C CA . CYS A 1 284 ? 29.247 6.098 -10.216 1.00 72.31 284 CYS A CA 1
ATOM 2297 C C . CYS A 1 284 ? 29.681 4.613 -10.210 1.00 72.31 284 CYS A C 1
ATOM 2299 O O . CYS A 1 284 ? 30.311 4.189 -9.238 1.00 72.31 284 CYS A O 1
ATOM 2301 N N . GLU A 1 285 ? 29.429 3.846 -11.281 1.00 73.62 285 GLU A N 1
ATOM 2302 C CA . GLU A 1 285 ? 29.599 2.380 -11.351 1.00 73.62 285 GLU A CA 1
ATOM 2303 C C . GLU A 1 285 ? 31.037 1.926 -11.044 1.00 73.62 285 GLU A C 1
ATOM 2305 O O . GLU A 1 285 ? 31.274 0.845 -10.506 1.00 73.62 285 GLU A O 1
ATOM 2310 N N . THR A 1 286 ? 32.035 2.755 -11.366 1.00 66.19 286 THR A N 1
ATOM 2311 C CA . THR A 1 286 ? 33.457 2.435 -11.156 1.00 66.19 286 THR A CA 1
ATOM 2312 C C . THR A 1 286 ? 34.011 2.948 -9.821 1.00 66.19 286 THR A C 1
ATOM 2314 O O . THR A 1 286 ? 35.228 3.046 -9.666 1.00 66.19 286 THR A O 1
ATOM 2317 N N . GLY A 1 287 ? 33.153 3.327 -8.865 1.00 63.16 287 GLY A N 1
ATOM 2318 C CA . GLY A 1 287 ? 33.562 3.805 -7.534 1.00 63.16 287 GLY A CA 1
ATOM 2319 C C . GLY A 1 287 ? 34.064 5.257 -7.482 1.00 63.16 287 GLY A C 1
ATOM 2320 O O . GLY A 1 287 ? 34.591 5.696 -6.459 1.00 63.16 287 GLY A O 1
ATOM 2321 N N . GLY A 1 288 ? 33.886 6.014 -8.567 1.00 68.00 288 GLY A N 1
ATOM 2322 C CA . GLY A 1 288 ? 34.177 7.447 -8.675 1.00 68.00 288 GLY A CA 1
ATOM 2323 C C . GLY A 1 288 ? 33.133 8.136 -9.556 1.00 68.00 288 GLY A C 1
ATOM 2324 O O . GLY A 1 288 ? 32.385 7.458 -10.247 1.00 68.00 288 GLY A O 1
ATOM 2325 N N . LYS A 1 289 ? 33.062 9.473 -9.535 1.00 74.62 289 LYS A N 1
ATOM 2326 C CA . LYS A 1 289 ? 32.068 10.249 -10.303 1.00 74.62 289 LYS A CA 1
ATOM 2327 C C . LYS A 1 289 ? 32.618 10.633 -11.674 1.00 74.62 289 LYS A C 1
ATOM 2329 O O . LYS A 1 289 ? 33.447 11.537 -11.758 1.00 74.62 289 LYS A O 1
ATOM 2334 N N . VAL A 1 290 ? 32.155 9.972 -12.733 1.00 81.00 290 VAL A N 1
ATOM 2335 C CA . VAL A 1 290 ? 32.566 10.238 -14.121 1.00 81.00 290 VAL A CA 1
ATOM 2336 C C . VAL A 1 290 ? 31.444 10.990 -14.860 1.00 81.00 290 VAL A C 1
ATOM 2338 O O . VAL A 1 290 ? 30.366 10.429 -15.032 1.00 81.00 290 VAL A O 1
ATOM 2341 N N . PRO A 1 291 ? 31.646 12.250 -15.295 1.00 82.75 291 PRO A N 1
ATOM 2342 C CA . PRO A 1 291 ? 30.646 13.019 -16.016 1.00 82.75 291 PRO A CA 1
ATOM 2343 C C . PRO A 1 291 ? 30.519 12.546 -17.464 1.00 82.75 291 PRO A C 1
ATOM 2345 O O . PRO A 1 291 ? 31.516 12.401 -18.177 1.00 82.75 291 PRO A O 1
ATOM 2348 N N . GLY A 1 292 ? 29.275 12.367 -17.899 1.00 86.19 292 GLY A N 1
ATOM 2349 C CA . GLY A 1 292 ? 28.900 12.141 -19.290 1.00 86.19 292 GLY A CA 1
ATOM 2350 C C . GLY A 1 292 ? 28.803 13.428 -20.114 1.00 86.19 292 GLY A C 1
ATOM 2351 O O . GLY A 1 292 ? 29.346 14.478 -19.761 1.00 86.19 292 GLY A O 1
ATOM 2352 N N . ARG A 1 293 ? 28.080 13.366 -21.234 1.00 89.69 293 ARG A N 1
ATOM 2353 C CA . ARG A 1 293 ? 27.777 14.535 -22.077 1.00 89.69 293 ARG A CA 1
ATOM 2354 C C . ARG A 1 293 ? 26.706 15.423 -21.432 1.00 89.69 293 ARG A C 1
ATOM 2356 O O . ARG A 1 293 ? 25.856 14.945 -20.682 1.00 89.69 293 ARG A O 1
ATOM 2363 N N . SER A 1 294 ? 26.737 16.729 -21.719 1.00 90.12 294 SER A N 1
ATOM 2364 C CA . SER A 1 294 ? 25.750 17.669 -21.166 1.00 90.12 294 SER A CA 1
ATOM 2365 C C . SER A 1 294 ? 24.406 17.505 -21.863 1.00 90.12 294 SER A C 1
ATOM 2367 O O . SER A 1 294 ? 24.328 17.555 -23.093 1.00 90.12 294 SER A O 1
ATOM 2369 N N . LEU A 1 295 ? 23.324 17.402 -21.089 1.00 90.75 295 LEU A N 1
ATOM 2370 C CA . LEU A 1 295 ? 21.970 17.358 -21.654 1.00 90.75 295 LEU A CA 1
ATOM 2371 C C . LEU A 1 295 ? 21.604 18.643 -22.413 1.00 90.75 295 LEU A C 1
ATOM 2373 O O . LEU A 1 295 ? 20.703 18.620 -23.247 1.00 90.75 295 LEU A O 1
ATOM 2377 N N . LEU A 1 296 ? 22.304 19.755 -22.158 1.00 89.88 296 LEU A N 1
ATOM 2378 C CA . LEU A 1 296 ? 22.118 21.021 -22.872 1.00 89.88 296 LEU A CA 1
ATOM 2379 C C . LEU A 1 296 ? 22.642 20.976 -24.315 1.00 89.88 296 LEU A C 1
ATOM 2381 O O . LEU A 1 296 ? 22.218 21.793 -25.138 1.00 89.88 296 LEU A O 1
ATOM 2385 N N . GLU A 1 297 ? 23.558 20.046 -24.600 1.00 90.62 297 GLU A N 1
ATOM 2386 C CA . GLU A 1 297 ? 24.200 19.854 -25.903 1.00 90.62 297 GLU A CA 1
ATOM 2387 C C . GLU A 1 297 ? 23.569 18.696 -26.676 1.00 90.62 297 GLU A C 1
ATOM 2389 O O . GLU A 1 297 ? 23.235 18.846 -27.849 1.00 90.62 297 GLU A O 1
ATOM 2394 N N . VAL A 1 298 ? 23.396 17.543 -26.020 1.00 90.06 298 VAL A N 1
ATOM 2395 C CA . VAL A 1 298 ? 22.957 16.302 -26.686 1.00 90.06 298 VAL A CA 1
ATOM 2396 C C . VAL A 1 298 ? 21.494 15.944 -26.425 1.00 90.06 298 VAL A C 1
ATOM 2398 O O . VAL A 1 298 ? 20.976 14.999 -27.016 1.00 90.06 298 VAL A O 1
ATOM 2401 N N . GLY A 1 299 ? 20.806 16.702 -25.568 1.00 88.69 299 GLY A N 1
ATOM 2402 C CA . GLY A 1 299 ? 19.476 16.355 -25.079 1.00 88.69 299 GLY A CA 1
ATOM 2403 C C . GLY A 1 299 ? 19.521 15.293 -23.979 1.00 88.69 299 GLY A C 1
ATOM 2404 O O . GLY A 1 299 ? 20.506 14.578 -23.788 1.00 88.69 299 GLY A O 1
ATOM 2405 N N . VAL A 1 300 ? 18.429 15.186 -23.227 1.00 85.94 300 VAL A N 1
ATOM 2406 C CA . VAL A 1 300 ? 18.367 14.354 -22.018 1.00 85.94 300 VAL A CA 1
ATOM 2407 C C . VAL A 1 300 ? 18.511 12.863 -22.332 1.00 85.94 300 VAL A C 1
ATOM 2409 O O . VAL A 1 300 ? 19.255 12.164 -21.653 1.00 85.94 300 VAL A O 1
ATOM 2412 N N . GLN A 1 301 ? 17.879 12.393 -23.407 1.00 82.44 301 GLN A N 1
ATOM 2413 C CA . GLN A 1 301 ? 17.912 10.987 -23.825 1.00 82.44 301 GLN A CA 1
ATOM 2414 C C . GLN A 1 301 ? 19.314 10.472 -24.152 1.00 82.44 301 GLN A C 1
ATOM 2416 O O . GLN A 1 301 ? 19.676 9.356 -23.782 1.00 82.44 301 GLN A O 1
ATOM 2421 N N . GLU A 1 302 ? 20.111 11.282 -24.847 1.00 84.19 302 GLU A N 1
ATOM 2422 C CA . GLU A 1 302 ? 21.481 10.908 -25.188 1.00 84.19 302 GLU A CA 1
ATOM 2423 C C . GLU A 1 302 ? 22.411 11.037 -23.986 1.00 84.19 302 GLU A C 1
ATOM 2425 O O . GLU A 1 302 ? 23.272 10.178 -23.815 1.00 84.19 302 GLU A O 1
ATOM 2430 N N . ALA A 1 303 ? 22.208 12.043 -23.129 1.00 85.44 303 ALA A N 1
ATOM 2431 C CA . ALA A 1 303 ? 22.977 12.202 -21.898 1.00 85.44 303 ALA A CA 1
ATOM 2432 C C . ALA A 1 303 ? 22.713 11.061 -20.896 1.00 85.44 303 ALA A C 1
ATOM 2434 O O . ALA A 1 303 ? 23.642 10.598 -20.239 1.00 85.44 303 ALA A O 1
ATOM 2435 N N . LEU A 1 304 ? 21.474 10.558 -20.799 1.00 82.69 304 LEU A N 1
ATOM 2436 C CA . LEU A 1 304 ? 21.101 9.451 -19.903 1.00 82.69 304 LEU A CA 1
ATOM 2437 C C . LEU A 1 304 ? 21.866 8.152 -20.191 1.00 82.69 304 LEU A C 1
ATOM 2439 O O . LEU A 1 304 ? 22.077 7.354 -19.281 1.00 82.69 304 LEU A O 1
ATOM 2443 N N . LYS A 1 305 ? 22.309 7.933 -21.437 1.00 83.00 305 LYS A N 1
ATOM 2444 C CA . LYS A 1 305 ? 23.130 6.763 -21.797 1.00 83.00 305 LYS A CA 1
ATOM 2445 C C . LYS A 1 305 ? 24.484 6.758 -21.089 1.00 83.00 305 LYS A C 1
ATOM 2447 O O . LYS A 1 305 ? 25.072 5.694 -20.935 1.00 83.00 305 LYS A O 1
ATOM 2452 N N . ASP A 1 306 ? 24.946 7.924 -20.647 1.00 81.88 306 ASP A N 1
ATOM 2453 C CA . ASP A 1 306 ? 26.236 8.095 -19.991 1.00 81.88 306 ASP A CA 1
ATOM 2454 C C . ASP A 1 306 ? 26.117 8.024 -18.452 1.00 81.88 306 ASP A C 1
ATOM 2456 O O . ASP A 1 306 ? 27.126 8.127 -17.766 1.00 81.88 306 ASP A O 1
ATOM 2460 N N . ALA A 1 307 ? 24.904 7.867 -17.897 1.00 75.12 307 ALA A N 1
ATOM 2461 C CA . ALA A 1 307 ? 24.630 8.040 -16.467 1.00 75.12 307 ALA A CA 1
ATOM 2462 C C . ALA A 1 307 ? 24.959 6.828 -15.573 1.00 75.12 307 ALA A C 1
ATOM 2464 O O . ALA A 1 307 ? 25.017 7.005 -14.361 1.00 75.12 307 ALA A O 1
ATOM 2465 N N . GLY A 1 308 ? 25.137 5.619 -16.127 1.00 66.88 308 GLY A N 1
ATOM 2466 C CA . GLY A 1 308 ? 25.368 4.396 -15.327 1.00 66.88 308 GLY A CA 1
ATOM 2467 C C . GLY A 1 308 ? 24.248 4.104 -14.319 1.00 66.88 308 GLY A C 1
ATOM 2468 O O . GLY A 1 308 ? 24.501 3.763 -13.170 1.00 66.88 308 GLY A O 1
ATOM 2469 N N . TRP A 1 309 ? 22.997 4.372 -14.706 1.00 64.69 309 TRP A N 1
ATOM 2470 C CA . TRP A 1 309 ? 21.846 4.396 -13.800 1.00 64.69 309 TRP A CA 1
ATOM 2471 C C . TRP A 1 309 ? 21.209 3.015 -13.598 1.00 64.69 309 TRP A C 1
ATOM 2473 O O . TRP A 1 309 ? 20.780 2.388 -14.570 1.00 64.69 309 TRP A O 1
ATOM 2483 N N . ASN A 1 310 ? 21.046 2.602 -12.334 1.00 61.97 310 ASN A N 1
ATOM 2484 C CA . ASN A 1 310 ? 20.292 1.412 -11.939 1.00 61.97 310 ASN A CA 1
ATOM 2485 C C . ASN A 1 310 ? 18.953 1.802 -11.280 1.00 61.97 310 ASN A C 1
ATOM 2487 O O . ASN A 1 310 ? 18.885 2.157 -10.102 1.00 61.97 310 ASN A O 1
ATOM 2491 N N . GLU A 1 311 ? 17.867 1.710 -12.049 1.00 60.00 311 GLU A N 1
ATOM 2492 C CA . GLU A 1 311 ? 16.513 2.071 -11.609 1.00 60.00 311 GLU A CA 1
ATOM 2493 C C . GLU A 1 311 ? 16.017 1.232 -10.418 1.00 60.00 311 GLU A C 1
ATOM 2495 O O . GLU A 1 311 ? 15.373 1.770 -9.517 1.00 60.00 311 GLU A O 1
ATOM 2500 N N . GLN A 1 312 ? 16.390 -0.051 -10.352 1.00 51.53 312 GLN A N 1
ATOM 2501 C CA . GLN A 1 312 ? 16.008 -0.951 -9.260 1.00 51.53 312 GLN A CA 1
ATOM 2502 C C . GLN A 1 312 ? 16.625 -0.503 -7.925 1.00 51.53 312 GLN A C 1
ATOM 2504 O O . GLN A 1 312 ? 15.929 -0.412 -6.915 1.00 51.53 312 GLN A O 1
ATOM 2509 N N . ALA A 1 313 ? 17.900 -0.100 -7.935 1.00 52.78 313 ALA A N 1
ATOM 2510 C CA . ALA A 1 313 ? 18.596 0.375 -6.738 1.00 52.78 313 ALA A CA 1
ATOM 2511 C C . ALA A 1 313 ? 17.994 1.679 -6.165 1.00 52.78 313 ALA A C 1
ATOM 2513 O O . ALA A 1 313 ? 18.061 1.919 -4.959 1.00 52.78 313 ALA A O 1
ATOM 2514 N N . PHE A 1 314 ? 17.385 2.533 -7.001 1.00 48.50 314 PHE A N 1
ATOM 2515 C CA . PHE A 1 314 ? 16.668 3.745 -6.567 1.00 48.50 314 PHE A CA 1
ATOM 2516 C C . PHE A 1 314 ? 15.355 3.443 -5.838 1.00 48.50 314 PHE A C 1
ATOM 2518 O O . PHE A 1 314 ? 15.024 4.121 -4.855 1.00 48.50 314 PHE A O 1
ATOM 2525 N N . VAL A 1 315 ? 14.615 2.441 -6.312 1.00 49.78 315 VAL A N 1
ATOM 2526 C CA . VAL A 1 315 ? 13.348 2.009 -5.711 1.00 49.78 315 VAL A CA 1
ATOM 2527 C C . VAL A 1 315 ? 13.613 1.279 -4.394 1.00 49.78 315 VAL A C 1
ATOM 2529 O O . VAL A 1 315 ? 13.045 1.662 -3.370 1.00 49.78 315 VAL A O 1
ATOM 2532 N N . ASP A 1 316 ? 14.560 0.336 -4.384 1.00 47.94 316 ASP A N 1
ATOM 2533 C CA . ASP A 1 316 ? 14.887 -0.503 -3.221 1.00 47.94 316 ASP A CA 1
ATOM 2534 C C . ASP A 1 316 ? 15.325 0.313 -1.988 1.00 47.94 316 ASP A C 1
ATOM 2536 O O . ASP A 1 316 ? 15.069 -0.075 -0.849 1.00 47.94 316 AS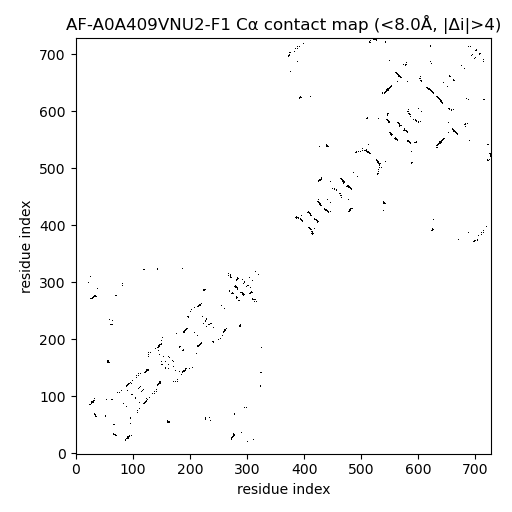P A O 1
ATOM 2540 N N . ARG A 1 317 ? 15.914 1.504 -2.184 1.00 56.78 317 ARG A N 1
ATOM 2541 C CA . ARG A 1 317 ? 16.315 2.411 -1.086 1.00 56.78 317 ARG A CA 1
ATOM 2542 C C . ARG A 1 317 ? 15.217 3.370 -0.593 1.00 56.78 317 ARG A C 1
ATOM 2544 O O . ARG A 1 317 ? 15.492 4.323 0.160 1.00 56.78 317 ARG A O 1
ATOM 2551 N N . GLY A 1 318 ? 13.980 3.196 -1.057 1.00 46.75 318 GLY A N 1
ATOM 2552 C CA . GLY A 1 318 ? 12.844 4.056 -0.721 1.00 46.75 318 GLY A CA 1
ATOM 2553 C C . GLY A 1 318 ? 12.989 5.478 -1.269 1.00 46.75 318 GLY A C 1
ATOM 2554 O O . GLY A 1 318 ? 12.744 6.450 -0.542 1.00 46.75 318 GLY A O 1
ATOM 2555 N N . GLY A 1 319 ? 13.455 5.606 -2.520 1.00 40.56 319 GLY A N 1
ATOM 2556 C CA . GLY A 1 319 ? 13.570 6.877 -3.244 1.00 40.56 319 GLY A CA 1
ATOM 2557 C C . GLY A 1 319 ? 12.221 7.560 -3.508 1.00 40.56 319 GLY A C 1
ATOM 2558 O O . GLY A 1 319 ? 12.190 8.788 -3.630 1.00 40.56 319 GLY A O 1
ATOM 2559 N N . ILE A 1 320 ? 11.131 6.782 -3.507 1.00 48.91 320 ILE A N 1
ATOM 2560 C CA . ILE A 1 320 ? 9.729 7.195 -3.669 1.00 48.91 320 ILE A CA 1
ATOM 2561 C C . ILE A 1 320 ? 9.056 7.273 -2.287 1.00 48.91 320 ILE A C 1
ATOM 2563 O O . ILE A 1 320 ? 9.101 6.312 -1.524 1.00 48.91 320 ILE A O 1
ATOM 2567 N N . PHE A 1 321 ? 8.523 8.445 -1.914 1.00 49.12 321 PHE A N 1
ATOM 2568 C CA . PHE A 1 321 ? 7.830 8.696 -0.637 1.00 49.12 321 PHE A CA 1
ATOM 2569 C C . PHE A 1 321 ? 7.035 10.011 -0.680 1.00 49.12 321 PHE A C 1
ATOM 2571 O O . PHE A 1 321 ? 7.304 10.853 -1.532 1.00 49.12 321 PHE A O 1
ATOM 2578 N N . GLU A 1 322 ? 6.116 10.238 0.267 1.00 44.78 322 GLU A N 1
ATOM 2579 C CA . GLU A 1 322 ? 5.259 11.435 0.292 1.00 44.78 322 GLU A CA 1
ATOM 2580 C C . GLU A 1 322 ? 6.056 12.750 0.473 1.00 44.78 322 GLU A C 1
ATOM 2582 O O . GLU A 1 322 ? 6.439 13.162 1.576 1.00 44.78 322 GLU A O 1
ATOM 2587 N N . TRP A 1 323 ? 6.317 13.435 -0.642 1.00 56.25 323 TRP A N 1
ATOM 2588 C CA . TRP A 1 323 ? 7.270 14.548 -0.731 1.00 56.25 323 TRP A CA 1
ATOM 2589 C C . TRP A 1 323 ? 6.658 15.913 -1.054 1.00 56.25 323 TRP A C 1
ATOM 2591 O O . TRP A 1 323 ? 7.392 16.901 -1.091 1.00 56.25 323 TRP A O 1
ATOM 2601 N N . SER A 1 324 ? 5.351 15.976 -1.310 1.00 42.50 324 SER A N 1
ATOM 2602 C CA . SER A 1 324 ? 4.618 17.215 -1.585 1.00 42.50 324 SER A CA 1
ATOM 2603 C C . SER A 1 324 ? 4.033 17.797 -0.300 1.00 42.50 324 SER A C 1
ATOM 2605 O O . SER A 1 324 ? 3.742 17.068 0.653 1.00 42.50 324 SER A O 1
ATOM 2607 N N . ARG A 1 325 ? 3.856 19.117 -0.272 1.00 53.16 325 ARG A N 1
ATOM 2608 C CA . ARG A 1 325 ? 3.074 19.834 0.744 1.00 53.16 325 ARG A CA 1
ATOM 2609 C C . ARG A 1 325 ? 1.612 19.982 0.286 1.00 53.16 325 ARG A C 1
ATOM 2611 O O . ARG A 1 325 ? 1.377 20.264 -0.885 1.00 53.16 325 ARG A O 1
ATOM 2618 N N . SER A 1 326 ? 0.635 19.835 1.184 1.00 40.88 326 SER A N 1
ATOM 2619 C CA . SER A 1 326 ? -0.775 20.163 0.910 1.00 40.88 326 SER A CA 1
ATOM 2620 C C . SER A 1 326 ? -1.000 21.687 0.902 1.00 40.88 326 SER A C 1
ATOM 2622 O O . SER A 1 326 ? -0.525 22.406 1.784 1.00 40.88 326 SER A O 1
ATOM 2624 N N . GLN A 1 327 ? -1.694 22.201 -0.120 1.00 33.41 327 GLN A N 1
ATOM 2625 C CA . GLN A 1 327 ? -2.044 23.622 -0.258 1.00 33.41 327 GLN A CA 1
ATOM 2626 C C . GLN A 1 327 ? -3.325 23.947 0.521 1.00 33.41 327 GLN A C 1
ATOM 2628 O O . GLN A 1 327 ? -4.371 24.120 -0.080 1.00 33.41 327 GLN A O 1
ATOM 2633 N N . GLU A 1 328 ? -3.264 24.032 1.846 1.00 35.94 328 GLU A N 1
ATOM 2634 C CA . GLU A 1 328 ? -4.387 24.522 2.663 1.00 35.94 328 GLU A CA 1
ATOM 2635 C C . GLU A 1 328 ? -3.828 25.107 3.968 1.00 35.94 328 GLU A C 1
ATOM 2637 O O . GLU A 1 328 ? -3.721 24.443 4.994 1.00 35.94 328 GLU A O 1
ATOM 2642 N N . ALA A 1 329 ? -3.368 26.359 3.905 1.00 28.67 329 ALA A N 1
ATOM 2643 C CA . ALA A 1 329 ? -2.908 27.106 5.074 1.00 28.67 329 ALA A CA 1
ATOM 2644 C C . ALA A 1 329 ? -3.118 28.617 4.882 1.00 28.67 329 ALA A C 1
ATOM 2646 O O . ALA A 1 329 ? -2.182 29.400 4.982 1.00 28.67 329 ALA A O 1
ATOM 2647 N N . GLU A 1 330 ? -4.355 29.030 4.614 1.00 27.11 330 GLU A N 1
ATOM 2648 C CA . GLU A 1 330 ? -4.792 30.420 4.792 1.00 27.11 330 GLU A CA 1
ATOM 2649 C C . GLU A 1 330 ? -6.161 30.428 5.474 1.00 27.11 330 GLU A C 1
ATOM 2651 O O . GLU A 1 330 ? -7.194 30.542 4.824 1.00 27.11 330 GLU A O 1
ATOM 2656 N N . SER A 1 331 ? -6.174 30.215 6.792 1.00 28.34 331 SER A N 1
ATOM 2657 C CA . SER A 1 331 ? -7.150 30.778 7.748 1.00 28.34 331 SER A CA 1
ATOM 2658 C C . SER A 1 331 ? -7.127 29.986 9.053 1.00 28.34 331 SER A C 1
ATOM 2660 O O . SER A 1 331 ? -7.913 29.071 9.227 1.00 28.34 331 SER A O 1
ATOM 2662 N N . LEU A 1 332 ? -6.237 30.327 9.990 1.00 26.23 332 LEU A N 1
ATOM 2663 C CA . LEU A 1 332 ? -6.356 29.920 11.401 1.00 26.23 332 LEU A CA 1
ATOM 2664 C C . LEU A 1 332 ? -5.437 30.794 12.277 1.00 26.23 332 LEU A C 1
ATOM 2666 O O . LEU A 1 332 ? -4.520 30.323 12.939 1.00 26.23 332 LEU A O 1
ATOM 2670 N N . GLU A 1 333 ? -5.698 32.103 12.297 1.00 25.70 333 GLU A N 1
ATOM 2671 C CA . GLU A 1 333 ? -5.280 32.974 13.401 1.00 25.70 333 GLU A CA 1
ATOM 2672 C C . GLU A 1 333 ? -6.505 33.333 14.247 1.00 25.70 333 GLU A C 1
ATOM 2674 O O . GLU A 1 333 ? -7.141 34.362 14.047 1.00 25.70 333 GLU A O 1
ATOM 2679 N N . CYS A 1 334 ? -6.850 32.486 15.217 1.00 24.75 334 CYS A N 1
ATOM 2680 C CA . CYS A 1 334 ? -7.299 32.959 16.525 1.00 24.75 334 CYS A CA 1
ATOM 2681 C C . CYS A 1 334 ? -7.357 31.801 17.526 1.00 24.75 334 CYS A C 1
ATOM 2683 O O . CYS A 1 334 ? -7.753 30.695 17.186 1.00 24.75 334 CYS A O 1
ATOM 2685 N N . ALA A 1 335 ? -7.049 32.119 18.783 1.00 24.84 335 ALA A N 1
ATOM 2686 C CA . ALA A 1 335 ? -7.182 31.290 19.982 1.00 24.84 335 ALA A CA 1
ATOM 2687 C C . ALA A 1 335 ? -6.000 30.362 20.326 1.00 24.84 335 ALA A C 1
ATOM 2689 O O . ALA A 1 335 ? -6.070 29.140 20.273 1.00 24.84 335 ALA A O 1
ATOM 2690 N N . HIS A 1 336 ? -4.936 30.967 20.855 1.00 24.61 336 HIS A N 1
ATOM 2691 C CA . HIS A 1 336 ? -4.198 30.399 21.985 1.00 24.61 336 HIS A CA 1
ATOM 2692 C C . HIS A 1 336 ? -4.142 31.443 23.098 1.00 24.61 336 HIS A C 1
ATOM 2694 O O . HIS A 1 336 ? -3.639 32.542 22.858 1.00 24.61 336 HIS A O 1
ATOM 2700 N N . ARG A 1 337 ? -4.597 31.087 24.313 1.00 25.17 337 ARG A N 1
ATOM 2701 C CA . ARG A 1 337 ? -3.906 31.416 25.580 1.00 25.17 337 ARG A CA 1
ATOM 2702 C C . ARG A 1 337 ? -4.621 30.884 26.837 1.00 25.17 337 ARG A C 1
ATOM 2704 O O . ARG A 1 337 ? -5.762 31.253 27.089 1.00 25.17 337 ARG A O 1
ATOM 2711 N N . ARG A 1 338 ? -3.793 30.237 27.685 1.00 25.28 338 ARG A N 1
ATOM 2712 C CA . ARG A 1 338 ? -3.857 30.021 29.161 1.00 25.28 338 ARG A CA 1
ATOM 2713 C C . ARG A 1 338 ? -4.648 28.773 29.611 1.00 25.28 338 ARG A C 1
ATOM 2715 O O . ARG A 1 338 ? -5.752 28.578 29.141 1.00 25.28 338 ARG A O 1
ATOM 2722 N N . ALA A 1 339 ? -4.184 27.901 30.520 1.00 23.19 339 ALA A N 1
ATOM 2723 C CA . ALA A 1 339 ? -3.173 27.987 31.597 1.00 23.19 339 ALA A CA 1
ATOM 2724 C C . ALA A 1 339 ? -2.653 26.554 32.009 1.00 23.19 339 ALA A C 1
ATOM 2726 O O . ALA A 1 339 ? -2.765 25.663 31.177 1.00 23.19 339 ALA A O 1
ATOM 2727 N N . PRO A 1 340 ? -2.028 26.290 33.188 1.00 30.06 340 PRO A N 1
ATOM 2728 C CA . PRO A 1 340 ? -0.612 25.917 33.317 1.00 30.06 340 PRO A CA 1
ATOM 2729 C C . PRO A 1 340 ? -0.315 24.524 33.941 1.00 30.06 340 PRO A C 1
ATOM 2731 O O . PRO A 1 340 ? -1.195 23.807 34.404 1.00 30.06 340 PRO A O 1
ATOM 2734 N N . LEU A 1 341 ? 0.984 24.200 33.956 1.00 23.28 341 LEU A N 1
ATOM 2735 C CA . LEU A 1 341 ? 1.684 23.046 34.547 1.00 23.28 341 LEU A CA 1
ATOM 2736 C C . LEU A 1 341 ? 1.739 23.017 36.094 1.00 23.28 341 LEU A C 1
ATOM 2738 O O . LEU A 1 341 ? 1.654 24.066 36.729 1.00 23.28 341 LEU A O 1
ATOM 2742 N N . LEU A 1 342 ? 2.104 21.817 36.601 1.00 25.20 342 LEU A N 1
ATOM 2743 C CA . LEU A 1 342 ? 2.596 21.383 37.939 1.00 25.20 342 LEU A CA 1
ATOM 2744 C C . LEU A 1 342 ? 1.529 20.623 38.764 1.00 25.20 342 LEU A C 1
ATOM 2746 O O . LEU A 1 342 ? 0.411 21.090 38.895 1.00 25.20 342 LEU A O 1
ATOM 2750 N N . VAL A 1 343 ? 1.767 19.431 39.336 1.00 25.41 343 VAL A N 1
ATOM 2751 C CA . VAL A 1 343 ? 2.909 18.960 40.148 1.00 25.41 343 VAL A CA 1
ATOM 2752 C C . VAL A 1 343 ? 3.012 17.413 40.120 1.00 25.41 343 VAL A C 1
ATOM 2754 O O . VAL A 1 343 ? 2.002 16.716 40.102 1.00 25.41 343 VAL A O 1
ATOM 2757 N N . ARG A 1 344 ? 4.245 16.882 40.179 1.00 26.84 344 ARG A N 1
ATOM 2758 C CA . ARG A 1 344 ? 4.603 15.470 40.447 1.00 26.84 344 ARG A CA 1
ATOM 2759 C C . ARG A 1 344 ? 4.371 15.073 41.915 1.00 26.84 344 ARG A C 1
ATOM 2761 O O . ARG A 1 344 ? 4.805 15.806 42.797 1.00 26.84 344 ARG A O 1
ATOM 2768 N N . SER A 1 345 ? 3.964 13.829 42.177 1.00 25.53 345 SER A N 1
ATOM 2769 C CA . SER A 1 345 ? 4.546 13.051 43.284 1.00 25.53 345 SER A CA 1
ATOM 2770 C C . SER A 1 345 ? 4.463 11.539 43.039 1.00 25.53 345 SER A C 1
ATOM 2772 O O . SER A 1 345 ? 3.471 10.993 42.568 1.00 25.53 345 SER A O 1
ATOM 2774 N N . SER A 1 346 ? 5.581 10.882 43.323 1.00 26.06 346 SER A N 1
ATOM 2775 C CA . SER A 1 346 ? 5.801 9.438 43.379 1.00 26.06 346 SER A CA 1
ATOM 2776 C C . SER A 1 346 ? 5.196 8.816 44.640 1.00 26.06 346 SER A C 1
ATOM 2778 O O . SER A 1 346 ? 5.241 9.470 45.680 1.00 26.06 346 SER A O 1
ATOM 2780 N N . LEU A 1 347 ? 4.817 7.530 44.604 1.00 26.27 347 LEU A N 1
ATOM 2781 C CA . LEU A 1 347 ? 5.396 6.475 45.461 1.00 26.27 347 LEU A CA 1
ATOM 2782 C C . LEU A 1 347 ? 4.764 5.088 45.216 1.00 26.27 347 LEU A C 1
ATOM 2784 O O . LEU A 1 347 ? 3.599 4.927 44.879 1.00 26.27 347 LEU A O 1
ATOM 2788 N N . THR A 1 348 ? 5.626 4.096 45.396 1.00 26.27 348 THR A N 1
ATOM 2789 C CA . THR A 1 348 ? 5.542 2.641 45.218 1.00 26.27 348 THR A CA 1
ATOM 2790 C C . THR A 1 348 ? 4.607 1.906 46.194 1.00 26.27 348 THR A C 1
ATOM 2792 O O . THR A 1 348 ? 4.572 2.269 47.364 1.00 26.27 348 THR A O 1
ATOM 2795 N N . SER A 1 349 ? 4.050 0.743 45.821 1.00 26.23 349 SER A N 1
ATOM 2796 C CA . SER A 1 349 ? 4.577 -0.579 46.245 1.00 26.23 349 SER A CA 1
ATOM 2797 C C . SER A 1 349 ? 3.668 -1.776 45.884 1.00 26.23 349 SER A C 1
ATOM 2799 O O . SER A 1 349 ? 2.471 -1.650 45.664 1.00 26.23 349 SER A O 1
ATOM 2801 N N . ARG A 1 350 ? 4.330 -2.937 45.805 1.00 29.00 350 ARG A N 1
ATOM 2802 C CA . ARG A 1 350 ? 3.905 -4.308 45.457 1.00 29.00 350 ARG A CA 1
ATOM 2803 C C . ARG A 1 350 ? 2.724 -4.826 46.287 1.00 29.00 350 ARG A C 1
ATOM 2805 O O . ARG A 1 350 ? 2.638 -4.429 47.437 1.00 29.00 350 ARG A O 1
ATOM 2812 N N . HIS A 1 351 ? 1.980 -5.827 45.786 1.00 28.31 351 HIS A N 1
ATOM 2813 C CA . HIS A 1 351 ? 1.644 -7.087 46.496 1.00 28.31 351 HIS A CA 1
ATOM 2814 C C . HIS A 1 351 ? 0.972 -8.134 45.564 1.00 28.31 351 HIS A C 1
ATOM 2816 O O . HIS A 1 351 ? 0.059 -7.852 44.799 1.00 28.31 351 HIS A O 1
ATOM 2822 N N . SER A 1 352 ? 1.439 -9.374 45.670 1.00 26.09 352 SER A N 1
ATOM 2823 C CA . SER A 1 352 ? 0.839 -10.673 45.295 1.00 26.09 352 SER A CA 1
ATOM 2824 C C . SER A 1 352 ? 1.504 -11.701 46.237 1.00 26.09 352 SER A C 1
ATOM 2826 O O . SER A 1 352 ? 2.558 -11.343 46.776 1.00 26.09 352 SER A O 1
ATOM 2828 N N . PRO A 1 353 ? 1.017 -12.947 46.470 1.00 42.03 353 PRO A N 1
ATOM 2829 C CA . PRO A 1 353 ? 0.071 -13.757 45.675 1.00 42.03 353 PRO A CA 1
ATOM 2830 C C . PRO A 1 353 ? -0.932 -14.601 46.520 1.00 42.03 353 PRO A C 1
ATOM 2832 O O . PRO A 1 353 ? -0.840 -14.627 47.746 1.00 42.03 353 PRO A O 1
ATOM 2835 N N . LYS A 1 354 ? -1.816 -15.402 45.886 1.00 29.80 354 LYS A N 1
ATOM 2836 C CA . LYS A 1 354 ? -2.181 -16.763 46.372 1.00 29.80 354 LYS A CA 1
ATOM 2837 C C . LYS A 1 354 ? -2.976 -17.603 45.351 1.00 29.80 354 LYS A C 1
ATOM 2839 O O . LYS A 1 354 ? -3.922 -17.135 44.736 1.00 29.80 354 LYS A O 1
ATOM 2844 N N . ARG A 1 355 ? -2.577 -18.878 45.226 1.00 32.91 355 ARG A N 1
ATOM 2845 C CA . ARG A 1 355 ? -3.198 -19.986 44.465 1.00 32.91 355 ARG A CA 1
ATOM 2846 C C . ARG A 1 355 ? -4.084 -20.850 45.380 1.00 32.91 355 ARG A C 1
ATOM 2848 O O . ARG A 1 355 ? -3.632 -21.145 46.484 1.00 32.91 355 ARG A O 1
ATOM 2855 N N . ARG A 1 356 ? -5.198 -21.383 44.841 1.00 35.88 356 ARG A N 1
ATOM 2856 C CA . ARG A 1 356 ? -5.654 -22.810 44.826 1.00 35.88 356 ARG A CA 1
ATOM 2857 C C . ARG A 1 356 ? -7.187 -22.949 44.913 1.00 35.88 356 ARG A C 1
ATOM 2859 O O . ARG A 1 356 ? -7.758 -22.576 45.926 1.00 35.88 356 ARG A O 1
ATOM 2866 N N . ASN A 1 357 ? -7.819 -23.614 43.938 1.00 33.31 357 ASN A N 1
ATOM 2867 C CA . ASN A 1 357 ? -8.341 -24.990 44.072 1.00 33.31 357 ASN A CA 1
ATOM 2868 C C . ASN A 1 357 ? -9.074 -25.447 42.796 1.00 33.31 357 ASN A C 1
ATOM 2870 O O . ASN A 1 357 ? -9.813 -24.685 42.183 1.00 33.31 357 ASN A O 1
ATOM 2874 N N . GLY A 1 358 ? -8.835 -26.703 42.404 1.00 39.12 358 GLY A N 1
ATOM 2875 C CA . GLY A 1 358 ? -9.481 -27.375 41.278 1.00 39.12 358 GLY A CA 1
ATOM 2876 C C . GLY A 1 358 ? -10.816 -28.006 41.673 1.00 39.12 358 GLY A C 1
ATOM 2877 O O . GLY A 1 358 ? -10.952 -28.529 42.777 1.00 39.12 358 GLY A O 1
ATOM 2878 N N . GLY A 1 359 ? -11.780 -27.958 40.751 1.00 34.62 359 GLY A N 1
ATOM 2879 C CA . GLY A 1 359 ? -13.096 -28.584 40.911 1.00 34.62 359 GLY A CA 1
ATOM 2880 C C . GLY A 1 359 ? -14.244 -27.861 40.199 1.00 34.62 359 GLY A C 1
ATOM 2881 O O . GLY A 1 359 ? -15.288 -27.685 40.807 1.00 34.62 359 GLY A O 1
ATOM 2882 N N . ALA A 1 360 ? -14.075 -27.395 38.952 1.00 39.81 360 ALA A N 1
ATOM 2883 C CA . ALA A 1 360 ? -15.171 -26.778 38.176 1.00 39.81 360 ALA A CA 1
ATOM 2884 C C . ALA A 1 360 ? -14.950 -26.792 36.644 1.00 39.81 360 ALA A C 1
ATOM 2886 O O . ALA A 1 360 ? -15.517 -25.984 35.913 1.00 39.81 360 ALA A O 1
ATOM 2887 N N . ALA A 1 361 ? -14.104 -27.685 36.126 1.00 42.56 361 ALA A N 1
ATOM 2888 C CA . ALA A 1 361 ? -13.450 -27.476 34.829 1.00 42.56 361 ALA A CA 1
ATOM 2889 C C . ALA A 1 361 ? -14.283 -27.792 33.564 1.00 42.56 361 ALA A C 1
ATOM 2891 O O . ALA A 1 361 ? -13.720 -27.812 32.478 1.00 42.56 361 ALA A O 1
ATOM 2892 N N . LEU A 1 362 ? -15.599 -28.022 33.659 1.00 36.91 362 LEU A N 1
ATOM 2893 C CA . LEU A 1 362 ? -16.441 -28.287 32.473 1.00 36.91 362 LEU A CA 1
ATOM 2894 C C . LEU A 1 362 ? -17.675 -27.386 32.335 1.00 36.91 362 LEU A C 1
ATOM 2896 O O . LEU A 1 362 ? -18.331 -27.429 31.301 1.00 36.91 362 LEU A O 1
ATOM 2900 N N . ARG A 1 363 ? -17.976 -26.526 33.320 1.00 35.38 363 ARG A N 1
ATOM 2901 C CA . ARG A 1 363 ? -19.026 -25.494 33.185 1.00 35.38 363 ARG A CA 1
ATOM 2902 C C . ARG A 1 363 ? -18.482 -24.075 33.027 1.00 35.38 363 ARG A C 1
ATOM 2904 O O . ARG A 1 363 ? -19.250 -23.194 32.678 1.00 35.38 363 ARG A O 1
ATOM 2911 N N . SER A 1 364 ? -17.184 -23.835 33.223 1.00 36.53 364 SER A N 1
ATOM 2912 C CA . SER A 1 364 ? -16.640 -22.471 33.310 1.00 36.53 364 SER A CA 1
ATOM 2913 C C . SER A 1 364 ? -16.255 -21.812 31.980 1.00 36.53 364 SER A C 1
ATOM 2915 O O . SER A 1 364 ? -15.749 -20.700 32.016 1.00 36.53 364 SER A O 1
ATOM 2917 N N . TYR A 1 365 ? -16.460 -22.447 30.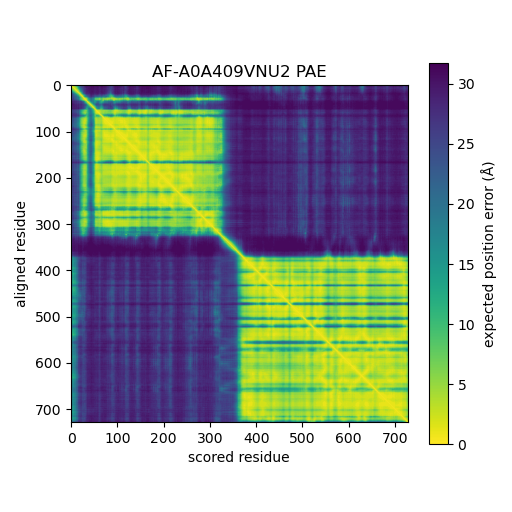819 1.00 38.62 365 TYR A N 1
ATOM 2918 C CA . TYR A 1 365 ? -16.148 -21.790 29.536 1.00 38.62 365 TYR A CA 1
ATOM 2919 C C . TYR A 1 365 ? -17.244 -20.809 29.078 1.00 38.62 365 TYR A C 1
ATOM 2921 O O . TYR A 1 365 ? -16.950 -19.890 28.326 1.00 38.62 365 TYR A O 1
ATOM 2929 N N . TYR A 1 366 ? -18.481 -20.971 29.573 1.00 38.38 366 TYR A N 1
ATOM 2930 C CA . TYR A 1 366 ? -19.637 -20.114 29.255 1.00 38.38 366 TYR A CA 1
ATOM 2931 C C . TYR A 1 366 ? -20.426 -19.647 30.499 1.00 38.38 366 TYR A C 1
ATOM 2933 O O . TYR A 1 366 ? -21.491 -19.058 30.363 1.00 38.38 366 TYR A O 1
ATOM 2941 N N . ALA A 1 367 ? -19.950 -19.916 31.722 1.00 37.81 367 ALA A N 1
ATOM 2942 C CA . ALA A 1 367 ? -20.741 -19.714 32.947 1.00 37.81 367 ALA A CA 1
ATOM 2943 C C . ALA A 1 367 ? -21.039 -18.250 33.315 1.00 37.81 367 ALA A C 1
ATOM 2945 O O . ALA A 1 367 ? -21.917 -18.024 34.144 1.00 37.81 367 ALA A O 1
ATOM 2946 N N . GLU A 1 368 ? -20.330 -17.276 32.745 1.00 47.19 368 GLU A N 1
ATOM 2947 C CA . GLU A 1 368 ? -20.427 -15.873 33.180 1.00 47.19 368 GLU A CA 1
ATOM 2948 C C . GLU A 1 368 ? -21.155 -14.951 32.191 1.00 47.19 368 GLU A C 1
ATOM 2950 O O . GLU A 1 368 ? -21.327 -13.771 32.480 1.00 47.19 368 GLU A O 1
ATOM 2955 N N . VAL A 1 369 ? -21.644 -15.471 31.058 1.00 53.94 369 VAL A N 1
ATOM 2956 C CA . VAL A 1 369 ? -22.399 -14.677 30.077 1.00 53.94 369 VAL A CA 1
ATOM 2957 C C . VAL A 1 369 ? -23.813 -15.237 29.979 1.00 53.94 369 VAL A C 1
ATOM 2959 O O . VAL A 1 369 ? -24.026 -16.340 29.474 1.00 53.94 369 VAL A O 1
ATOM 2962 N N . ALA A 1 370 ? -24.793 -14.494 30.499 1.00 58.53 370 ALA A N 1
ATOM 2963 C CA . ALA A 1 370 ? -26.197 -14.820 30.280 1.00 58.53 370 ALA A CA 1
ATOM 2964 C C . ALA A 1 370 ? -26.484 -14.836 28.763 1.00 58.53 370 ALA A C 1
ATOM 2966 O O . ALA A 1 370 ? -25.951 -13.981 28.051 1.00 58.53 370 ALA A O 1
ATOM 2967 N N . PRO A 1 371 ? -27.309 -15.769 28.247 1.00 64.62 371 PRO A N 1
ATOM 2968 C CA . PRO A 1 371 ? -27.640 -15.802 26.827 1.00 64.62 371 PRO A CA 1
ATOM 2969 C C . PRO A 1 371 ? -28.195 -14.447 26.386 1.00 64.62 371 PRO A C 1
ATOM 2971 O O . PRO A 1 371 ? -29.123 -13.923 27.010 1.00 64.62 371 PRO A O 1
ATOM 2974 N N . VAL A 1 372 ? -27.627 -13.872 25.324 1.00 78.75 372 VAL A N 1
ATOM 2975 C CA . VAL A 1 372 ? -28.170 -12.641 24.747 1.00 78.75 372 VAL A CA 1
ATOM 2976 C C . VAL A 1 372 ? -29.573 -12.904 24.208 1.00 78.75 372 VAL A C 1
ATOM 2978 O O . VAL A 1 372 ? -29.901 -14.005 23.759 1.00 78.75 372 VAL A O 1
ATOM 2981 N N . LYS A 1 373 ? -30.432 -11.886 24.260 1.00 83.62 373 LYS A N 1
ATOM 2982 C CA . LYS A 1 373 ? -31.766 -11.988 23.676 1.00 83.62 373 LYS A CA 1
ATOM 2983 C C . LYS A 1 373 ? -31.638 -12.064 22.152 1.00 83.62 373 LYS A C 1
ATOM 2985 O O . LYS A 1 373 ? -31.098 -11.142 21.541 1.00 83.62 373 LYS A O 1
ATOM 2990 N N . ALA A 1 374 ? -32.178 -13.130 21.564 1.00 87.50 374 ALA A N 1
ATOM 2991 C CA . ALA A 1 374 ? -32.260 -13.293 20.117 1.00 87.50 374 ALA A CA 1
ATOM 2992 C C . ALA A 1 374 ? -32.973 -12.092 19.468 1.00 87.50 374 ALA A C 1
ATOM 2994 O O . ALA A 1 374 ? -33.964 -11.570 20.000 1.00 87.50 374 ALA A O 1
ATOM 2995 N N . LEU A 1 375 ? -32.455 -11.641 18.327 1.00 93.19 375 LEU A N 1
ATOM 2996 C CA . LEU A 1 375 ? -33.005 -10.500 17.603 1.00 93.19 375 LEU A CA 1
ATOM 2997 C C . LEU A 1 375 ? -34.314 -10.857 16.910 1.00 93.19 375 LEU A C 1
ATOM 2999 O O . LEU A 1 375 ? -34.642 -12.023 16.695 1.00 93.19 375 LEU A O 1
ATOM 3003 N N . THR A 1 376 ? -35.066 -9.822 16.542 1.00 94.25 376 THR A N 1
ATOM 3004 C CA . THR A 1 376 ? -36.297 -9.947 15.758 1.00 94.25 376 THR A CA 1
ATOM 3005 C C . THR A 1 376 ? -36.104 -9.309 14.387 1.00 94.25 376 THR A C 1
ATOM 3007 O O . THR A 1 376 ? -35.614 -8.182 14.288 1.00 94.25 376 THR A O 1
ATOM 3010 N N . LEU A 1 377 ? -36.510 -10.001 13.321 1.00 94.00 377 LEU A N 1
ATOM 3011 C CA . LEU A 1 377 ? -36.486 -9.430 11.976 1.00 94.00 377 LEU A CA 1
ATOM 3012 C C . LEU A 1 377 ? -37.450 -8.226 11.881 1.00 94.00 377 LEU A C 1
ATOM 3014 O O . LEU A 1 377 ? -38.596 -8.321 12.332 1.00 94.00 377 LEU A O 1
ATOM 3018 N N . PRO A 1 378 ? -37.022 -7.087 11.303 1.00 91.75 378 PRO A N 1
ATOM 3019 C CA . PRO A 1 378 ? -37.896 -5.947 11.047 1.00 91.75 378 PRO A CA 1
ATOM 3020 C C . PRO A 1 378 ? -39.100 -6.308 10.167 1.00 91.75 378 PRO A C 1
ATOM 3022 O O . PRO A 1 378 ? -39.052 -7.223 9.343 1.00 91.75 378 PRO A O 1
ATOM 3025 N N . LYS A 1 379 ? -40.190 -5.540 10.301 1.00 89.31 379 LYS A N 1
ATOM 3026 C CA . LYS A 1 379 ? -41.408 -5.732 9.498 1.00 89.31 379 LYS A CA 1
ATOM 3027 C C . LYS A 1 379 ? -41.084 -5.717 8.001 1.00 89.31 379 LYS A C 1
ATOM 3029 O O . LYS A 1 379 ? -40.413 -4.810 7.526 1.00 89.31 379 LYS A O 1
ATOM 3034 N N . GLY A 1 380 ? -41.618 -6.693 7.268 1.00 89.81 380 GLY A N 1
ATOM 3035 C CA . GLY A 1 380 ? -41.412 -6.831 5.822 1.00 89.81 380 GLY A CA 1
ATOM 3036 C C . GLY A 1 380 ? -40.221 -7.708 5.429 1.00 89.81 380 GLY A C 1
ATOM 3037 O O . GLY A 1 380 ? -40.123 -8.074 4.263 1.00 89.81 380 GLY A O 1
ATOM 3038 N N . HIS A 1 381 ? -39.371 -8.112 6.379 1.00 92.88 381 HIS A N 1
ATOM 3039 C CA . HIS A 1 381 ? -38.277 -9.049 6.134 1.00 92.88 381 HIS A CA 1
ATOM 3040 C C . HIS A 1 381 ? -38.602 -10.427 6.712 1.00 92.88 381 HIS A C 1
ATOM 3042 O O . HIS A 1 381 ? -38.979 -10.555 7.873 1.00 92.88 381 HIS A O 1
ATOM 3048 N N . THR A 1 382 ? -38.432 -11.467 5.898 1.00 93.88 382 THR A N 1
ATOM 3049 C CA . THR A 1 382 ? -38.603 -12.870 6.314 1.00 93.88 382 THR A CA 1
ATOM 3050 C C . THR A 1 382 ? -37.276 -13.590 6.530 1.00 93.88 382 THR A C 1
ATOM 3052 O O . THR A 1 382 ? -37.268 -14.677 7.097 1.00 93.88 382 THR A O 1
ATOM 3055 N N . SER A 1 383 ? -36.171 -13.018 6.042 1.00 96.62 383 SER A N 1
ATOM 3056 C CA . SER A 1 383 ? -34.814 -13.524 6.238 1.00 96.62 383 SER A CA 1
ATOM 3057 C C . SER A 1 383 ? -33.767 -12.449 5.909 1.00 96.62 383 SER A C 1
ATOM 3059 O O . SER A 1 383 ? -34.034 -11.544 5.113 1.00 96.62 383 SER A O 1
ATOM 3061 N N . ILE A 1 384 ? -32.568 -12.575 6.478 1.00 97.25 384 ILE A N 1
ATOM 3062 C CA . ILE A 1 384 ? -31.362 -11.785 6.180 1.00 97.25 384 ILE A CA 1
ATOM 3063 C C . ILE A 1 384 ? -30.623 -12.340 4.951 1.00 97.25 384 ILE A C 1
ATOM 3065 O O . ILE A 1 384 ? -29.811 -11.642 4.345 1.00 97.25 384 ILE A O 1
ATOM 3069 N N . LEU A 1 385 ? -30.924 -13.570 4.520 1.00 97.19 385 LEU A N 1
ATOM 3070 C CA . LEU A 1 385 ? -30.260 -14.222 3.388 1.00 97.19 385 LEU A CA 1
ATOM 3071 C C . LEU A 1 385 ? -30.159 -13.351 2.111 1.00 97.19 385 LEU A C 1
ATOM 3073 O O . LEU A 1 385 ? -29.080 -13.333 1.513 1.00 97.19 385 LEU A O 1
ATOM 3077 N N . PRO A 1 386 ? -31.186 -12.570 1.705 1.00 97.25 386 PRO A N 1
ATOM 3078 C CA . PRO A 1 386 ? -31.080 -11.713 0.522 1.00 97.25 386 PRO A CA 1
ATOM 3079 C C . PRO A 1 386 ? -29.989 -10.640 0.617 1.00 97.25 386 PRO A C 1
ATOM 3081 O O . PRO A 1 386 ? -29.340 -10.319 -0.381 1.00 97.25 386 PRO A O 1
ATOM 3084 N N . LEU A 1 387 ? -29.731 -10.113 1.819 1.00 96.75 387 LEU A N 1
ATOM 3085 C CA . LEU A 1 387 ? -28.631 -9.178 2.061 1.00 96.75 387 LEU A CA 1
ATOM 3086 C C . LEU A 1 387 ? -27.277 -9.871 1.874 1.00 96.75 387 LEU A C 1
ATOM 3088 O O . LEU A 1 387 ? -26.381 -9.307 1.244 1.00 96.75 387 LEU A O 1
ATOM 3092 N N . ILE A 1 388 ? -27.141 -11.106 2.370 1.00 96.69 388 ILE A N 1
ATOM 3093 C CA . ILE A 1 388 ? -25.916 -11.898 2.207 1.00 96.69 388 ILE A CA 1
ATOM 3094 C C . ILE A 1 388 ? -25.657 -12.159 0.731 1.00 96.69 388 ILE A C 1
ATOM 3096 O O . ILE A 1 388 ? -24.550 -11.906 0.270 1.00 96.69 388 ILE A O 1
ATOM 3100 N N . HIS A 1 389 ? -26.669 -12.583 -0.027 1.00 96.38 389 HIS A N 1
ATOM 3101 C CA . HIS A 1 389 ? -26.538 -12.770 -1.471 1.00 96.38 389 HIS A CA 1
ATOM 3102 C C . HIS A 1 389 ? -26.143 -11.486 -2.207 1.00 96.38 389 HIS A C 1
ATOM 3104 O O . HIS A 1 389 ? -25.310 -11.524 -3.108 1.00 96.38 389 HIS A O 1
ATOM 3110 N N . SER A 1 390 ? -26.707 -10.346 -1.806 1.00 94.19 390 SER A N 1
ATOM 3111 C CA . SER A 1 390 ? -26.409 -9.050 -2.425 1.00 94.19 390 SER A CA 1
ATOM 3112 C C . SER A 1 390 ? -24.985 -8.569 -2.136 1.00 94.19 390 SER A C 1
ATOM 3114 O O . SER A 1 390 ? -24.381 -7.890 -2.962 1.00 94.19 390 SER A O 1
ATOM 3116 N N . CYS A 1 391 ? -24.438 -8.903 -0.965 1.00 94.12 391 CYS A N 1
ATOM 3117 C CA . CYS A 1 391 ? -23.075 -8.529 -0.583 1.00 94.12 391 CYS A CA 1
ATOM 3118 C C . CYS A 1 391 ? -22.034 -9.531 -1.121 1.00 94.12 391 CYS A C 1
ATOM 3120 O O . CYS A 1 391 ? -20.984 -9.117 -1.611 1.00 94.12 391 CYS A O 1
ATOM 3122 N N . ASN A 1 392 ? -22.343 -10.831 -1.072 1.00 93.12 392 ASN A N 1
ATOM 3123 C CA . ASN A 1 392 ? -21.625 -11.951 -1.696 1.00 93.12 392 ASN A CA 1
ATOM 3124 C C . ASN A 1 392 ? -22.197 -12.193 -3.107 1.00 93.12 392 ASN A C 1
ATOM 3126 O O . ASN A 1 392 ? -22.841 -13.208 -3.401 1.00 93.12 392 ASN A O 1
ATOM 3130 N N . ASN A 1 393 ? -22.025 -11.189 -3.966 1.00 94.94 393 ASN A N 1
ATOM 3131 C CA . ASN A 1 393 ? -22.675 -11.162 -5.270 1.00 94.94 393 ASN A CA 1
ATOM 3132 C C . ASN A 1 393 ? -21.832 -11.764 -6.396 1.00 94.94 393 ASN A C 1
ATOM 3134 O O . ASN A 1 393 ? -22.364 -11.964 -7.481 1.00 94.94 393 ASN A O 1
ATOM 3138 N N . LEU A 1 394 ? -20.546 -12.063 -6.204 1.00 95.81 394 LEU A N 1
ATOM 3139 C CA . LEU A 1 394 ? -19.740 -12.697 -7.246 1.00 95.81 394 LEU A CA 1
ATOM 3140 C C . LEU A 1 394 ? -19.839 -14.222 -7.160 1.00 95.81 394 LEU A C 1
ATOM 3142 O O . LEU A 1 394 ? -19.438 -14.839 -6.177 1.00 95.81 394 LEU A O 1
ATOM 3146 N N . VAL A 1 395 ? -20.294 -14.845 -8.244 1.00 95.38 395 VAL A N 1
ATOM 3147 C CA . VAL A 1 395 ? -20.205 -16.292 -8.448 1.00 95.38 395 VAL A CA 1
ATOM 3148 C C . VAL A 1 395 ? -18.976 -16.581 -9.301 1.00 95.38 395 VAL A C 1
ATOM 3150 O O . VAL A 1 395 ? -18.948 -16.239 -10.484 1.00 95.38 395 VAL A O 1
ATOM 3153 N N . LEU A 1 396 ? -17.952 -17.182 -8.692 1.00 94.38 396 LEU A N 1
ATOM 3154 C CA . LEU A 1 396 ? -16.733 -17.619 -9.378 1.00 94.38 396 LEU A CA 1
ATOM 3155 C C . LEU A 1 396 ? -16.970 -18.915 -10.177 1.00 94.38 396 LEU A C 1
ATOM 3157 O O . LEU A 1 396 ? -17.916 -19.651 -9.873 1.00 94.38 396 LEU A O 1
ATOM 3161 N N . PRO A 1 397 ? -16.114 -19.236 -11.170 1.00 93.69 397 PRO A N 1
ATOM 3162 C CA . PRO A 1 397 ? -16.237 -20.480 -11.919 1.00 93.69 397 PRO A CA 1
ATOM 3163 C C . PRO A 1 397 ? -16.132 -21.688 -10.970 1.00 93.69 397 PRO A C 1
ATOM 3165 O O . PRO A 1 397 ? -15.218 -21.720 -10.138 1.00 93.69 397 PRO A O 1
ATOM 3168 N N . PRO A 1 398 ? -17.022 -22.690 -11.074 1.00 89.75 398 PRO A N 1
ATOM 3169 C CA . PRO A 1 398 ? -16.991 -23.857 -10.194 1.00 89.75 398 PRO A CA 1
ATOM 3170 C C . PRO A 1 398 ? -15.741 -24.709 -10.452 1.00 89.75 398 PRO A C 1
ATOM 3172 O O . PRO A 1 398 ? -15.181 -24.671 -11.543 1.00 89.75 398 PRO A O 1
ATOM 3175 N N . GLN A 1 399 ? -15.299 -25.510 -9.484 1.00 87.94 399 GLN A N 1
ATOM 3176 C CA . GLN A 1 399 ? -14.243 -26.509 -9.702 1.00 87.94 399 GLN A CA 1
ATOM 3177 C C . GLN A 1 399 ? -14.820 -27.862 -10.176 1.00 87.94 399 GLN A C 1
ATOM 3179 O O . GLN A 1 399 ? -15.983 -28.151 -9.894 1.00 87.94 399 GLN A O 1
ATOM 3184 N N . PRO A 1 400 ? -14.029 -28.715 -10.869 1.00 88.38 400 PRO A N 1
ATOM 3185 C CA . PRO A 1 400 ? -12.640 -28.504 -11.290 1.00 88.38 400 PRO A CA 1
ATOM 3186 C C . PRO A 1 400 ? -12.536 -27.703 -12.599 1.00 88.38 400 PRO A C 1
ATOM 3188 O O . PRO A 1 400 ? -13.135 -28.061 -13.617 1.00 88.38 400 PRO A O 1
ATOM 3191 N N . TRP A 1 401 ? -11.719 -26.646 -12.601 1.00 89.38 401 TRP A N 1
ATOM 3192 C CA . TRP A 1 401 ? -11.596 -25.717 -13.735 1.00 89.38 401 TRP A CA 1
ATOM 3193 C C . TRP A 1 401 ? -11.023 -26.356 -15.004 1.00 89.38 401 TRP A C 1
ATOM 3195 O O . TRP A 1 401 ? -11.475 -26.060 -16.103 1.00 89.38 401 TRP A O 1
ATOM 3205 N N . ALA A 1 402 ? -10.078 -27.290 -14.866 1.00 80.75 402 ALA A N 1
ATOM 3206 C CA . ALA A 1 402 ? -9.424 -27.942 -16.005 1.00 80.75 402 ALA A CA 1
ATOM 3207 C C . ALA A 1 402 ? -10.375 -28.785 -16.881 1.00 80.75 402 ALA A C 1
ATOM 3209 O O . ALA A 1 402 ? -10.037 -29.103 -18.019 1.00 80.75 402 ALA A O 1
ATOM 3210 N N . SER A 1 403 ? -11.544 -29.162 -16.350 1.00 78.31 403 SER A N 1
ATOM 3211 C CA . SER A 1 403 ? -12.544 -29.978 -17.053 1.00 78.31 403 SER A CA 1
ATOM 3212 C C . SER A 1 403 ? -13.541 -29.159 -17.879 1.00 78.31 403 SER A C 1
ATOM 3214 O O . SER A 1 403 ? -14.328 -29.727 -18.634 1.00 78.31 403 SER A O 1
ATOM 3216 N N . GLN A 1 404 ? -13.529 -27.834 -17.734 1.00 80.50 404 GLN A N 1
ATOM 3217 C CA . GLN A 1 404 ? -14.530 -26.959 -18.329 1.00 80.50 404 GLN A CA 1
ATOM 3218 C C . GLN A 1 404 ? -14.052 -26.386 -19.659 1.00 80.50 404 GLN A C 1
ATOM 3220 O O . GLN A 1 404 ? -12.919 -25.923 -19.785 1.00 80.50 404 GLN A O 1
ATOM 3225 N N . ALA A 1 405 ? -14.947 -26.394 -20.650 1.00 76.69 405 ALA A N 1
ATOM 3226 C CA . ALA A 1 405 ? -14.691 -25.792 -21.957 1.00 76.69 405 ALA A CA 1
ATOM 3227 C C . ALA A 1 405 ? -14.593 -24.259 -21.867 1.00 76.69 405 ALA A C 1
ATOM 3229 O O . ALA A 1 405 ? -13.723 -23.651 -22.489 1.00 76.69 405 ALA A O 1
ATOM 3230 N N . HIS A 1 406 ? -15.454 -23.651 -21.047 1.00 84.94 406 HIS A N 1
ATOM 3231 C CA . HIS A 1 406 ? -15.477 -22.218 -20.774 1.00 84.94 406 HIS A CA 1
ATOM 3232 C C . HIS A 1 406 ? -15.641 -21.991 -19.275 1.00 84.94 406 HIS A C 1
ATOM 3234 O O . HIS A 1 406 ? -16.438 -22.671 -18.630 1.00 84.94 406 HIS A O 1
ATOM 3240 N N . LEU A 1 407 ? -14.892 -21.032 -18.734 1.00 93.00 407 LEU A N 1
ATOM 3241 C CA . LEU A 1 407 ? -15.047 -20.580 -17.358 1.00 93.00 407 LEU A CA 1
ATOM 3242 C C . LEU A 1 407 ? -15.930 -19.337 -17.360 1.00 93.00 407 LEU A C 1
ATOM 3244 O O . LEU A 1 407 ? -15.683 -18.396 -18.114 1.00 93.00 407 LEU A O 1
ATOM 3248 N N . THR A 1 408 ? -16.959 -19.340 -16.521 1.00 94.44 408 THR A N 1
ATOM 3249 C CA . THR A 1 408 ? -17.964 -18.277 -16.480 1.00 94.44 408 THR A CA 1
ATOM 3250 C C . THR A 1 408 ? -18.108 -17.764 -15.054 1.00 94.44 408 THR A C 1
ATOM 3252 O O . THR A 1 408 ? -18.233 -18.554 -14.120 1.00 94.44 408 THR A O 1
ATOM 3255 N N . ILE A 1 409 ? -18.107 -16.441 -14.897 1.00 95.31 409 ILE A N 1
ATOM 3256 C CA . ILE A 1 409 ? -18.518 -15.758 -13.663 1.00 95.31 409 ILE A CA 1
ATOM 3257 C C . ILE A 1 409 ? -19.977 -15.316 -13.772 1.00 95.31 409 ILE A C 1
ATOM 3259 O O . ILE A 1 409 ? -20.504 -15.190 -14.877 1.00 95.31 409 ILE A O 1
ATOM 3263 N N . GLY A 1 410 ? -20.620 -15.014 -12.648 1.00 95.38 410 GLY A N 1
ATOM 3264 C CA . GLY A 1 410 ? -21.955 -14.414 -12.632 1.00 95.38 410 GLY A CA 1
ATOM 3265 C C . GLY A 1 410 ? -22.181 -13.493 -11.439 1.00 95.38 410 GLY A C 1
ATOM 3266 O O . GLY A 1 410 ? -21.388 -13.477 -10.497 1.00 95.38 410 GLY A O 1
ATOM 3267 N N . THR A 1 411 ? -23.268 -12.729 -11.492 1.00 96.44 411 THR A N 1
ATOM 3268 C CA . THR A 1 411 ? -23.748 -11.903 -10.379 1.00 96.44 411 THR A CA 1
ATOM 3269 C C . THR A 1 411 ? -24.903 -12.617 -9.683 1.00 96.44 411 THR A C 1
ATOM 3271 O O . THR A 1 411 ? -25.869 -12.997 -10.340 1.00 96.44 411 THR A O 1
ATOM 3274 N N . ARG A 1 412 ? -24.824 -12.801 -8.367 1.00 95.62 412 ARG A N 1
ATOM 3275 C CA . ARG A 1 412 ? -25.911 -13.336 -7.546 1.00 95.62 412 ARG A CA 1
ATOM 3276 C C . ARG A 1 412 ? -26.915 -12.232 -7.205 1.00 95.62 412 ARG A C 1
ATOM 3278 O O . ARG A 1 412 ? -26.517 -11.166 -6.740 1.00 95.62 412 ARG A O 1
ATOM 3285 N N . THR A 1 413 ? -28.198 -12.496 -7.427 1.00 96.38 413 THR A N 1
ATOM 3286 C CA . THR A 1 413 ? -29.313 -11.619 -7.033 1.00 96.38 413 THR A CA 1
ATOM 3287 C C . THR A 1 413 ? -29.690 -11.832 -5.563 1.00 96.38 413 THR A C 1
ATOM 3289 O O . THR A 1 413 ? -29.335 -12.869 -4.995 1.00 96.38 413 THR A O 1
ATOM 3292 N N . PRO A 1 414 ? -30.430 -10.905 -4.923 1.00 95.56 414 PRO A N 1
ATOM 3293 C CA . PRO A 1 414 ? -30.950 -11.115 -3.568 1.00 95.56 414 PRO A CA 1
ATOM 3294 C C . PRO A 1 414 ? -31.734 -12.435 -3.425 1.00 95.56 414 PRO A C 1
ATOM 3296 O O . PRO A 1 414 ? -31.626 -13.131 -2.416 1.00 95.56 414 PRO A O 1
ATOM 3299 N N . GLU A 1 415 ? -32.456 -12.841 -4.468 1.00 95.06 415 GLU A N 1
ATOM 3300 C CA . GLU A 1 415 ? -33.240 -14.080 -4.523 1.00 95.06 415 GLU A CA 1
ATOM 3301 C C . GLU A 1 415 ? -32.361 -15.340 -4.634 1.00 95.06 415 GLU A C 1
ATOM 3303 O O . GLU A 1 415 ? -32.816 -16.447 -4.350 1.00 95.06 415 GLU A O 1
ATOM 3308 N N . GLY A 1 416 ? -31.079 -15.175 -4.975 1.00 93.56 416 GLY A N 1
ATOM 3309 C CA . GLY A 1 416 ? -30.093 -16.248 -5.109 1.00 93.56 416 GLY A CA 1
ATOM 3310 C C . GLY A 1 416 ? -29.840 -16.702 -6.548 1.00 93.56 416 GLY A C 1
ATOM 3311 O O . GLY A 1 416 ? -28.952 -17.534 -6.761 1.00 93.56 416 GLY A O 1
ATOM 3312 N N . ASP A 1 417 ? -30.559 -16.141 -7.524 1.00 96.31 417 ASP A N 1
ATOM 3313 C CA . ASP A 1 417 ? -30.361 -16.405 -8.950 1.00 96.31 417 ASP A CA 1
ATOM 3314 C C . ASP A 1 417 ? -29.014 -15.866 -9.437 1.00 96.31 417 ASP A C 1
ATOM 3316 O O . ASP A 1 417 ? -28.465 -14.908 -8.895 1.00 96.31 417 ASP A O 1
ATOM 3320 N N . VAL A 1 418 ? -28.469 -16.478 -10.492 1.00 96.06 418 VAL A N 1
ATOM 3321 C CA . VAL A 1 418 ? -27.193 -16.062 -11.091 1.00 96.06 418 VAL A CA 1
ATOM 3322 C C . VAL A 1 418 ? -27.432 -15.434 -12.460 1.00 96.06 418 VAL A C 1
ATOM 3324 O O . VAL A 1 418 ? -27.726 -16.138 -13.432 1.00 96.06 418 VAL A O 1
ATOM 3327 N N . ILE A 1 419 ? -27.247 -14.118 -12.532 1.00 95.25 419 ILE A N 1
ATOM 3328 C CA . ILE A 1 419 ? -27.414 -13.272 -13.720 1.00 95.25 419 ILE A CA 1
ATOM 3329 C C . ILE A 1 419 ? -26.059 -12.738 -14.226 1.00 95.25 419 ILE A C 1
ATOM 3331 O O . ILE A 1 419 ? -25.006 -13.107 -13.704 1.00 95.25 419 ILE A O 1
ATOM 3335 N N . ASP A 1 420 ? -26.072 -11.905 -15.273 1.00 92.56 420 ASP A N 1
ATOM 3336 C CA . ASP A 1 420 ? -24.893 -11.220 -15.842 1.00 92.56 420 ASP A CA 1
ATOM 3337 C C . ASP A 1 420 ? -23.687 -12.133 -16.104 1.00 92.56 420 ASP A C 1
ATOM 3339 O O . ASP A 1 420 ? -22.536 -11.798 -15.793 1.00 92.56 420 ASP A O 1
ATOM 3343 N N . LYS A 1 421 ? -23.957 -13.325 -16.638 1.00 95.00 421 LYS A N 1
ATOM 3344 C CA . LYS A 1 421 ? -22.928 -14.336 -16.868 1.00 95.00 421 LYS A CA 1
ATOM 3345 C C . LYS A 1 421 ? -21.915 -13.855 -17.907 1.00 95.00 421 LYS A C 1
ATOM 3347 O O . LYS A 1 421 ? -22.292 -13.405 -18.985 1.00 95.00 421 LYS A O 1
ATOM 3352 N N . GLU A 1 422 ? -20.632 -13.972 -17.587 1.00 93.75 422 GLU A N 1
ATOM 3353 C CA . GLU A 1 422 ? -19.529 -13.502 -18.432 1.00 93.75 422 GLU A CA 1
ATOM 3354 C C . GLU A 1 422 ? -18.436 -14.569 -18.504 1.00 93.75 422 GLU A C 1
ATOM 3356 O O . GLU A 1 422 ? -18.034 -15.126 -17.482 1.00 93.75 422 GLU A O 1
ATOM 3361 N N . ASN A 1 423 ? -17.949 -14.857 -19.713 1.00 93.81 423 ASN A N 1
ATOM 3362 C CA . ASN A 1 423 ? -16.813 -15.755 -19.893 1.00 93.81 423 ASN A CA 1
ATOM 3363 C C . ASN A 1 423 ? -15.525 -15.056 -19.457 1.00 93.81 423 ASN A C 1
ATOM 3365 O O . ASN A 1 423 ? -15.280 -13.909 -19.828 1.00 93.81 423 ASN A O 1
ATOM 3369 N N . VAL A 1 424 ? -14.692 -15.765 -18.706 1.00 95.12 424 VAL A N 1
ATOM 3370 C CA . VAL A 1 424 ? -13.412 -15.271 -18.196 1.00 95.12 424 VAL A CA 1
ATOM 3371 C C . VAL A 1 424 ? -12.281 -16.187 -18.624 1.00 95.12 424 VAL A C 1
ATOM 3373 O O . VAL A 1 424 ? -12.472 -17.382 -18.853 1.00 95.12 424 VAL A O 1
ATOM 3376 N N . VAL A 1 425 ? -11.087 -15.616 -18.718 1.00 95.31 425 VAL A N 1
ATOM 3377 C CA . VAL A 1 425 ? -9.868 -16.363 -19.005 1.00 95.31 425 VAL A CA 1
ATOM 3378 C C . VAL A 1 425 ? -9.145 -16.614 -17.675 1.00 95.31 425 VAL A C 1
ATOM 3380 O O . VAL A 1 425 ? -8.967 -15.680 -16.893 1.00 95.31 425 VAL A O 1
ATOM 3383 N N . PRO A 1 426 ? -8.749 -17.856 -17.362 1.00 96.00 426 PRO A N 1
ATOM 3384 C CA . PRO A 1 426 ? -7.943 -18.136 -16.183 1.00 96.00 426 PRO A CA 1
ATOM 3385 C C . PRO A 1 426 ? -6.552 -17.509 -16.312 1.00 96.00 426 PRO A C 1
ATOM 3387 O O . PRO A 1 426 ? -5.889 -17.656 -17.344 1.00 96.00 426 PRO A O 1
ATOM 3390 N N . PHE A 1 427 ? -6.109 -16.857 -15.238 1.00 96.69 427 PHE A N 1
ATOM 3391 C CA . PHE A 1 427 ? -4.744 -16.371 -15.076 1.00 96.69 427 PHE A CA 1
ATOM 3392 C C . PHE A 1 427 ? -3.983 -17.322 -14.148 1.00 96.69 427 PHE A C 1
ATOM 3394 O O . PHE A 1 427 ? -4.373 -17.509 -12.994 1.00 96.69 427 PHE A O 1
ATOM 3401 N N . VAL A 1 428 ? -2.938 -17.966 -14.667 1.00 96.00 428 VAL A N 1
ATOM 3402 C CA . VAL A 1 428 ? -2.069 -18.922 -13.951 1.00 96.00 428 VAL A CA 1
ATOM 3403 C C . VAL A 1 428 ? -0.645 -18.361 -13.869 1.00 96.00 428 VAL A C 1
ATOM 3405 O O . VAL A 1 428 ? -0.315 -17.427 -14.595 1.00 96.00 428 VAL A O 1
ATOM 3408 N N . LEU A 1 429 ? 0.219 -18.898 -13.002 1.00 95.00 429 LEU A N 1
ATOM 3409 C CA . LEU A 1 429 ? 1.603 -18.406 -12.922 1.00 95.00 429 LEU A CA 1
ATOM 3410 C C . LEU A 1 429 ? 2.426 -18.906 -14.115 1.00 95.00 429 LEU A C 1
ATOM 3412 O O . LEU A 1 429 ? 3.169 -18.138 -14.726 1.00 95.00 429 LEU A O 1
ATOM 3416 N N . SER A 1 430 ? 2.245 -20.170 -14.493 1.00 94.00 430 SER A N 1
ATOM 3417 C CA . SER A 1 430 ? 2.854 -20.816 -15.649 1.00 94.00 430 SER A CA 1
ATOM 3418 C C . SER A 1 430 ? 1.913 -21.861 -16.269 1.00 94.00 430 SER A C 1
ATOM 3420 O O . SER A 1 430 ? 0.956 -22.331 -15.655 1.00 94.00 430 SER A O 1
ATOM 3422 N N . HIS A 1 431 ? 2.199 -22.283 -17.502 1.00 92.31 431 HIS A N 1
ATOM 3423 C CA . HIS A 1 431 ? 1.508 -23.416 -18.131 1.00 92.31 431 HIS A CA 1
ATOM 3424 C C . HIS A 1 431 ? 2.133 -24.780 -17.792 1.00 92.31 431 HIS A C 1
ATOM 3426 O O . HIS A 1 431 ? 1.963 -25.746 -18.545 1.00 92.31 431 HIS A O 1
ATOM 3432 N N . ALA A 1 432 ? 2.855 -24.883 -16.671 1.00 82.38 432 ALA A N 1
ATOM 3433 C CA . ALA A 1 432 ? 3.328 -26.160 -16.159 1.00 82.38 432 ALA A CA 1
ATOM 3434 C C . ALA A 1 432 ? 2.158 -27.098 -15.807 1.00 82.38 432 ALA A C 1
ATOM 3436 O O . ALA A 1 432 ? 1.001 -26.704 -15.628 1.00 82.38 432 ALA A O 1
ATOM 3437 N N . GLN A 1 433 ? 2.450 -28.397 -15.742 1.00 67.88 433 GLN A N 1
ATOM 3438 C CA . GLN A 1 433 ? 1.418 -29.413 -15.572 1.00 67.88 433 GLN A CA 1
ATOM 3439 C C . GLN A 1 433 ? 0.733 -29.273 -14.198 1.00 67.88 433 GLN A C 1
ATOM 3441 O O . GLN A 1 433 ? 1.384 -29.416 -13.169 1.00 67.88 433 GLN A O 1
ATOM 3446 N N . ARG A 1 434 ? -0.600 -29.104 -14.199 1.00 69.75 434 ARG A N 1
ATOM 3447 C CA . ARG A 1 434 ? -1.481 -29.015 -13.009 1.00 69.75 434 ARG A CA 1
ATOM 3448 C C . ARG A 1 434 ? -1.455 -27.686 -12.241 1.00 69.75 434 ARG A C 1
ATOM 3450 O O . ARG A 1 434 ? -1.908 -27.665 -11.099 1.00 69.75 434 ARG A O 1
ATOM 3457 N N . GLU A 1 435 ? -0.997 -26.592 -12.844 1.00 81.56 435 GLU A N 1
ATOM 3458 C CA . GLU A 1 435 ? -1.191 -25.279 -12.227 1.00 81.56 435 GLU A CA 1
ATOM 3459 C C . GLU A 1 435 ? -2.665 -24.865 -12.186 1.00 81.56 435 GLU A C 1
ATOM 3461 O O . GLU A 1 435 ? -3.432 -25.073 -13.131 1.00 81.56 435 GLU A O 1
ATOM 3466 N N . LEU A 1 436 ? -3.050 -24.286 -11.051 1.00 91.50 436 LEU A N 1
ATOM 3467 C CA . LEU A 1 436 ? -4.383 -23.764 -10.801 1.00 91.50 436 LEU A CA 1
ATOM 3468 C C . LEU A 1 436 ? -4.388 -22.236 -10.994 1.00 91.50 436 LEU A C 1
ATOM 3470 O O . LEU A 1 436 ? -3.413 -21.577 -10.632 1.00 91.50 436 LEU A O 1
ATOM 3474 N N . PRO A 1 437 ? -5.480 -21.662 -11.530 1.00 95.19 437 PRO A N 1
ATOM 3475 C CA . PRO A 1 437 ? -5.704 -20.224 -11.592 1.00 95.19 437 PRO A CA 1
ATOM 3476 C C . PRO A 1 437 ? -5.417 -19.522 -10.265 1.00 95.19 437 PRO A C 1
ATOM 3478 O O . PRO A 1 437 ? -5.908 -19.935 -9.211 1.00 95.19 437 PRO A O 1
ATOM 3481 N N . VAL A 1 438 ? -4.651 -18.436 -10.342 1.00 95.94 438 VAL A N 1
ATOM 3482 C CA . VAL A 1 438 ? -4.471 -17.472 -9.249 1.00 95.94 438 VAL A CA 1
ATOM 3483 C C . VAL A 1 438 ? -5.473 -16.319 -9.339 1.00 95.94 438 VAL A C 1
ATOM 3485 O O . VAL A 1 438 ? -5.729 -15.646 -8.346 1.00 95.94 438 VAL A O 1
ATOM 3488 N N . GLY A 1 439 ? -6.090 -16.139 -10.510 1.00 96.75 439 GLY A N 1
ATOM 3489 C CA . GLY A 1 439 ? -7.167 -15.188 -10.754 1.00 96.75 439 GLY A CA 1
ATOM 3490 C C . GLY A 1 439 ? -7.897 -15.463 -12.069 1.00 96.75 439 GLY A C 1
ATOM 3491 O O . GLY A 1 439 ? -7.616 -16.437 -12.776 1.00 96.75 439 GLY A O 1
ATOM 3492 N N . PHE A 1 440 ? -8.834 -14.584 -12.405 1.00 96.38 440 PHE A N 1
ATOM 3493 C CA . PHE A 1 440 ? -9.613 -14.638 -13.639 1.00 96.38 440 PHE A CA 1
ATOM 3494 C C . PHE A 1 440 ? -9.622 -13.261 -14.297 1.00 96.38 440 PHE A C 1
ATOM 3496 O O . PHE A 1 440 ? -10.028 -12.282 -13.680 1.00 96.38 440 PHE A O 1
ATOM 3503 N N . ILE A 1 441 ? -9.213 -13.184 -15.561 1.00 95.19 441 ILE A N 1
ATOM 3504 C CA . ILE A 1 441 ? -9.230 -11.941 -16.337 1.00 95.19 441 ILE A CA 1
ATOM 3505 C C . ILE A 1 441 ? -10.484 -11.891 -17.210 1.00 95.19 441 ILE A C 1
ATOM 3507 O O . ILE A 1 441 ? -10.901 -12.878 -17.826 1.00 95.19 441 ILE A O 1
ATOM 3511 N N . ARG A 1 442 ? -11.102 -10.713 -17.269 1.00 93.50 442 ARG A N 1
ATOM 3512 C CA . ARG A 1 442 ? -12.260 -10.450 -18.133 1.00 93.50 442 ARG A CA 1
ATOM 3513 C C . ARG A 1 442 ? -11.814 -10.271 -19.595 1.00 93.50 442 ARG A C 1
ATOM 3515 O O . ARG A 1 442 ? -10.660 -9.907 -19.823 1.00 93.50 442 ARG A O 1
ATOM 3522 N N . PRO A 1 443 ? -12.701 -10.438 -20.596 1.00 90.50 443 PRO A N 1
ATOM 3523 C CA . PRO A 1 443 ? -12.322 -10.423 -22.014 1.00 90.50 443 PRO A CA 1
ATOM 3524 C C . PRO A 1 443 ? -11.577 -9.166 -22.480 1.00 90.50 443 PRO A C 1
ATOM 3526 O O . PRO A 1 443 ? -10.664 -9.257 -23.291 1.00 90.50 443 PRO A O 1
ATOM 3529 N N . HIS A 1 444 ? -11.922 -7.991 -21.954 1.00 89.19 444 HIS A N 1
ATOM 3530 C CA . HIS A 1 444 ? -11.242 -6.744 -22.318 1.00 89.19 444 HIS A CA 1
ATOM 3531 C C . HIS A 1 444 ? -9.835 -6.631 -21.704 1.00 89.19 444 HIS A C 1
ATOM 3533 O O . HIS A 1 444 ? -8.957 -6.040 -22.322 1.00 89.19 444 HIS A O 1
ATOM 3539 N N . VAL A 1 445 ? -9.596 -7.222 -20.524 1.00 91.88 445 VAL A N 1
ATOM 3540 C CA . VAL A 1 445 ? -8.246 -7.321 -19.938 1.00 91.88 445 VAL A CA 1
ATOM 3541 C C . VAL A 1 445 ? -7.425 -8.357 -20.702 1.00 91.88 445 VAL A C 1
ATOM 3543 O O . VAL A 1 445 ? -6.272 -8.097 -21.023 1.00 91.88 445 VAL A O 1
ATOM 3546 N N . ALA A 1 446 ? -8.031 -9.492 -21.065 1.00 91.88 446 ALA A N 1
ATOM 3547 C CA . ALA A 1 446 ? -7.404 -10.490 -21.931 1.00 91.88 446 ALA A CA 1
ATOM 3548 C C . ALA A 1 446 ? -6.937 -9.874 -23.260 1.00 91.88 446 ALA A C 1
ATOM 3550 O O . ALA A 1 446 ? -5.771 -10.017 -23.609 1.00 91.88 446 ALA A O 1
ATOM 3551 N N . ALA A 1 447 ? -7.798 -9.103 -23.932 1.00 89.75 447 ALA A N 1
ATOM 3552 C CA . ALA A 1 447 ? -7.438 -8.403 -25.164 1.00 89.75 447 ALA A CA 1
ATOM 3553 C C . ALA A 1 447 ? -6.276 -7.409 -24.969 1.00 89.75 447 ALA A C 1
ATOM 3555 O O . ALA A 1 447 ? -5.407 -7.306 -25.831 1.00 89.75 447 ALA A O 1
ATOM 3556 N N . ALA A 1 448 ? -6.221 -6.708 -23.830 1.00 89.81 448 ALA A N 1
ATOM 3557 C CA . ALA A 1 448 ? -5.113 -5.806 -23.514 1.00 89.81 448 ALA A CA 1
ATOM 3558 C C . ALA A 1 448 ? -3.784 -6.557 -23.294 1.00 89.81 448 ALA A C 1
ATOM 3560 O O . ALA A 1 448 ? -2.737 -6.086 -23.737 1.00 89.81 448 ALA A O 1
ATOM 3561 N N . LEU A 1 449 ? -3.815 -7.740 -22.665 1.00 92.56 449 LEU A N 1
ATOM 3562 C CA . LEU A 1 449 ? -2.630 -8.601 -22.542 1.00 92.56 449 LEU A CA 1
ATOM 3563 C C . LEU A 1 449 ? -2.169 -9.135 -23.902 1.00 92.56 449 LEU A C 1
ATOM 3565 O O . LEU A 1 449 ? -0.969 -9.195 -24.156 1.00 92.56 449 LEU A O 1
ATOM 3569 N N . GLU A 1 450 ? -3.099 -9.493 -24.789 1.00 91.50 450 GLU A N 1
ATOM 3570 C CA . GLU A 1 450 ? -2.774 -9.899 -26.162 1.00 91.50 450 GLU A CA 1
ATOM 3571 C C . GLU A 1 450 ? -2.141 -8.757 -26.964 1.00 91.50 450 GLU A C 1
ATOM 3573 O O . GLU A 1 450 ? -1.178 -8.975 -27.699 1.00 91.50 450 GLU A O 1
ATOM 3578 N N . GLU A 1 451 ? -2.639 -7.530 -26.802 1.00 88.75 451 GLU A N 1
ATOM 3579 C CA . GLU A 1 451 ? -2.063 -6.347 -27.442 1.00 88.75 451 GLU A CA 1
ATOM 3580 C C . GLU A 1 451 ? -0.637 -6.078 -26.944 1.00 88.75 451 GLU A C 1
ATOM 3582 O O . GLU A 1 451 ? 0.270 -5.843 -27.744 1.00 88.75 451 GLU A O 1
ATOM 3587 N N . ASP A 1 452 ? -0.419 -6.141 -25.630 1.00 87.81 452 ASP A N 1
ATOM 3588 C CA . ASP A 1 452 ? 0.910 -5.993 -25.040 1.00 87.81 452 ASP A CA 1
ATOM 3589 C C . ASP A 1 452 ? 1.862 -7.116 -25.489 1.00 87.81 452 ASP A C 1
ATOM 3591 O O . ASP A 1 452 ? 2.989 -6.846 -25.907 1.00 87.81 452 ASP A O 1
ATOM 3595 N N . HIS A 1 453 ? 1.386 -8.365 -25.524 1.00 90.50 453 HIS A N 1
ATOM 3596 C CA . HIS A 1 453 ? 2.126 -9.495 -26.085 1.00 90.50 453 HIS A CA 1
ATOM 3597 C C . HIS A 1 453 ? 2.554 -9.224 -27.532 1.00 90.50 453 HIS A C 1
ATOM 3599 O O . HIS A 1 453 ? 3.733 -9.357 -27.868 1.00 90.50 453 HIS A O 1
ATOM 3605 N N . GLN A 1 454 ? 1.630 -8.759 -28.375 1.00 87.69 454 GLN A N 1
ATOM 3606 C CA . GLN A 1 454 ? 1.910 -8.458 -29.774 1.00 87.69 454 GLN A CA 1
ATOM 3607 C C . GLN A 1 454 ? 2.910 -7.302 -29.940 1.00 87.69 454 GLN A C 1
ATOM 3609 O O . GLN A 1 454 ? 3.768 -7.369 -30.822 1.00 87.69 454 GLN A O 1
ATOM 3614 N N . LYS A 1 455 ? 2.858 -6.264 -29.093 1.00 83.69 455 LYS A N 1
ATOM 3615 C CA . LYS A 1 455 ? 3.834 -5.153 -29.100 1.00 83.69 455 LYS A CA 1
ATOM 3616 C C . LYS A 1 455 ? 5.262 -5.638 -28.847 1.00 83.69 455 LYS A C 1
ATOM 3618 O O . LYS A 1 455 ? 6.197 -5.176 -29.504 1.00 83.69 455 LYS A O 1
ATOM 3623 N N . HIS A 1 456 ? 5.435 -6.600 -27.943 1.00 86.62 456 HIS A N 1
ATOM 3624 C CA . HIS A 1 456 ? 6.739 -7.216 -27.700 1.00 86.62 456 HIS A CA 1
ATOM 3625 C C . HIS A 1 456 ? 7.240 -7.994 -28.922 1.00 86.62 456 HIS A C 1
ATOM 3627 O O . HIS A 1 456 ? 8.365 -7.777 -29.374 1.00 86.62 456 HIS A O 1
ATOM 3633 N N . LEU A 1 457 ? 6.374 -8.810 -29.532 1.00 86.00 457 LEU A N 1
ATOM 3634 C CA . LEU A 1 457 ? 6.726 -9.568 -30.737 1.00 86.00 457 LEU A CA 1
ATOM 3635 C C . LEU A 1 457 ? 7.117 -8.657 -31.911 1.00 86.00 457 LEU A C 1
ATOM 3637 O O . LEU A 1 457 ? 8.079 -8.946 -32.618 1.00 86.00 457 LEU A O 1
ATOM 3641 N N . VAL A 1 458 ? 6.402 -7.545 -32.107 1.00 84.12 458 VAL A N 1
ATOM 3642 C CA . VAL A 1 458 ? 6.680 -6.579 -33.187 1.00 84.12 458 VAL A CA 1
ATOM 3643 C C . VAL A 1 458 ? 7.978 -5.805 -32.947 1.00 84.12 458 VAL A C 1
ATOM 3645 O O . VAL A 1 458 ? 8.707 -5.540 -33.899 1.00 84.12 458 VAL A O 1
ATOM 3648 N N . SER A 1 459 ? 8.296 -5.467 -31.695 1.00 81.62 459 SER A N 1
ATOM 3649 C CA . SER A 1 459 ? 9.550 -4.783 -31.339 1.00 81.62 459 SER A CA 1
ATOM 3650 C C . SER A 1 459 ? 10.772 -5.713 -31.303 1.00 81.62 459 SER A C 1
ATOM 3652 O O . SER A 1 459 ? 11.888 -5.246 -31.093 1.00 81.62 459 SER A O 1
ATOM 3654 N N . GLY A 1 460 ? 10.584 -7.023 -31.508 1.00 82.94 460 GLY A N 1
ATOM 3655 C CA . GLY A 1 460 ? 11.651 -8.023 -31.413 1.00 82.94 460 GLY A CA 1
ATOM 3656 C C . GLY A 1 460 ? 12.112 -8.299 -29.977 1.00 82.94 460 GLY A C 1
ATOM 3657 O O . GLY A 1 460 ? 13.169 -8.897 -29.783 1.00 82.94 460 GLY A O 1
ATOM 3658 N N . SER A 1 461 ? 11.340 -7.871 -28.974 1.00 84.75 461 SER A N 1
ATOM 3659 C CA . SER A 1 461 ? 11.617 -8.128 -27.560 1.00 84.75 461 SER A CA 1
ATOM 3660 C C . SER A 1 461 ? 10.903 -9.392 -27.069 1.00 84.75 461 SER A C 1
ATOM 3662 O O . SER A 1 461 ? 9.886 -9.820 -27.620 1.00 84.75 461 SER A O 1
ATOM 3664 N N . ALA A 1 462 ? 11.436 -10.018 -26.018 1.00 88.69 462 ALA A N 1
ATOM 3665 C CA . ALA A 1 462 ? 10.786 -11.166 -25.395 1.00 88.69 462 ALA A CA 1
ATOM 3666 C C . ALA A 1 462 ? 9.496 -10.715 -24.695 1.00 88.69 462 ALA A C 1
ATOM 3668 O O . ALA A 1 462 ? 9.524 -9.836 -23.834 1.00 88.69 462 ALA A O 1
ATOM 3669 N N . SER A 1 463 ? 8.361 -11.323 -25.049 1.00 93.00 463 SER A N 1
ATOM 3670 C CA . SER A 1 463 ? 7.109 -11.031 -24.353 1.00 93.00 463 SER A CA 1
ATOM 3671 C C . SER A 1 463 ? 7.133 -11.602 -22.931 1.00 93.00 463 SER A C 1
ATOM 3673 O O . SER A 1 463 ? 7.572 -12.744 -22.750 1.00 93.00 463 SER A O 1
ATOM 3675 N N . PRO A 1 464 ? 6.619 -10.865 -21.928 1.00 93.12 464 PRO A N 1
ATOM 3676 C CA . PRO A 1 464 ? 6.480 -11.380 -20.570 1.00 93.12 464 PRO A CA 1
ATOM 3677 C C . PRO A 1 464 ? 5.316 -12.372 -20.417 1.00 93.12 464 PRO A C 1
ATOM 3679 O O . PRO A 1 464 ? 5.168 -12.972 -19.353 1.00 93.12 464 PRO A O 1
ATOM 3682 N N . TRP A 1 465 ? 4.504 -12.572 -21.460 1.00 96.62 465 TRP A N 1
ATOM 3683 C CA . TRP A 1 465 ? 3.320 -13.430 -21.434 1.00 96.62 465 TRP A CA 1
ATOM 3684 C C . TRP A 1 465 ? 3.536 -14.735 -22.200 1.00 96.62 465 TRP A C 1
ATOM 3686 O O . TRP A 1 465 ? 4.019 -14.729 -23.333 1.00 96.62 465 TRP A O 1
ATOM 3696 N N . ASP A 1 466 ? 3.094 -15.846 -21.612 1.00 96.06 466 ASP A N 1
ATOM 3697 C CA . ASP A 1 466 ? 2.776 -17.075 -22.339 1.00 96.06 466 ASP A CA 1
ATOM 3698 C C . ASP A 1 466 ? 1.252 -17.153 -22.465 1.00 96.06 466 ASP A C 1
ATOM 3700 O O . ASP A 1 466 ? 0.541 -17.264 -21.467 1.00 96.06 466 ASP A O 1
ATOM 3704 N N . LEU A 1 467 ? 0.745 -17.053 -23.693 1.00 94.75 467 LEU A N 1
ATOM 3705 C CA . LEU A 1 467 ? -0.681 -17.021 -24.002 1.00 94.75 467 LEU A CA 1
ATOM 3706 C C . LEU A 1 467 ? -1.075 -18.307 -24.738 1.00 94.75 467 LEU A C 1
ATOM 3708 O O . LEU A 1 467 ? -0.457 -18.679 -25.738 1.00 94.75 467 LEU A O 1
ATOM 3712 N N . LYS A 1 468 ? -2.110 -19.011 -24.257 1.00 92.31 468 LYS A N 1
ATOM 3713 C CA . LYS A 1 468 ? -2.639 -20.211 -24.930 1.00 92.31 468 LYS A CA 1
ATOM 3714 C C . LYS A 1 468 ? -3.994 -19.928 -25.537 1.00 92.31 468 LYS A C 1
ATOM 3716 O O . LYS A 1 468 ? -4.864 -19.357 -24.893 1.00 92.31 468 LYS A O 1
ATOM 3721 N N . TYR A 1 469 ? -4.196 -20.441 -26.741 1.00 89.75 469 TYR A N 1
ATOM 3722 C CA . TYR A 1 469 ? -5.411 -20.266 -27.527 1.00 89.75 469 TYR A CA 1
ATOM 3723 C C . TYR A 1 469 ? -6.204 -21.567 -27.622 1.00 89.75 469 TYR A C 1
ATOM 3725 O O . TYR A 1 469 ? -5.656 -22.667 -27.483 1.00 89.75 469 TYR A O 1
ATOM 3733 N N . THR A 1 470 ? -7.511 -21.461 -27.853 1.00 82.00 470 THR A N 1
ATOM 3734 C CA . THR A 1 470 ? -8.330 -22.646 -28.146 1.00 82.00 470 THR A CA 1
ATOM 3735 C C . THR A 1 470 ? -7.943 -23.251 -29.502 1.00 82.00 470 THR A C 1
ATOM 3737 O O . THR A 1 470 ? -7.598 -22.531 -30.438 1.00 82.00 470 THR A O 1
ATOM 3740 N N . LYS A 1 471 ? -7.991 -24.587 -29.623 1.00 72.06 471 LYS A N 1
ATOM 3741 C CA . LYS A 1 471 ? -7.635 -25.292 -30.872 1.00 72.06 471 LYS A CA 1
ATOM 3742 C C . LYS A 1 471 ? -8.627 -25.021 -32.009 1.00 72.06 471 LYS A C 1
ATOM 3744 O O . LYS A 1 471 ? -8.240 -25.050 -33.170 1.00 72.06 471 LYS A O 1
ATOM 3749 N N . GLU A 1 472 ? -9.889 -24.781 -31.664 1.00 61.31 472 GLU A N 1
ATOM 3750 C CA . GLU A 1 472 ? -11.000 -24.590 -32.605 1.00 61.31 472 GLU A CA 1
ATOM 3751 C C . GLU A 1 472 ? -11.114 -23.134 -33.087 1.00 61.31 472 GLU A C 1
ATOM 3753 O O . GLU A 1 472 ? -11.541 -22.888 -34.215 1.00 61.31 472 GLU A O 1
ATOM 3758 N N . HIS A 1 473 ? -10.660 -22.167 -32.278 1.00 59.28 473 HIS A N 1
ATOM 3759 C CA . HIS A 1 473 ? -10.657 -20.746 -32.615 1.00 59.28 473 HIS A CA 1
ATOM 3760 C C . HIS A 1 473 ? -9.328 -20.082 -32.205 1.00 59.28 473 HIS A C 1
ATOM 3762 O O . HIS A 1 473 ? -9.183 -19.651 -31.056 1.00 59.28 473 HIS A O 1
ATOM 3768 N N . PRO A 1 474 ? -8.373 -19.887 -33.140 1.00 61.47 474 PRO A N 1
ATOM 3769 C CA . PRO A 1 474 ? -7.063 -19.289 -32.847 1.00 61.47 474 PRO A CA 1
ATOM 3770 C C . PRO A 1 474 ? -7.117 -17.804 -32.434 1.00 61.47 474 PRO A C 1
ATOM 3772 O O . PRO A 1 474 ? -6.079 -17.188 -32.243 1.00 61.47 474 PRO A O 1
ATOM 3775 N N . LYS A 1 475 ? -8.317 -17.222 -32.301 1.00 66.88 475 LYS A N 1
ATOM 3776 C CA . LYS A 1 475 ? -8.558 -15.844 -31.846 1.00 66.88 475 LYS A CA 1
ATOM 3777 C C . LYS A 1 475 ? -9.147 -15.753 -30.435 1.00 66.88 475 LYS A C 1
ATOM 3779 O O . LYS A 1 475 ? -9.453 -14.655 -29.991 1.00 66.88 475 LYS A O 1
ATOM 3784 N N . GLN A 1 476 ? -9.376 -16.881 -29.758 1.00 80.75 476 GLN A N 1
ATOM 3785 C CA . GLN A 1 476 ? -9.912 -16.882 -28.398 1.00 80.75 476 GLN A CA 1
ATOM 3786 C C . GLN A 1 476 ? -8.852 -17.373 -27.416 1.00 80.75 476 GLN A C 1
ATOM 3788 O O . GLN A 1 476 ? -8.441 -18.541 -27.458 1.00 80.75 476 GLN A O 1
ATOM 3793 N N . LEU A 1 477 ? -8.439 -16.473 -26.524 1.00 90.00 477 LEU A N 1
ATOM 3794 C CA . LEU A 1 477 ? -7.514 -16.773 -25.445 1.00 90.00 477 LEU A CA 1
ATOM 3795 C C . LEU A 1 477 ? -8.152 -17.778 -24.473 1.00 90.00 477 LEU A C 1
ATOM 3797 O O . LEU A 1 477 ? -9.244 -17.564 -23.949 1.00 90.00 477 LEU A O 1
ATOM 3801 N N . LYS A 1 478 ? -7.469 -18.902 -24.264 1.00 90.88 478 LYS A N 1
ATOM 3802 C CA . LYS A 1 478 ? -7.863 -19.991 -23.365 1.00 90.88 478 LYS A CA 1
ATOM 3803 C C . LYS A 1 478 ? -7.295 -19.805 -21.962 1.00 90.88 478 LYS A C 1
ATOM 3805 O O . LYS A 1 478 ? -7.978 -20.133 -20.999 1.00 90.88 478 LYS A O 1
ATOM 3810 N N . SER A 1 479 ? -6.056 -19.337 -21.847 1.00 93.62 479 SER A N 1
ATOM 3811 C CA . SER A 1 479 ? -5.388 -19.062 -20.571 1.00 93.62 479 SER A CA 1
ATOM 3812 C C . SER A 1 479 ? -4.232 -18.087 -20.773 1.00 93.62 479 SER A C 1
ATOM 3814 O O . SER A 1 479 ? -3.615 -18.060 -21.842 1.00 93.62 479 SER A O 1
ATOM 3816 N N . ALA A 1 480 ? -3.949 -17.302 -19.737 1.00 95.81 480 ALA A N 1
ATOM 3817 C CA . ALA A 1 480 ? -2.821 -16.380 -19.689 1.00 95.81 480 ALA A CA 1
ATOM 3818 C C . ALA A 1 480 ? -1.889 -16.758 -18.536 1.00 95.81 480 ALA A C 1
ATOM 3820 O O . ALA A 1 480 ? -2.358 -17.085 -17.443 1.00 95.81 480 ALA A O 1
ATOM 3821 N N . ALA A 1 481 ? -0.584 -16.699 -18.787 1.00 97.25 481 ALA A N 1
ATOM 3822 C CA . ALA A 1 481 ? 0.450 -16.963 -17.800 1.00 97.25 481 ALA A CA 1
ATOM 3823 C C . ALA A 1 481 ? 1.659 -16.046 -18.001 1.00 97.25 481 ALA A C 1
ATOM 3825 O O . ALA A 1 481 ? 1.808 -15.423 -19.057 1.00 97.25 481 ALA A O 1
ATOM 3826 N N . PHE A 1 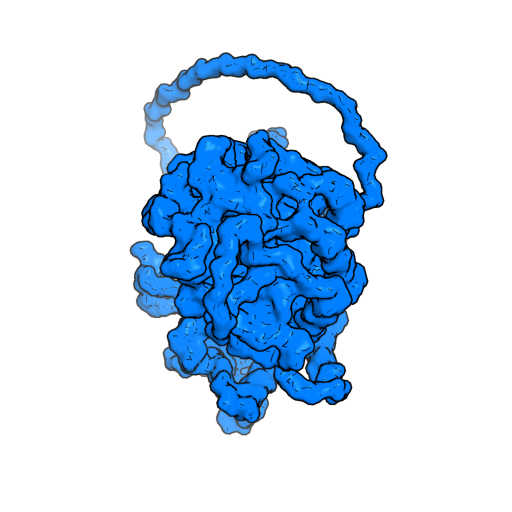482 ? 2.558 -16.014 -17.020 1.00 97.31 482 PHE A N 1
ATOM 3827 C CA . PHE A 1 482 ? 3.881 -15.435 -17.226 1.00 97.31 482 PHE A CA 1
ATOM 3828 C C . PHE A 1 482 ? 4.734 -16.354 -18.110 1.00 97.31 482 PHE A C 1
ATOM 3830 O O . PHE A 1 482 ? 4.652 -17.584 -18.031 1.00 97.31 482 PHE A O 1
ATOM 3837 N N . ALA A 1 483 ? 5.572 -15.754 -18.953 1.00 96.06 483 ALA A N 1
ATOM 3838 C CA . ALA A 1 483 ? 6.532 -16.480 -19.772 1.00 96.06 483 ALA A CA 1
ATOM 3839 C C . ALA A 1 483 ? 7.571 -17.216 -18.904 1.00 96.06 483 ALA A C 1
ATOM 3841 O O . ALA A 1 483 ? 7.819 -16.850 -17.754 1.00 96.06 483 ALA A O 1
ATOM 3842 N N . ALA A 1 484 ? 8.204 -18.255 -19.459 1.00 95.31 484 ALA A N 1
ATOM 3843 C CA . ALA A 1 484 ? 9.184 -19.071 -18.733 1.00 95.31 484 ALA A CA 1
ATOM 3844 C C . ALA A 1 484 ? 10.320 -18.226 -18.129 1.00 95.31 484 ALA A C 1
ATOM 3846 O O . ALA A 1 484 ? 10.586 -18.338 -16.938 1.00 95.31 484 ALA A O 1
ATOM 3847 N N . TRP A 1 485 ? 10.888 -17.300 -18.907 1.00 93.25 485 TRP A N 1
ATOM 3848 C CA . TRP A 1 485 ? 11.967 -16.411 -18.461 1.00 93.25 485 TRP A CA 1
ATOM 3849 C C . TRP A 1 485 ? 11.541 -15.447 -17.337 1.00 93.25 485 TRP A C 1
ATOM 3851 O O . TRP A 1 485 ? 12.345 -15.100 -16.476 1.00 93.25 485 TRP A O 1
ATOM 3861 N N . VAL A 1 486 ? 10.265 -15.045 -17.298 1.00 92.38 486 VAL A N 1
ATOM 3862 C CA . VAL A 1 486 ? 9.716 -14.242 -16.192 1.00 92.38 486 VAL A CA 1
ATOM 3863 C C . VAL A 1 486 ? 9.606 -15.091 -14.928 1.00 92.38 486 VAL A C 1
ATOM 3865 O O . VAL A 1 486 ? 9.946 -14.636 -13.840 1.00 92.38 486 VAL A O 1
ATOM 3868 N N . ASN A 1 487 ? 9.152 -16.338 -15.069 1.00 92.69 487 ASN A N 1
ATOM 3869 C CA . ASN A 1 487 ? 9.052 -17.276 -13.954 1.00 92.69 487 ASN A CA 1
ATOM 3870 C C . ASN A 1 487 ? 10.426 -17.707 -13.412 1.00 92.69 487 ASN A C 1
ATOM 3872 O O . ASN A 1 487 ? 10.547 -17.908 -12.206 1.00 92.69 487 ASN A O 1
ATOM 3876 N N . GLU A 1 488 ? 11.456 -17.798 -14.259 1.00 89.44 488 GLU A N 1
ATOM 3877 C CA . GLU A 1 488 ? 12.851 -18.040 -13.853 1.00 89.44 488 GLU A CA 1
ATOM 3878 C C . GLU A 1 488 ? 13.393 -16.922 -12.949 1.00 89.44 488 GLU A C 1
ATOM 3880 O O . GLU A 1 488 ? 14.107 -17.201 -11.988 1.00 89.44 488 GLU A O 1
ATOM 3885 N N . GLY A 1 489 ? 12.992 -15.671 -13.195 1.00 80.75 489 GLY A N 1
ATOM 3886 C CA . GLY A 1 489 ? 13.296 -14.530 -12.324 1.00 80.75 489 GLY A CA 1
ATOM 3887 C C . GLY A 1 489 ? 12.480 -14.481 -11.019 1.00 80.75 489 GLY A C 1
ATOM 3888 O O . GLY A 1 489 ? 12.707 -13.636 -10.150 1.00 80.75 489 GLY A O 1
ATOM 3889 N N . GLY A 1 490 ? 11.534 -15.406 -10.840 1.00 88.25 490 GLY A N 1
ATOM 3890 C CA . GLY A 1 490 ? 10.760 -15.564 -9.614 1.00 88.25 490 GLY A CA 1
ATOM 3891 C C . GLY A 1 490 ? 9.764 -14.431 -9.350 1.00 88.25 490 GLY A C 1
ATOM 3892 O O . GLY A 1 490 ? 9.266 -13.760 -10.256 1.00 88.25 490 GLY A O 1
ATOM 3893 N N . LYS A 1 491 ? 9.421 -14.236 -8.069 1.00 90.25 491 LYS A N 1
ATOM 3894 C CA . LYS A 1 491 ? 8.371 -13.288 -7.657 1.00 90.25 491 LYS A CA 1
ATOM 3895 C C . LYS A 1 491 ? 8.673 -11.839 -8.039 1.00 90.25 491 LYS A C 1
ATOM 3897 O O . LYS A 1 491 ? 7.757 -11.131 -8.435 1.00 90.25 491 LYS A O 1
ATOM 3902 N N . TYR A 1 492 ? 9.938 -11.422 -7.968 1.00 86.12 492 TYR A N 1
ATOM 3903 C CA . TYR A 1 492 ? 10.350 -10.043 -8.238 1.00 86.12 492 TYR A CA 1
ATOM 3904 C C . TYR A 1 492 ? 10.166 -9.679 -9.712 1.00 86.12 492 TYR A C 1
ATOM 3906 O O . TYR A 1 492 ? 9.581 -8.647 -10.026 1.00 86.12 492 TYR A O 1
ATOM 3914 N N . THR A 1 493 ? 10.569 -10.564 -10.626 1.00 85.00 493 THR A N 1
ATOM 3915 C CA . THR A 1 493 ? 10.385 -10.345 -12.066 1.00 85.00 493 THR A CA 1
ATOM 3916 C C . THR A 1 493 ? 8.907 -10.357 -12.451 1.00 85.00 493 THR A C 1
ATOM 3918 O O . THR A 1 493 ? 8.478 -9.526 -13.250 1.00 85.00 493 THR A O 1
ATOM 3921 N N . ARG A 1 494 ? 8.094 -11.227 -11.834 1.00 93.69 494 ARG A N 1
ATOM 3922 C CA . ARG A 1 494 ? 6.630 -11.175 -11.983 1.00 93.69 494 ARG A CA 1
ATOM 3923 C C . ARG A 1 494 ? 6.053 -9.834 -11.516 1.00 93.69 494 ARG A C 1
ATOM 3925 O O . ARG A 1 494 ? 5.299 -9.230 -12.273 1.00 93.69 494 ARG A O 1
ATOM 3932 N N . THR A 1 495 ? 6.432 -9.352 -10.329 1.00 92.00 495 THR A N 1
ATOM 3933 C CA . THR A 1 495 ? 6.004 -8.045 -9.793 1.00 92.00 495 THR A CA 1
ATOM 3934 C C . THR A 1 495 ? 6.325 -6.913 -10.766 1.00 92.00 495 THR A C 1
ATOM 3936 O O . THR A 1 495 ? 5.419 -6.202 -11.190 1.00 92.00 495 THR A O 1
ATOM 3939 N N . MET A 1 496 ? 7.579 -6.817 -11.212 1.00 85.44 496 MET A N 1
ATOM 3940 C CA . MET A 1 496 ? 8.039 -5.784 -12.145 1.00 85.44 496 MET A CA 1
ATOM 3941 C C . MET A 1 496 ? 7.197 -5.742 -13.432 1.00 85.44 496 MET A C 1
ATOM 3943 O O . MET A 1 496 ? 6.823 -4.672 -13.917 1.00 85.44 496 MET A O 1
ATOM 3947 N N . HIS A 1 497 ? 6.852 -6.905 -13.997 1.00 86.19 497 HIS A N 1
ATOM 3948 C CA . HIS A 1 497 ? 6.026 -6.953 -15.205 1.00 86.19 497 HIS A CA 1
ATOM 3949 C C . HIS A 1 497 ? 4.568 -6.571 -14.974 1.00 86.19 497 HIS A C 1
ATOM 3951 O O . HIS A 1 497 ? 3.950 -6.045 -15.901 1.00 86.19 497 HIS A O 1
ATOM 3957 N N . MET A 1 498 ? 4.034 -6.804 -13.774 1.00 87.62 498 MET A N 1
ATOM 3958 C CA . MET A 1 498 ? 2.698 -6.340 -13.402 1.00 87.62 498 MET A CA 1
ATOM 3959 C C . MET A 1 498 ? 2.690 -4.828 -13.170 1.00 87.62 498 MET A C 1
ATOM 3961 O O . MET A 1 498 ? 1.830 -4.143 -13.717 1.00 87.62 498 MET A O 1
ATOM 3965 N N . GLU A 1 499 ? 3.673 -4.292 -12.445 1.00 81.81 499 GLU A N 1
ATOM 3966 C CA . GLU A 1 499 ? 3.815 -2.853 -12.170 1.00 81.81 499 GLU A CA 1
ATOM 3967 C C . GLU A 1 499 ? 3.972 -2.030 -13.452 1.00 81.81 499 GLU A C 1
ATOM 3969 O O . GLU A 1 499 ? 3.355 -0.973 -13.591 1.00 81.81 499 GLU A O 1
ATOM 3974 N N . ARG A 1 500 ? 4.692 -2.557 -14.453 1.00 83.75 500 ARG A N 1
ATOM 3975 C CA . ARG A 1 500 ? 4.807 -1.935 -15.784 1.00 83.75 500 ARG A CA 1
ATOM 3976 C C . ARG A 1 500 ? 3.446 -1.618 -16.416 1.00 83.75 500 ARG A C 1
ATOM 3978 O O . ARG A 1 500 ? 3.333 -0.630 -17.139 1.00 83.75 500 ARG A O 1
ATOM 3985 N N . LEU A 1 501 ? 2.423 -2.442 -16.177 1.00 77.25 501 LEU A N 1
ATOM 3986 C CA . LEU A 1 501 ? 1.094 -2.270 -16.780 1.00 77.25 501 LEU A CA 1
ATOM 3987 C C . LEU A 1 501 ? 0.273 -1.154 -16.127 1.00 77.25 501 LEU A C 1
ATOM 3989 O O . LEU A 1 501 ? -0.685 -0.674 -16.732 1.00 77.25 501 LEU A O 1
ATOM 3993 N N . VAL A 1 502 ? 0.602 -0.785 -14.889 1.00 70.25 502 VAL A N 1
ATOM 3994 C CA . VAL A 1 502 ? -0.231 0.062 -14.020 1.00 70.25 502 VAL A CA 1
ATOM 3995 C C . VAL A 1 502 ? 0.561 1.211 -13.395 1.00 70.25 502 VAL A C 1
ATOM 3997 O O . VAL A 1 502 ? 0.176 1.751 -12.361 1.00 70.25 502 VAL A O 1
ATOM 4000 N N . SER A 1 503 ? 1.664 1.604 -14.034 1.00 50.00 503 SER A N 1
ATOM 4001 C CA . SER A 1 503 ? 2.532 2.683 -13.566 1.00 50.00 503 SER A CA 1
ATOM 4002 C C . SER A 1 503 ? 1.771 4.009 -13.400 1.00 50.00 503 SER A C 1
ATOM 4004 O O . SER A 1 503 ? 0.983 4.419 -14.257 1.00 50.00 503 SER A O 1
ATOM 4006 N N . GLY A 1 504 ? 2.001 4.689 -12.269 1.00 51.28 504 GLY A N 1
ATOM 4007 C CA . GLY A 1 504 ? 1.351 5.960 -11.919 1.00 51.28 504 GLY A CA 1
ATOM 4008 C C . GLY A 1 504 ? 0.006 5.835 -11.189 1.00 51.28 504 GLY A C 1
ATOM 4009 O O . GLY A 1 504 ? -0.790 6.775 -11.232 1.00 51.28 504 GLY A O 1
ATOM 4010 N N . TRP A 1 505 ? -0.281 4.679 -10.581 1.00 66.19 505 TRP A N 1
ATOM 4011 C CA . TRP A 1 505 ? -1.448 4.463 -9.710 1.00 66.19 505 TRP A CA 1
ATOM 4012 C C . TRP A 1 505 ? -1.102 4.829 -8.249 1.00 66.19 505 TRP A C 1
ATOM 4014 O O . TRP A 1 505 ? -0.187 5.615 -8.044 1.00 66.19 505 TRP A O 1
ATOM 4024 N N . ASN A 1 506 ? -1.875 4.409 -7.237 1.00 54.38 506 ASN A N 1
ATOM 4025 C CA . ASN A 1 506 ? -1.778 4.990 -5.881 1.00 54.38 506 ASN A CA 1
ATOM 4026 C C . ASN A 1 506 ? -0.576 4.475 -5.049 1.00 54.38 506 ASN A C 1
ATOM 4028 O O . ASN A 1 506 ? -0.509 4.791 -3.865 1.00 54.38 506 ASN A O 1
ATOM 4032 N N . ASP A 1 507 ? 0.341 3.714 -5.655 1.00 66.00 507 ASP A N 1
ATOM 4033 C CA . ASP A 1 507 ? 1.553 3.141 -5.054 1.00 66.00 507 ASP A CA 1
ATOM 4034 C C . ASP A 1 507 ? 1.287 2.259 -3.810 1.00 66.00 507 ASP A C 1
ATOM 4036 O O . ASP A 1 507 ? 2.047 2.260 -2.840 1.00 66.00 507 ASP A O 1
ATOM 4040 N N . GLU A 1 508 ? 0.210 1.464 -3.832 1.00 78.75 508 GLU A N 1
ATOM 4041 C CA . GLU A 1 508 ? -0.148 0.530 -2.753 1.00 78.75 508 GLU A CA 1
ATOM 4042 C C . GLU A 1 508 ? 0.088 -0.928 -3.182 1.00 78.75 508 GLU A C 1
ATOM 4044 O O . GLU A 1 508 ? -0.778 -1.561 -3.789 1.00 78.75 508 GLU A O 1
ATOM 4049 N N . ALA A 1 509 ? 1.244 -1.505 -2.846 1.00 88.94 509 ALA A N 1
ATOM 4050 C CA . ALA A 1 509 ? 1.576 -2.890 -3.199 1.00 88.94 509 ALA A CA 1
ATOM 4051 C C . ALA A 1 509 ? 0.826 -3.921 -2.332 1.00 88.94 509 ALA A C 1
ATOM 4053 O O . ALA A 1 509 ? 0.878 -3.866 -1.104 1.00 88.94 509 ALA A O 1
ATOM 4054 N N . TYR A 1 510 ? 0.156 -4.891 -2.962 1.00 94.06 510 TYR A N 1
ATOM 4055 C CA . TYR A 1 510 ? -0.602 -5.979 -2.325 1.00 94.06 510 TYR A CA 1
ATOM 4056 C C . TYR A 1 510 ? -0.033 -7.356 -2.703 1.00 94.06 510 TYR A C 1
ATOM 4058 O O . TYR A 1 510 ? 0.429 -7.544 -3.835 1.00 94.06 510 TYR A O 1
ATOM 4066 N N . PRO A 1 511 ? -0.070 -8.345 -1.787 1.00 95.69 511 PRO A N 1
ATOM 4067 C CA . PRO A 1 511 ? 0.459 -9.679 -2.043 1.00 95.69 511 PRO A CA 1
ATOM 4068 C C . PRO A 1 511 ? -0.499 -10.526 -2.887 1.00 95.69 511 PRO A C 1
ATOM 4070 O O . PRO A 1 511 ? -1.704 -10.570 -2.638 1.00 95.69 511 PRO A O 1
ATOM 4073 N N . VAL A 1 512 ? 0.057 -11.288 -3.828 1.00 96.38 512 VAL A N 1
ATOM 4074 C CA . VAL A 1 512 ? -0.649 -12.350 -4.552 1.00 96.38 512 VAL A CA 1
ATOM 4075 C C . VAL A 1 512 ? -0.053 -13.688 -4.151 1.00 96.38 512 VAL A C 1
ATOM 4077 O O . VAL A 1 512 ? 1.145 -13.910 -4.318 1.00 96.38 512 VAL A O 1
ATOM 4080 N N . TYR A 1 513 ? -0.880 -14.590 -3.630 1.00 94.94 513 TYR A N 1
ATOM 4081 C CA . TYR A 1 513 ? -0.431 -15.894 -3.148 1.00 94.94 513 TYR A CA 1
ATOM 4082 C C . TYR A 1 513 ? -0.445 -16.952 -4.251 1.00 94.94 513 TYR A C 1
ATOM 4084 O O . TYR A 1 513 ? -1.246 -16.912 -5.185 1.00 94.94 513 TYR A O 1
ATOM 4092 N N . SER A 1 514 ? 0.450 -17.924 -4.125 1.00 93.00 514 SER A N 1
ATOM 4093 C CA . SER A 1 514 ? 0.400 -19.173 -4.886 1.00 93.00 514 SER A CA 1
ATOM 4094 C C . SER A 1 514 ? -0.515 -20.188 -4.195 1.00 93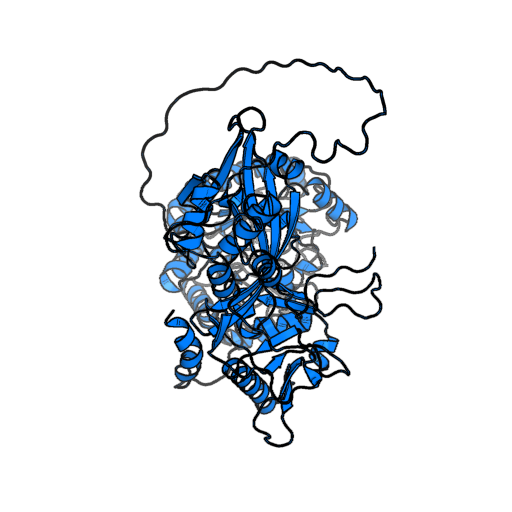.00 514 SER A C 1
ATOM 4096 O O . SER A 1 514 ? -0.821 -20.058 -3.010 1.00 93.00 514 SER A O 1
ATOM 4098 N N . HIS A 1 515 ? -0.954 -21.219 -4.918 1.00 91.25 515 HIS A N 1
ATOM 4099 C CA . HIS A 1 515 ? -1.606 -22.366 -4.278 1.00 91.25 515 HIS A CA 1
ATOM 4100 C C . HIS A 1 515 ? -0.590 -23.131 -3.421 1.00 91.25 515 HIS A C 1
ATOM 4102 O O . HIS A 1 515 ? 0.548 -23.301 -3.868 1.00 91.25 515 HIS A O 1
ATOM 4108 N N . PRO A 1 516 ? -0.972 -23.622 -2.227 1.00 88.00 516 PRO A N 1
ATOM 4109 C CA . PRO A 1 516 ? -0.064 -24.409 -1.407 1.00 88.00 516 PRO A CA 1
ATOM 4110 C C . PRO A 1 516 ? 0.366 -25.675 -2.170 1.00 88.00 516 PRO A C 1
ATOM 4112 O O . PRO A 1 516 ? -0.487 -26.373 -2.735 1.00 88.00 516 PRO A O 1
ATOM 4115 N N . PRO A 1 517 ? 1.670 -25.996 -2.217 1.00 83.31 517 PRO A N 1
ATOM 4116 C CA . PRO A 1 517 ? 2.129 -27.240 -2.812 1.00 83.31 517 PRO A CA 1
ATOM 4117 C C . PRO A 1 517 ? 1.668 -28.434 -1.974 1.00 83.31 517 PRO A C 1
ATOM 4119 O O . PRO A 1 517 ? 1.291 -28.299 -0.812 1.00 83.31 517 PRO A O 1
ATOM 4122 N N . LYS A 1 518 ? 1.723 -29.632 -2.569 1.00 79.19 518 LYS A N 1
ATOM 4123 C CA . LYS A 1 518 ? 1.369 -30.876 -1.864 1.00 79.19 518 LYS A CA 1
ATOM 4124 C C . LYS A 1 518 ? 2.212 -31.091 -0.608 1.00 79.19 518 LYS A C 1
ATOM 4126 O O . LYS A 1 518 ? 1.673 -31.515 0.408 1.00 79.19 518 LYS A O 1
ATOM 4131 N N . ASP A 1 519 ? 3.500 -30.772 -0.706 1.00 77.12 519 ASP A N 1
ATOM 4132 C CA . ASP A 1 519 ? 4.463 -30.874 0.380 1.00 77.12 519 ASP A CA 1
ATOM 4133 C C . ASP A 1 519 ? 4.924 -29.466 0.758 1.00 77.12 519 ASP A C 1
ATOM 4135 O O . ASP A 1 519 ? 5.620 -28.789 -0.001 1.00 77.12 519 ASP A O 1
ATOM 4139 N N . ILE A 1 520 ? 4.494 -29.013 1.931 1.00 74.31 520 ILE A N 1
ATOM 4140 C CA . ILE A 1 520 ? 4.835 -27.701 2.467 1.00 74.31 520 ILE A CA 1
ATOM 4141 C C . ILE A 1 520 ? 6.156 -27.825 3.240 1.00 74.31 520 ILE A C 1
ATOM 4143 O O . ILE A 1 520 ? 6.191 -28.379 4.337 1.00 74.31 520 ILE A O 1
ATOM 4147 N N . THR A 1 521 ? 7.246 -27.311 2.671 1.00 66.12 521 THR A N 1
ATOM 4148 C CA . THR A 1 521 ? 8.574 -27.255 3.303 1.00 66.12 521 THR A CA 1
ATOM 4149 C C . THR A 1 521 ? 8.909 -25.832 3.766 1.00 66.12 521 THR A C 1
ATOM 4151 O O . THR A 1 521 ? 8.427 -24.857 3.192 1.00 66.12 521 THR A O 1
ATOM 4154 N N . GLY A 1 522 ? 9.764 -25.701 4.788 1.00 60.50 522 GLY A N 1
ATOM 4155 C CA . GLY A 1 522 ? 10.155 -24.418 5.406 1.00 60.50 522 GLY A CA 1
ATOM 4156 C C . GLY A 1 522 ? 10.841 -23.395 4.485 1.00 60.50 522 GLY A C 1
ATOM 4157 O O . GLY A 1 522 ? 11.022 -22.250 4.879 1.00 60.50 522 GLY A O 1
ATOM 4158 N N . ALA A 1 523 ? 11.225 -23.786 3.266 1.00 64.12 523 ALA A N 1
ATOM 4159 C CA . ALA A 1 523 ? 11.949 -22.938 2.315 1.00 64.12 523 ALA A CA 1
ATOM 4160 C C . ALA A 1 523 ? 11.047 -22.257 1.266 1.00 64.12 523 ALA A C 1
ATOM 4162 O O . ALA A 1 523 ? 11.553 -21.562 0.386 1.00 64.12 523 ALA A O 1
ATOM 4163 N N . LEU A 1 524 ? 9.731 -22.487 1.306 1.00 74.44 524 LEU A N 1
ATOM 4164 C CA . LEU A 1 524 ? 8.807 -21.987 0.291 1.00 74.44 524 LEU A CA 1
ATOM 4165 C C . LEU A 1 524 ? 8.211 -20.637 0.677 1.00 74.44 524 LEU A C 1
ATOM 4167 O O . LEU A 1 524 ? 7.598 -20.490 1.734 1.00 74.44 524 LEU A O 1
ATOM 4171 N N . ASP A 1 525 ? 8.335 -19.679 -0.236 1.00 85.06 525 ASP A N 1
ATOM 4172 C CA . ASP A 1 525 ? 7.638 -18.404 -0.148 1.00 85.06 525 ASP A CA 1
ATOM 4173 C C . ASP A 1 525 ? 6.205 -18.552 -0.689 1.00 85.06 525 ASP A C 1
ATOM 4175 O O . ASP A 1 525 ? 6.029 -18.897 -1.864 1.00 85.06 525 ASP A O 1
ATOM 4179 N N . PRO A 1 526 ? 5.168 -18.310 0.131 1.00 90.44 526 PRO A N 1
ATOM 4180 C CA . PRO A 1 526 ? 3.786 -18.411 -0.316 1.00 90.44 526 PRO A CA 1
ATOM 4181 C C . PRO A 1 526 ? 3.389 -17.282 -1.285 1.00 90.44 526 PRO A C 1
ATOM 4183 O O . PRO A 1 526 ? 2.421 -17.444 -2.037 1.00 90.44 526 PRO A O 1
ATOM 4186 N N . ILE A 1 527 ? 4.125 -16.162 -1.310 1.00 94.00 527 ILE A N 1
ATOM 4187 C CA . ILE A 1 527 ? 3.853 -15.012 -2.178 1.00 94.00 527 ILE A CA 1
ATOM 4188 C C . ILE A 1 527 ? 4.387 -15.285 -3.588 1.00 94.00 527 ILE A C 1
ATOM 4190 O O . ILE A 1 527 ? 5.588 -15.406 -3.830 1.00 94.00 527 ILE A O 1
ATOM 4194 N N . ALA A 1 528 ? 3.473 -15.332 -4.554 1.00 94.31 528 ALA A N 1
ATOM 4195 C CA . ALA A 1 528 ? 3.791 -15.510 -5.960 1.00 94.31 528 ALA A CA 1
ATOM 4196 C C . ALA A 1 528 ? 4.386 -14.240 -6.584 1.00 94.31 528 ALA A C 1
ATOM 4198 O O . ALA A 1 528 ? 5.357 -14.341 -7.334 1.00 94.31 528 ALA A O 1
ATOM 4199 N N . PHE A 1 529 ? 3.796 -13.075 -6.314 1.00 95.75 529 PHE A N 1
ATOM 4200 C CA . PHE A 1 529 ? 4.247 -11.748 -6.751 1.00 95.75 529 PHE A CA 1
ATOM 4201 C C . PHE A 1 529 ? 3.465 -10.660 -5.996 1.00 95.75 529 PHE A C 1
ATOM 4203 O O . PHE A 1 529 ? 2.538 -10.969 -5.245 1.00 95.75 529 PHE A O 1
ATOM 4210 N N . ALA A 1 530 ? 3.841 -9.399 -6.185 1.00 94.19 530 ALA A N 1
ATOM 4211 C CA . ALA A 1 530 ? 3.116 -8.240 -5.680 1.00 94.19 530 ALA A CA 1
ATOM 4212 C C . ALA A 1 530 ? 2.477 -7.456 -6.830 1.00 94.19 530 ALA A C 1
ATOM 4214 O O . ALA A 1 530 ? 2.943 -7.507 -7.970 1.00 94.19 530 ALA A O 1
ATOM 4215 N N . ILE A 1 531 ? 1.388 -6.755 -6.536 1.00 92.94 531 ILE A N 1
ATOM 4216 C CA . ILE A 1 531 ? 0.664 -5.945 -7.512 1.00 92.94 531 ILE A CA 1
ATOM 4217 C C . ILE A 1 531 ? 0.090 -4.698 -6.843 1.00 92.94 531 ILE A C 1
ATOM 4219 O O . ILE A 1 531 ? -0.333 -4.755 -5.693 1.00 92.94 531 ILE A O 1
ATOM 4223 N N . GLU A 1 532 ? 0.022 -3.588 -7.572 1.00 87.31 532 GLU A N 1
ATOM 4224 C CA . GLU A 1 532 ? -0.751 -2.408 -7.175 1.00 87.31 532 GLU A CA 1
ATOM 4225 C C . GLU A 1 532 ? -2.199 -2.791 -6.807 1.00 87.31 532 GLU A C 1
ATOM 4227 O O . GLU A 1 532 ? -2.909 -3.442 -7.583 1.00 87.31 532 GLU A O 1
ATOM 4232 N N . ARG A 1 533 ? -2.674 -2.339 -5.643 1.00 87.50 533 ARG A N 1
ATOM 4233 C CA . ARG A 1 533 ? -4.002 -2.639 -5.087 1.00 87.50 533 ARG A CA 1
ATOM 4234 C C . ARG A 1 533 ? -5.120 -2.378 -6.080 1.00 87.50 533 ARG A C 1
ATOM 4236 O O . ARG A 1 533 ? -6.025 -3.199 -6.248 1.00 87.50 533 ARG A O 1
ATOM 4243 N N . ALA A 1 534 ? -5.075 -1.226 -6.746 1.00 86.06 534 ALA A N 1
ATOM 4244 C CA . ALA A 1 534 ? -6.107 -0.832 -7.695 1.00 86.06 534 ALA A CA 1
ATOM 4245 C C . ALA A 1 534 ? -6.195 -1.781 -8.908 1.00 86.06 534 ALA A C 1
ATOM 4247 O O . ALA A 1 534 ? -7.225 -1.795 -9.587 1.00 86.06 534 ALA A O 1
ATOM 4248 N N . ALA A 1 535 ? -5.164 -2.595 -9.167 1.00 90.62 535 ALA A N 1
ATOM 4249 C CA . ALA A 1 535 ? -5.098 -3.543 -10.277 1.00 90.62 535 ALA A CA 1
ATOM 4250 C C . ALA A 1 535 ? -5.627 -4.945 -9.935 1.00 90.62 535 ALA A C 1
ATOM 4252 O O . ALA A 1 535 ? -5.919 -5.714 -10.855 1.00 90.62 535 ALA A O 1
ATOM 4253 N N . LEU A 1 536 ? -5.837 -5.273 -8.652 1.00 93.81 536 LEU A N 1
ATOM 4254 C CA . LEU A 1 536 ? -6.438 -6.547 -8.226 1.00 93.81 536 LEU A CA 1
ATOM 4255 C C . LEU A 1 536 ? -7.724 -6.900 -9.006 1.00 93.81 536 LEU A C 1
ATOM 4257 O O . LEU A 1 536 ? -7.828 -8.039 -9.477 1.00 93.81 536 LEU A O 1
ATOM 4261 N N . PRO A 1 537 ? -8.674 -5.961 -9.245 1.00 94.31 537 PRO A N 1
ATOM 4262 C CA . PRO A 1 537 ? -9.903 -6.275 -9.967 1.00 94.31 537 PRO A CA 1
ATOM 4263 C C . PRO A 1 537 ? -9.726 -6.558 -11.464 1.00 94.31 537 PRO A C 1
ATOM 4265 O O . PRO A 1 537 ? -10.636 -7.109 -12.088 1.00 94.31 537 PRO A O 1
ATOM 4268 N N . LEU A 1 538 ? -8.596 -6.157 -12.062 1.00 93.25 538 LEU A N 1
ATOM 4269 C CA . LEU A 1 538 ? -8.303 -6.419 -13.477 1.00 93.25 538 LEU A CA 1
ATOM 4270 C C . LEU A 1 538 ? -7.995 -7.901 -13.700 1.00 93.25 538 LEU A C 1
ATOM 4272 O O . LEU A 1 538 ? -8.434 -8.493 -14.686 1.00 93.25 538 LEU A O 1
ATOM 4276 N N . PHE A 1 539 ? -7.269 -8.491 -12.752 1.00 95.50 539 PHE A N 1
ATOM 4277 C CA . PHE A 1 539 ? -6.819 -9.879 -12.797 1.00 95.50 539 PHE A CA 1
ATOM 4278 C C . PHE A 1 539 ? -7.700 -10.836 -11.990 1.00 95.50 539 PHE A C 1
ATOM 4280 O O . PHE A 1 539 ? -7.431 -12.036 -11.963 1.00 95.50 539 PHE A O 1
ATOM 4287 N N . GLY A 1 540 ? -8.748 -10.322 -11.335 1.00 95.75 540 GLY A N 1
ATOM 4288 C CA . GLY A 1 540 ? -9.626 -11.119 -10.480 1.00 95.75 540 GLY A CA 1
ATOM 4289 C C . GLY A 1 540 ? -8.861 -11.807 -9.352 1.00 95.75 540 GLY A C 1
ATOM 4290 O O . GLY A 1 540 ? -9.141 -12.964 -9.043 1.00 95.75 540 GLY A O 1
ATOM 4291 N N . LEU A 1 541 ? -7.857 -11.117 -8.806 1.00 96.69 541 LEU A N 1
ATOM 4292 C CA . LEU A 1 541 ? -6.984 -11.608 -7.742 1.00 96.69 541 LEU A CA 1
ATOM 4293 C C . LEU A 1 541 ? -7.622 -11.368 -6.374 1.00 96.69 541 LEU A C 1
ATOM 4295 O O . LEU A 1 541 ? -8.430 -10.451 -6.206 1.00 96.69 541 LEU A O 1
ATOM 4299 N N . VAL A 1 542 ? -7.247 -12.193 -5.396 1.00 96.44 542 VAL A N 1
ATOM 4300 C CA . VAL A 1 542 ? -7.796 -12.097 -4.041 1.00 96.44 542 VAL A CA 1
ATOM 4301 C C . VAL A 1 542 ? -7.265 -10.847 -3.338 1.00 96.44 542 VAL A C 1
ATOM 4303 O O . VAL A 1 542 ? -6.060 -10.657 -3.214 1.00 96.44 542 VAL A O 1
ATOM 4306 N N . ASN A 1 543 ? -8.176 -10.005 -2.862 1.00 95.12 543 ASN A N 1
ATOM 4307 C CA . ASN A 1 543 ? -7.890 -8.876 -1.991 1.00 95.12 543 ASN A CA 1
ATOM 4308 C C . ASN A 1 543 ? -7.871 -9.321 -0.526 1.00 95.12 543 ASN A C 1
ATOM 4310 O O . ASN A 1 543 ? -8.799 -9.993 -0.078 1.00 95.12 543 ASN A O 1
ATOM 4314 N N . PHE A 1 544 ? -6.877 -8.882 0.239 1.00 95.56 544 PHE A N 1
ATOM 4315 C CA . PHE A 1 544 ? -6.775 -9.183 1.667 1.00 95.56 544 PHE A CA 1
ATOM 4316 C C . PHE A 1 544 ? -7.046 -7.939 2.506 1.00 95.56 544 PHE A C 1
ATOM 4318 O O . PHE A 1 544 ? -6.739 -6.818 2.102 1.00 95.56 544 PHE A O 1
ATOM 4325 N N . GLY A 1 545 ? -7.640 -8.133 3.678 1.00 96.12 545 GLY A N 1
ATOM 4326 C CA . GLY A 1 545 ? -7.927 -7.048 4.608 1.00 96.12 545 GLY A CA 1
ATOM 4327 C C . GLY A 1 545 ? -8.177 -7.541 6.022 1.00 96.12 545 GLY A C 1
ATOM 4328 O O . GLY A 1 545 ? -8.298 -8.743 6.262 1.00 96.12 545 GLY A O 1
ATOM 4329 N N . ALA A 1 546 ? -8.292 -6.605 6.953 1.00 97.81 546 ALA A N 1
ATOM 4330 C CA . ALA A 1 546 ? -8.626 -6.868 8.344 1.00 97.81 546 ALA A CA 1
ATOM 4331 C C . ALA A 1 546 ? -9.768 -5.949 8.785 1.00 97.81 546 ALA A C 1
ATOM 4333 O O . ALA A 1 546 ? -9.795 -4.778 8.415 1.00 97.81 546 ALA A O 1
ATOM 4334 N N . LEU A 1 547 ? -10.721 -6.486 9.546 1.00 98.38 547 LEU A N 1
ATOM 4335 C CA . LEU A 1 547 ? -11.917 -5.776 10.003 1.00 98.38 547 LEU A CA 1
ATOM 4336 C C . LEU A 1 547 ? -12.078 -5.965 11.512 1.00 98.38 547 LEU A C 1
ATOM 4338 O O . LEU A 1 547 ? -12.086 -7.100 11.992 1.00 98.38 547 LEU A O 1
ATOM 4342 N N . LEU A 1 548 ? -12.242 -4.864 12.242 1.00 98.38 548 LEU A N 1
ATOM 4343 C CA . LEU A 1 548 ? -12.429 -4.839 13.688 1.00 98.38 548 LEU A CA 1
ATOM 4344 C C . LEU A 1 548 ? -13.857 -4.439 14.049 1.00 98.38 548 LEU A C 1
ATOM 4346 O O . LEU A 1 548 ? -14.332 -3.376 13.655 1.00 98.38 548 LEU A O 1
ATOM 4350 N N . THR A 1 549 ? -14.498 -5.247 14.891 1.00 98.44 549 THR A N 1
ATOM 4351 C CA . THR A 1 549 ? -15.747 -4.884 15.568 1.00 98.44 549 THR A CA 1
ATOM 4352 C C . THR A 1 549 ? -15.477 -4.637 17.049 1.00 98.44 549 THR A C 1
ATOM 4354 O O . THR A 1 549 ? -15.220 -5.573 17.811 1.00 98.44 549 THR A O 1
ATOM 4357 N N . ALA A 1 550 ? -15.536 -3.375 17.472 1.00 97.44 550 ALA A N 1
ATOM 4358 C CA . ALA A 1 550 ? -15.475 -3.008 18.879 1.00 97.44 550 ALA A CA 1
ATOM 4359 C C . ALA A 1 550 ? -16.883 -2.934 19.476 1.00 97.44 550 ALA A C 1
ATOM 4361 O O . ALA A 1 550 ? -17.804 -2.354 18.892 1.00 97.44 550 ALA A O 1
ATOM 4362 N N . TYR A 1 551 ? -17.056 -3.512 20.658 1.00 96.12 551 TYR A N 1
ATOM 4363 C CA . TYR A 1 551 ? -18.364 -3.628 21.293 1.00 96.12 551 TYR A CA 1
ATOM 4364 C C . TYR A 1 551 ? -18.259 -3.487 22.805 1.00 96.12 551 TYR A C 1
ATOM 4366 O O . TYR A 1 551 ? -17.216 -3.727 23.402 1.00 96.12 551 TYR A O 1
ATOM 4374 N N . VAL A 1 552 ? -19.368 -3.113 23.426 1.00 92.38 552 VAL A N 1
ATOM 4375 C CA . VAL A 1 552 ? -19.538 -3.105 24.875 1.00 92.38 552 VAL A CA 1
ATOM 4376 C C . VAL A 1 552 ? -20.535 -4.196 25.228 1.00 92.38 552 VAL A C 1
ATOM 4378 O O . VAL A 1 552 ? -21.589 -4.306 24.598 1.00 92.38 552 VAL A O 1
ATOM 4381 N N . HIS A 1 553 ? -20.220 -4.988 26.247 1.00 85.75 553 HIS A N 1
ATOM 4382 C CA . HIS A 1 553 ? -21.160 -5.904 26.875 1.00 85.75 553 HIS A CA 1
ATOM 4383 C C . HIS A 1 553 ? -20.985 -5.824 28.389 1.00 85.75 553 HIS A C 1
ATOM 4385 O O . HIS A 1 553 ? -19.889 -6.038 28.899 1.00 85.75 553 HIS A O 1
ATOM 4391 N N . ASP A 1 554 ? -22.061 -5.494 29.093 1.00 79.81 554 ASP A N 1
ATOM 4392 C CA . ASP A 1 554 ? -22.118 -5.437 30.546 1.00 79.81 554 ASP A CA 1
ATOM 4393 C C . ASP A 1 554 ? -22.973 -6.606 31.061 1.00 79.81 554 ASP A C 1
ATOM 4395 O O . ASP A 1 554 ? -24.207 -6.558 30.980 1.00 79.81 554 ASP A O 1
ATOM 4399 N N . PRO A 1 555 ? -22.347 -7.664 31.604 1.00 68.06 555 PRO A N 1
ATOM 4400 C CA . PRO A 1 555 ? -23.070 -8.815 32.132 1.00 68.06 555 PRO A CA 1
ATOM 4401 C C . PRO A 1 555 ? -23.954 -8.482 33.344 1.00 68.06 555 PRO A C 1
ATOM 4403 O O . PRO A 1 555 ? -24.896 -9.219 33.625 1.00 68.06 555 PRO A O 1
ATOM 4406 N N . ALA A 1 556 ? -23.668 -7.399 34.079 1.00 70.31 556 ALA A N 1
ATOM 4407 C CA . ALA A 1 556 ? -24.352 -7.078 35.331 1.00 70.31 556 ALA A CA 1
ATOM 4408 C C . ALA A 1 556 ? -25.739 -6.457 35.111 1.00 70.31 556 ALA A C 1
ATOM 4410 O O . ALA A 1 556 ? -26.645 -6.667 35.916 1.00 70.31 556 ALA A O 1
ATOM 4411 N N . ASN A 1 557 ? -25.917 -5.700 34.027 1.00 71.44 557 ASN A N 1
ATOM 4412 C CA . ASN A 1 557 ? -27.193 -5.066 33.669 1.00 71.44 557 ASN A CA 1
ATOM 4413 C C . ASN A 1 557 ? -27.717 -5.483 32.279 1.00 71.44 557 ASN A C 1
ATOM 4415 O O . ASN A 1 557 ? -28.800 -5.054 31.886 1.00 71.44 557 ASN A O 1
ATOM 4419 N N . GLY A 1 558 ? -26.974 -6.319 31.546 1.00 70.12 558 GLY A N 1
ATOM 4420 C CA . GLY A 1 558 ? -27.332 -6.812 30.215 1.00 70.12 558 GLY A CA 1
ATOM 4421 C C . GLY A 1 558 ? -27.155 -5.789 29.089 1.00 70.12 558 GLY A C 1
ATOM 4422 O O . GLY A 1 558 ? -27.593 -6.046 27.965 1.00 70.12 558 GLY A O 1
ATOM 4423 N N . ARG A 1 559 ? -26.545 -4.625 29.354 1.00 78.56 559 ARG A N 1
ATOM 4424 C CA . ARG A 1 559 ? -26.332 -3.585 28.343 1.00 78.56 559 ARG A CA 1
ATOM 4425 C C . ARG A 1 559 ? -25.338 -4.077 27.297 1.00 78.56 559 ARG A C 1
ATOM 4427 O O . ARG A 1 559 ? -24.239 -4.511 27.624 1.00 78.56 559 ARG A O 1
ATOM 4434 N N . SER A 1 560 ? -25.707 -3.966 26.026 1.00 88.12 560 SER A N 1
ATOM 4435 C CA . SER A 1 560 ? -24.836 -4.301 24.901 1.00 88.12 560 SER A CA 1
ATOM 4436 C C . SER A 1 560 ? -24.919 -3.238 23.814 1.00 88.12 560 SER A C 1
ATOM 4438 O O . SER A 1 560 ? -25.963 -2.618 23.618 1.00 88.12 560 SER A O 1
ATOM 4440 N N . GLY A 1 561 ? -23.811 -3.009 23.118 1.00 94.00 561 GLY A N 1
ATOM 4441 C CA . GLY A 1 561 ? -23.763 -2.078 21.998 1.00 94.00 561 GLY A CA 1
ATOM 4442 C C . GLY A 1 561 ? -22.527 -2.290 21.139 1.00 94.00 561 GLY A C 1
ATOM 4443 O O . GLY A 1 561 ? -21.510 -2.786 21.618 1.00 94.00 561 GLY A O 1
ATOM 4444 N N . ILE A 1 562 ? -22.622 -1.914 19.871 1.00 97.81 562 ILE A N 1
ATOM 4445 C CA . ILE A 1 562 ? -21.555 -2.035 18.878 1.00 97.81 562 ILE A CA 1
ATOM 4446 C C . ILE A 1 562 ? -21.175 -0.626 18.431 1.00 97.81 562 ILE A C 1
ATOM 4448 O O . ILE A 1 562 ? -22.054 0.178 18.118 1.00 97.81 562 ILE A O 1
ATOM 4452 N N . TRP A 1 563 ? -19.881 -0.314 18.415 1.00 97.62 563 TRP A N 1
ATOM 4453 C CA . TRP A 1 563 ? -19.396 0.980 17.945 1.00 97.62 563 TRP A CA 1
ATOM 4454 C C . TRP A 1 563 ? -19.336 1.006 16.421 1.00 97.62 563 TRP A C 1
ATOM 4456 O O . TRP A 1 563 ? -18.484 0.357 15.810 1.00 97.62 563 TRP A O 1
ATOM 4466 N N . ILE A 1 564 ? -20.242 1.771 15.818 1.00 97.75 564 ILE A N 1
ATOM 4467 C CA . ILE A 1 564 ? -20.418 1.869 14.373 1.00 97.75 564 ILE A CA 1
ATOM 4468 C C . ILE A 1 564 ? -20.001 3.264 13.894 1.00 97.75 564 ILE A C 1
ATOM 4470 O O . ILE A 1 564 ? -20.631 4.253 14.281 1.00 97.75 564 ILE A O 1
ATOM 4474 N N . PRO A 1 565 ? -18.969 3.376 13.043 1.00 95.75 565 PRO A N 1
ATOM 4475 C CA . PRO A 1 565 ? -18.616 4.630 12.411 1.00 95.75 565 PRO A CA 1
ATOM 4476 C C . PRO A 1 565 ? -19.501 4.936 11.208 1.00 95.75 565 PRO A C 1
ATOM 4478 O O . PRO A 1 565 ? -19.991 4.048 10.500 1.00 95.75 565 PRO A O 1
ATOM 4481 N N . ARG A 1 566 ? -19.624 6.231 10.924 1.00 92.69 566 ARG A N 1
ATOM 4482 C CA . ARG A 1 566 ? -20.087 6.752 9.640 1.00 92.69 566 ARG A CA 1
ATOM 4483 C C . ARG A 1 566 ? -18.887 7.204 8.821 1.00 92.69 566 ARG A C 1
ATOM 4485 O O . ARG A 1 566 ? -18.110 8.044 9.270 1.00 92.69 566 ARG A O 1
ATOM 4492 N N . ARG A 1 567 ? -18.756 6.665 7.610 1.00 87.38 567 ARG A N 1
ATOM 4493 C CA . ARG A 1 567 ? -17.699 7.045 6.667 1.00 87.38 567 ARG A CA 1
ATOM 4494 C C . ARG A 1 567 ? -17.875 8.495 6.236 1.00 87.38 567 ARG A C 1
ATOM 4496 O O . ARG A 1 567 ? -18.992 8.904 5.926 1.00 87.38 567 ARG A O 1
ATOM 4503 N N . SER A 1 568 ? -16.767 9.219 6.129 1.00 82.38 568 SER A N 1
ATOM 4504 C CA . SER A 1 568 ? -16.743 10.586 5.612 1.00 82.38 568 SER A CA 1
ATOM 4505 C C . SER A 1 568 ? -17.380 10.695 4.228 1.00 82.38 568 SER A C 1
ATOM 4507 O O . SER A 1 568 ? -17.162 9.851 3.351 1.00 82.38 568 SER A O 1
ATOM 4509 N N . LEU A 1 569 ? -18.150 11.758 4.002 1.00 79.88 569 LEU A N 1
ATOM 4510 C CA . LEU A 1 569 ? -18.721 12.086 2.696 1.00 79.88 569 LEU A CA 1
ATOM 4511 C C . LEU A 1 569 ? -17.647 12.376 1.636 1.00 79.88 569 LEU A C 1
ATOM 4513 O O . LEU A 1 569 ? -17.927 12.273 0.442 1.00 79.88 569 LEU A O 1
ATOM 4517 N N . MET A 1 570 ? -16.416 12.689 2.053 1.00 71.50 570 MET A N 1
ATOM 4518 C CA . MET A 1 570 ? -15.278 12.918 1.156 1.00 71.50 570 MET A CA 1
ATOM 4519 C C . MET A 1 570 ? -14.565 11.626 0.722 1.00 71.50 570 MET A C 1
ATOM 4521 O O . MET A 1 570 ? -13.694 11.665 -0.151 1.00 71.50 570 MET A O 1
ATOM 4525 N N . LYS A 1 571 ? -14.930 10.457 1.272 1.00 66.06 571 LYS A N 1
ATOM 4526 C CA . LYS A 1 571 ? -14.343 9.173 0.858 1.00 66.06 571 LYS A CA 1
ATOM 4527 C C . LYS A 1 571 ? -14.653 8.866 -0.611 1.00 66.06 571 LYS A C 1
ATOM 4529 O O . LYS A 1 571 ? -15.800 8.875 -1.051 1.00 66.06 571 LYS A O 1
ATOM 4534 N N . ARG A 1 572 ? -13.616 8.450 -1.353 1.00 61.16 572 ARG A N 1
ATOM 4535 C CA . ARG A 1 572 ? -13.719 8.042 -2.772 1.00 61.16 572 ARG A CA 1
ATOM 4536 C C . ARG A 1 572 ? -14.669 6.860 -2.999 1.00 61.16 572 ARG A C 1
ATOM 4538 O O . ARG A 1 572 ? -15.272 6.750 -4.064 1.00 61.16 572 ARG A O 1
ATOM 4545 N N . THR A 1 573 ? -14.767 5.951 -2.029 1.00 62.94 573 THR A N 1
ATOM 4546 C CA . THR A 1 573 ? -15.621 4.758 -2.091 1.00 62.94 573 THR A CA 1
ATOM 4547 C C . THR A 1 573 ? -16.600 4.744 -0.920 1.00 62.94 573 THR A C 1
ATOM 4549 O O . THR A 1 573 ? -16.200 4.896 0.237 1.00 62.94 573 THR A O 1
ATOM 4552 N N . TRP A 1 574 ? -17.882 4.538 -1.235 1.00 68.12 574 TRP A N 1
ATOM 4553 C CA . TRP A 1 574 ? -18.985 4.424 -0.269 1.00 68.12 574 TRP A CA 1
ATOM 4554 C C . TRP A 1 574 ? -19.080 5.594 0.742 1.00 68.12 574 TRP A C 1
ATOM 4556 O O . TRP A 1 574 ? -19.042 5.347 1.949 1.00 68.12 574 TRP A O 1
ATOM 4566 N N . PRO A 1 575 ? -19.164 6.861 0.287 1.00 76.62 575 PRO A N 1
ATOM 4567 C CA . PRO A 1 575 ? -19.287 8.022 1.176 1.00 76.62 575 PRO A CA 1
ATOM 4568 C C . PRO A 1 575 ? -20.589 7.980 1.995 1.00 76.62 575 PRO A C 1
ATOM 4570 O O . PRO A 1 575 ? -21.639 7.607 1.469 1.00 76.62 575 PRO A O 1
ATOM 4573 N N . GLY A 1 576 ? -20.530 8.344 3.281 1.00 84.19 576 GLY A N 1
ATOM 4574 C CA . GLY A 1 576 ? -21.692 8.428 4.183 1.00 84.19 576 GLY A CA 1
ATOM 4575 C C . GLY A 1 576 ? -22.281 7.092 4.663 1.00 84.19 576 GLY A C 1
ATOM 4576 O O . GLY A 1 576 ? -23.164 7.088 5.531 1.00 84.19 576 GLY A O 1
ATOM 4577 N N . MET A 1 577 ? -21.813 5.959 4.125 1.00 90.44 577 MET A N 1
ATOM 4578 C CA . MET A 1 577 ? -22.226 4.624 4.570 1.00 90.44 577 MET A CA 1
ATOM 4579 C C . MET A 1 577 ? -21.662 4.288 5.952 1.00 90.44 577 MET A C 1
ATOM 4581 O O . MET A 1 577 ? -20.642 4.829 6.376 1.00 90.44 577 MET A O 1
ATOM 4585 N N . LEU A 1 578 ? -22.328 3.371 6.648 1.00 96.19 578 LEU A N 1
ATOM 4586 C CA . LEU A 1 578 ? -21.845 2.810 7.905 1.00 96.19 578 LEU A CA 1
ATOM 4587 C C . LEU A 1 578 ? -20.780 1.733 7.648 1.00 96.19 578 LEU A C 1
ATOM 4589 O O . LEU A 1 578 ? -20.826 1.032 6.629 1.00 96.19 578 LEU A O 1
ATOM 4593 N N . ASP A 1 579 ? -19.836 1.594 8.574 1.00 95.56 579 ASP A N 1
ATOM 4594 C CA . ASP A 1 579 ? -18.723 0.641 8.489 1.00 95.56 579 ASP A CA 1
ATOM 4595 C C . ASP A 1 579 ? -18.603 -0.212 9.772 1.00 95.56 579 ASP A C 1
ATOM 4597 O O . ASP A 1 579 ? -19.402 -0.080 10.701 1.00 95.56 579 ASP A O 1
ATOM 4601 N N . VAL A 1 580 ? -17.633 -1.127 9.803 1.00 96.31 580 VAL A N 1
ATOM 4602 C CA . VAL A 1 580 ? -17.129 -1.727 11.054 1.00 96.31 580 VAL A CA 1
ATOM 4603 C C . VAL A 1 580 ? -16.278 -0.699 11.808 1.00 96.31 580 VAL A C 1
ATOM 4605 O O . VAL A 1 580 ? -15.910 0.311 11.223 1.00 96.31 580 VAL A O 1
ATOM 4608 N N . THR A 1 581 ? -15.959 -0.925 13.088 1.00 96.69 581 THR A N 1
ATOM 4609 C CA . THR A 1 581 ? -15.272 0.075 13.932 1.00 96.69 581 THR A CA 1
ATOM 4610 C C . THR A 1 581 ? -13.968 0.591 13.330 1.00 96.69 581 THR A C 1
ATOM 4612 O O . THR A 1 581 ? -13.733 1.793 13.372 1.00 96.69 581 THR A O 1
ATOM 4615 N N . ALA A 1 582 ? -13.148 -0.309 12.794 1.00 96.38 582 ALA A N 1
ATOM 4616 C CA . ALA A 1 582 ? -11.974 0.034 12.002 1.00 96.38 582 ALA A CA 1
ATOM 4617 C C . ALA A 1 582 ? -11.711 -1.070 10.972 1.00 96.38 582 ALA A C 1
ATOM 4619 O O . ALA A 1 582 ? -12.045 -2.238 11.219 1.00 96.38 582 ALA A O 1
ATOM 4620 N N . GLY A 1 583 ? -11.108 -0.753 9.830 1.00 94.44 583 GLY A N 1
ATOM 4621 C CA . GLY A 1 583 ? -10.721 -1.793 8.887 1.00 94.44 583 GLY A CA 1
ATOM 4622 C C . GLY A 1 583 ? -10.063 -1.330 7.597 1.00 94.44 583 GLY A C 1
ATOM 4623 O O . GLY A 1 583 ? -10.629 -0.570 6.816 1.00 94.44 583 GLY A O 1
ATOM 4624 N N . GLY A 1 584 ? -8.935 -1.965 7.288 1.00 92.12 584 GLY A N 1
ATOM 4625 C CA . GLY A 1 584 ? -8.119 -1.669 6.118 1.00 92.12 584 GLY A CA 1
ATOM 4626 C C . GLY A 1 584 ? -7.812 -2.879 5.258 1.00 92.12 584 GLY A C 1
ATOM 4627 O O . GLY A 1 584 ? -8.120 -4.031 5.589 1.00 92.12 584 GLY A O 1
ATOM 4628 N N . GLY A 1 585 ? -7.198 -2.610 4.110 1.00 93.19 585 GLY A N 1
ATOM 4629 C CA . GLY A 1 585 ? -6.613 -3.667 3.296 1.00 93.19 585 GLY A CA 1
ATOM 4630 C C . GLY A 1 585 ? -5.189 -3.996 3.754 1.00 93.19 585 GLY A C 1
ATOM 4631 O O . GLY A 1 585 ? -4.522 -3.179 4.383 1.00 93.19 585 GLY A O 1
ATOM 4632 N N . MET A 1 586 ? -4.750 -5.221 3.481 1.00 94.25 586 MET A N 1
ATOM 4633 C CA . MET A 1 586 ? -3.449 -5.733 3.913 1.00 94.25 586 MET A CA 1
ATOM 4634 C C . MET A 1 586 ? -2.419 -5.571 2.796 1.00 94.25 586 MET A C 1
ATOM 4636 O O . MET A 1 586 ? -2.517 -6.249 1.769 1.00 94.25 586 MET A O 1
ATOM 4640 N N . GLY A 1 587 ? -1.442 -4.688 3.010 1.00 90.88 587 GLY A N 1
ATOM 4641 C CA . GLY A 1 587 ? -0.352 -4.450 2.070 1.00 90.88 587 GLY A CA 1
ATOM 4642 C C . GLY A 1 587 ? 0.654 -5.602 2.004 1.00 90.88 587 GLY A C 1
ATOM 4643 O O . GLY A 1 587 ? 0.612 -6.566 2.774 1.00 90.88 587 GLY A O 1
ATOM 4644 N N . LEU A 1 588 ? 1.581 -5.519 1.052 1.00 90.12 588 LEU A N 1
ATOM 4645 C CA . LEU A 1 588 ? 2.680 -6.469 0.920 1.00 90.12 588 LEU A CA 1
ATOM 4646 C C . LEU A 1 588 ? 3.555 -6.449 2.182 1.00 90.12 588 LEU A C 1
ATOM 4648 O O . LEU A 1 588 ? 4.154 -5.432 2.510 1.00 90.12 588 LEU A O 1
ATOM 4652 N N . GLY A 1 589 ? 3.676 -7.602 2.842 1.00 86.88 589 GLY A N 1
ATOM 4653 C CA . GLY A 1 589 ? 4.479 -7.758 4.059 1.00 86.88 589 GLY A CA 1
ATOM 4654 C C . GLY A 1 589 ? 3.705 -7.535 5.360 1.00 86.88 589 GLY A C 1
ATOM 4655 O O . GLY A 1 589 ? 4.193 -7.953 6.406 1.00 86.88 589 GLY A O 1
ATOM 4656 N N . ASP A 1 590 ? 2.490 -6.984 5.297 1.00 89.81 590 ASP A N 1
ATOM 4657 C CA . ASP A 1 590 ? 1.651 -6.784 6.477 1.00 89.81 590 ASP A CA 1
ATOM 4658 C C . ASP A 1 590 ? 1.061 -8.107 6.985 1.00 89.81 590 ASP A C 1
ATOM 4660 O O . ASP A 1 590 ? 0.559 -8.946 6.224 1.00 89.81 590 ASP A O 1
ATOM 4664 N N . THR A 1 591 ? 1.014 -8.268 8.307 1.00 92.62 591 THR A N 1
ATOM 4665 C CA . THR A 1 591 ? 0.119 -9.243 8.935 1.00 92.62 591 THR A CA 1
ATOM 4666 C C . THR A 1 591 ? -1.245 -8.627 9.239 1.00 92.62 591 THR A C 1
ATOM 4668 O O . THR A 1 591 ? -1.364 -7.440 9.523 1.00 92.62 591 THR A O 1
ATOM 4671 N N . ALA A 1 592 ? -2.293 -9.457 9.286 1.00 94.81 592 ALA A N 1
ATOM 4672 C CA . ALA A 1 592 ? -3.643 -8.996 9.621 1.00 94.81 592 ALA A CA 1
ATOM 4673 C C . ALA A 1 592 ? -3.719 -8.271 10.980 1.00 94.81 592 ALA A C 1
ATOM 4675 O O . ALA A 1 592 ? -4.519 -7.355 11.148 1.00 94.81 592 ALA A O 1
ATOM 4676 N N . MET A 1 593 ? -2.880 -8.682 11.941 1.00 94.88 593 MET A N 1
ATOM 4677 C CA . MET A 1 593 ? -2.790 -8.049 13.257 1.00 94.88 593 MET A CA 1
ATOM 4678 C C . MET A 1 593 ? -2.132 -6.665 13.177 1.00 94.88 593 MET A C 1
ATOM 4680 O O . MET A 1 593 ? -2.636 -5.717 13.767 1.00 94.88 593 MET A O 1
ATOM 4684 N N . GLU A 1 594 ? -1.026 -6.526 12.443 1.00 93.75 594 GLU A N 1
ATOM 4685 C CA . GLU A 1 594 ? -0.366 -5.225 12.255 1.00 93.75 594 GLU A CA 1
ATOM 4686 C C . GLU A 1 594 ? -1.264 -4.250 11.499 1.00 93.75 594 GLU A C 1
ATOM 4688 O O . GLU A 1 594 ? -1.407 -3.107 11.934 1.00 93.75 594 GLU A O 1
ATOM 4693 N N . THR A 1 595 ? -1.931 -4.719 10.437 1.00 94.75 595 THR A N 1
ATOM 4694 C CA . THR A 1 595 ? -2.925 -3.929 9.707 1.00 94.75 595 THR A CA 1
ATOM 4695 C C . THR A 1 595 ? -3.997 -3.427 10.661 1.00 94.75 595 THR A C 1
ATOM 4697 O O . THR A 1 595 ? -4.206 -2.225 10.748 1.00 94.75 595 THR A O 1
ATOM 4700 N N . ILE A 1 596 ? -4.648 -4.300 11.438 1.00 96.69 596 ILE A N 1
ATOM 4701 C CA . ILE A 1 596 ? -5.764 -3.837 12.266 1.00 96.69 596 ILE A CA 1
ATOM 4702 C C . ILE A 1 596 ? -5.326 -2.940 13.426 1.00 96.69 596 ILE A C 1
ATOM 4704 O O . ILE A 1 596 ? -6.073 -2.039 13.794 1.00 96.69 596 ILE A O 1
ATOM 4708 N N . ILE A 1 597 ? -4.119 -3.128 13.972 1.00 93.69 597 ILE A N 1
ATOM 4709 C CA . ILE A 1 597 ? -3.543 -2.207 14.962 1.00 93.69 597 ILE A CA 1
ATOM 4710 C C . ILE A 1 597 ? -3.357 -0.814 14.348 1.00 93.69 597 ILE A C 1
ATOM 4712 O O . ILE A 1 597 ? -3.735 0.175 14.974 1.00 93.69 597 ILE A O 1
ATOM 4716 N N . ARG A 1 598 ? -2.791 -0.738 13.137 1.00 92.38 598 ARG A N 1
ATOM 4717 C CA . ARG A 1 598 ? -2.566 0.524 12.421 1.00 92.38 598 ARG A CA 1
ATOM 4718 C C . ARG A 1 598 ? -3.889 1.227 12.105 1.00 92.38 598 ARG A C 1
ATOM 4720 O O . ARG A 1 598 ? -4.084 2.354 12.541 1.00 92.38 598 ARG A O 1
ATOM 4727 N N . GLU A 1 599 ? -4.819 0.527 11.464 1.00 94.06 599 GLU A N 1
ATOM 4728 C CA . GLU A 1 599 ? -6.129 1.068 11.065 1.00 94.06 599 GLU A CA 1
ATOM 4729 C C . GLU A 1 599 ? -6.964 1.497 12.284 1.00 94.06 599 GLU A C 1
ATOM 4731 O O . GLU A 1 599 ? -7.643 2.515 12.260 1.00 94.06 599 GLU A O 1
ATOM 4736 N N . SER A 1 600 ? -6.871 0.779 13.411 1.00 93.69 600 SER A N 1
ATOM 4737 C CA . SER A 1 600 ? -7.563 1.176 14.650 1.00 93.69 600 SER A CA 1
ATOM 4738 C C . SER A 1 600 ? -6.995 2.452 15.275 1.00 93.69 600 SER A C 1
ATOM 4740 O O . SER A 1 600 ? -7.722 3.184 15.951 1.00 93.69 600 SER A O 1
ATOM 4742 N N . ALA A 1 601 ? -5.703 2.721 15.078 1.00 88.19 601 ALA A N 1
ATOM 4743 C CA . ALA A 1 601 ? -5.094 3.980 15.485 1.00 88.19 601 ALA A CA 1
ATOM 4744 C C . ALA A 1 601 ? -5.468 5.112 14.513 1.00 88.19 601 ALA A C 1
ATOM 4746 O O . ALA A 1 601 ? -5.775 6.212 14.965 1.00 88.19 601 ALA A O 1
ATOM 4747 N N . GLU A 1 602 ? -5.475 4.836 13.208 1.00 85.38 602 GLU A N 1
ATOM 4748 C CA . GLU A 1 602 ? -5.774 5.801 12.143 1.00 85.38 602 GLU A CA 1
ATOM 4749 C C . GLU A 1 602 ? -7.253 6.214 12.138 1.00 85.38 602 GLU A C 1
ATOM 4751 O O . GLU A 1 602 ? -7.534 7.402 12.269 1.00 85.38 602 GLU A O 1
ATOM 4756 N N . GLU A 1 603 ? -8.193 5.265 12.114 1.00 89.56 603 GLU A N 1
ATOM 4757 C CA . GLU A 1 603 ? -9.630 5.536 11.947 1.00 89.56 603 GLU A CA 1
ATOM 4758 C C . GLU A 1 603 ? -10.370 5.779 13.279 1.00 89.56 603 GLU A C 1
ATOM 4760 O O . GLU A 1 603 ? -11.374 6.497 13.318 1.00 89.56 603 GLU A O 1
ATOM 4765 N N . ALA A 1 604 ? -9.894 5.178 14.379 1.00 92.38 604 ALA A N 1
ATOM 4766 C CA . ALA A 1 604 ? -10.631 5.101 15.647 1.00 92.38 604 ALA A CA 1
ATOM 4767 C C . ALA A 1 604 ? -9.876 5.631 16.882 1.00 92.38 604 ALA A C 1
ATOM 4769 O O . ALA A 1 604 ? -10.454 5.628 17.975 1.00 92.38 604 ALA A O 1
ATOM 4770 N N . LEU A 1 605 ? -8.615 6.076 16.743 1.00 91.75 605 LEU A N 1
ATOM 4771 C CA . LEU A 1 605 ? -7.748 6.555 17.838 1.00 91.75 605 LEU A CA 1
ATOM 4772 C C . LEU A 1 605 ? -7.805 5.667 19.097 1.00 91.75 605 LEU A C 1
ATOM 4774 O O . LEU A 1 605 ? -7.790 6.164 20.230 1.00 91.75 605 LEU A O 1
ATOM 4778 N N . LEU A 1 606 ? -7.917 4.350 18.907 1.00 91.62 606 LEU A N 1
ATOM 4779 C CA . LEU A 1 606 ? -7.945 3.405 20.017 1.00 91.62 606 LEU A CA 1
ATOM 4780 C C . LEU A 1 606 ? -6.555 3.297 20.646 1.00 91.62 606 LEU A C 1
ATOM 4782 O O . LEU A 1 606 ? -5.537 3.312 19.952 1.00 91.62 606 LEU A O 1
ATOM 4786 N N . ASP A 1 607 ? -6.519 3.185 21.975 1.00 89.69 607 ASP A N 1
ATOM 4787 C CA . ASP A 1 607 ? -5.267 3.036 22.711 1.00 89.69 607 ASP A CA 1
ATOM 4788 C C . ASP A 1 607 ? -4.541 1.755 22.282 1.00 89.69 607 ASP A C 1
ATOM 4790 O O . ASP A 1 607 ? -5.107 0.659 22.282 1.00 89.69 607 ASP A O 1
ATOM 4794 N N . HIS A 1 608 ? -3.278 1.910 21.898 1.00 88.88 608 HIS A N 1
ATOM 4795 C CA . HIS A 1 608 ? -2.487 0.836 21.316 1.00 88.88 608 HIS A CA 1
ATOM 4796 C C . HIS A 1 608 ? -2.209 -0.300 22.313 1.00 88.88 608 HIS A C 1
ATOM 4798 O O . HIS A 1 608 ? -2.211 -1.470 21.921 1.00 88.88 608 HIS A O 1
ATOM 4804 N N . ASP A 1 609 ? -1.976 0.022 23.587 1.00 88.31 609 ASP A N 1
ATOM 4805 C CA . ASP A 1 609 ? -1.641 -0.979 24.600 1.00 88.31 609 ASP A CA 1
ATOM 4806 C C . ASP A 1 609 ? -2.884 -1.782 24.986 1.00 88.31 609 ASP A C 1
ATOM 4808 O O . ASP A 1 609 ? -2.840 -3.014 25.014 1.00 88.31 609 ASP A O 1
ATOM 4812 N N . TYR A 1 610 ? -4.023 -1.102 25.145 1.00 89.38 610 TYR A N 1
ATOM 4813 C CA . TYR A 1 610 ? -5.314 -1.755 25.325 1.00 89.38 610 TYR A CA 1
ATOM 4814 C C . TYR A 1 610 ? -5.648 -2.674 24.147 1.00 89.38 610 TYR A C 1
ATOM 4816 O O . TYR A 1 610 ? -6.022 -3.834 24.329 1.00 89.38 610 TYR A O 1
ATOM 4824 N N . LEU A 1 611 ? -5.485 -2.179 22.919 1.00 91.00 611 LEU A N 1
ATOM 4825 C CA . LEU A 1 611 ? -5.797 -2.955 21.729 1.00 91.00 611 LEU A CA 1
ATOM 4826 C C . LEU A 1 611 ? -4.938 -4.223 21.656 1.00 91.00 611 LEU A C 1
ATOM 4828 O O . LEU A 1 611 ? -5.483 -5.303 21.447 1.00 91.00 611 LEU A O 1
ATOM 4832 N N . LYS A 1 612 ? -3.628 -4.133 21.915 1.00 87.62 612 LYS A N 1
ATOM 4833 C CA . LYS A 1 612 ? -2.731 -5.302 21.944 1.00 87.62 612 LYS A CA 1
ATOM 4834 C C . LYS A 1 612 ? -3.102 -6.340 23.000 1.00 87.62 612 LYS A C 1
ATOM 4836 O O . LYS A 1 612 ? -2.903 -7.530 22.764 1.00 87.62 612 LYS A O 1
ATOM 4841 N N . GLU A 1 613 ? -3.606 -5.911 24.152 1.00 90.38 613 GLU A N 1
ATOM 4842 C CA . GLU A 1 613 ? -3.958 -6.816 25.247 1.00 90.38 613 GLU A CA 1
ATOM 4843 C C . GLU A 1 613 ? -5.301 -7.531 25.017 1.00 90.38 613 GLU A C 1
ATOM 4845 O O . GLU A 1 613 ? -5.434 -8.725 25.315 1.00 90.38 613 GLU A O 1
ATOM 4850 N N . PHE A 1 614 ? -6.296 -6.827 24.465 1.00 93.06 614 PHE A N 1
ATOM 4851 C CA . PHE A 1 614 ? -7.686 -7.295 24.457 1.00 93.06 614 PHE A CA 1
ATOM 4852 C C . PHE A 1 614 ? -8.236 -7.705 23.089 1.00 93.06 614 PHE A C 1
ATOM 4854 O O . PHE A 1 614 ? -9.254 -8.405 23.058 1.00 93.06 614 PHE A O 1
ATOM 4861 N N . ILE A 1 615 ? -7.590 -7.342 21.975 1.00 94.88 615 ILE A N 1
ATOM 4862 C CA . ILE A 1 615 ? -8.055 -7.726 20.635 1.00 94.88 615 ILE A CA 1
ATOM 4863 C C . ILE A 1 615 ? -8.040 -9.248 20.449 1.00 94.88 615 ILE A C 1
ATOM 4865 O O . ILE A 1 615 ? -7.109 -9.949 20.859 1.00 94.88 615 ILE A O 1
ATOM 4869 N N . ARG A 1 616 ? -9.082 -9.789 19.812 1.00 95.12 616 ARG A N 1
ATOM 4870 C CA . ARG A 1 616 ? -9.223 -11.228 19.560 1.00 95.12 616 ARG A CA 1
ATOM 4871 C C . ARG A 1 616 ? -9.412 -11.500 18.071 1.00 95.12 616 ARG A C 1
ATOM 4873 O O . ARG A 1 616 ? -10.371 -10.986 17.503 1.00 95.12 616 ARG A O 1
ATOM 4880 N N . PRO A 1 617 ? -8.567 -12.330 17.432 1.00 96.94 617 PRO A N 1
ATOM 4881 C CA . PRO A 1 617 ? -8.894 -12.876 16.121 1.00 96.94 617 PRO A CA 1
ATOM 4882 C C . PRO A 1 617 ? -10.059 -13.862 16.269 1.00 96.94 617 PRO A C 1
ATOM 4884 O O . PRO A 1 617 ? -10.011 -14.762 17.108 1.00 96.94 617 PRO A O 1
ATOM 4887 N N . VAL A 1 618 ? -11.104 -13.697 15.461 1.00 97.12 618 VAL A N 1
ATOM 4888 C CA . VAL A 1 618 ? -12.365 -14.459 15.588 1.00 97.12 618 VAL A CA 1
ATOM 4889 C C . VAL A 1 618 ? -12.757 -15.220 14.324 1.00 97.12 618 VAL A C 1
ATOM 4891 O O . VAL A 1 618 ? -13.773 -15.912 14.301 1.00 97.12 618 VAL A O 1
ATOM 4894 N N . GLY A 1 619 ? -11.933 -15.144 13.281 1.00 95.62 619 GLY A N 1
ATOM 4895 C CA . GLY A 1 619 ? -12.083 -15.941 12.071 1.00 95.62 619 GLY A CA 1
ATOM 4896 C C . GLY A 1 619 ? -11.730 -15.161 10.815 1.00 95.62 619 GLY A C 1
ATOM 4897 O O . GLY A 1 619 ? -11.034 -14.148 10.858 1.00 95.62 619 GLY A O 1
ATOM 4898 N N . VAL A 1 620 ? -12.226 -15.658 9.686 1.00 95.94 620 VAL A N 1
ATOM 4899 C CA . VAL A 1 620 ? -12.077 -15.030 8.372 1.00 95.94 620 VAL A CA 1
ATOM 4900 C C . VAL A 1 620 ? -13.424 -14.932 7.666 1.00 95.94 620 VAL A C 1
ATOM 4902 O O . VAL A 1 620 ? -14.356 -15.687 7.965 1.00 95.94 620 VAL A O 1
ATOM 4905 N N . LEU A 1 621 ? -13.524 -14.001 6.728 1.00 96.12 621 LEU A N 1
ATOM 4906 C CA . LEU A 1 621 ? -14.712 -13.711 5.945 1.00 96.12 621 LEU A CA 1
ATOM 4907 C C . LEU A 1 621 ? -14.356 -13.646 4.455 1.00 96.12 621 LEU A C 1
ATOM 4909 O O . LEU A 1 621 ? -13.725 -12.678 4.016 1.00 96.12 621 LEU A O 1
ATOM 4913 N N . PRO A 1 622 ? -14.786 -14.639 3.664 1.00 95.81 622 PRO A N 1
ATOM 4914 C CA . PRO A 1 622 ? -14.778 -14.527 2.216 1.00 95.81 622 PRO A CA 1
ATOM 4915 C C . PRO A 1 622 ? -15.722 -13.405 1.770 1.00 95.81 622 PRO A C 1
ATOM 4917 O O . PRO A 1 622 ? -16.863 -13.313 2.220 1.00 95.81 622 PRO A O 1
ATOM 4920 N N . PHE A 1 623 ? -15.257 -12.561 0.856 1.00 94.81 623 PHE A N 1
ATOM 4921 C CA . PHE A 1 623 ? -16.032 -11.465 0.281 1.00 94.81 623 PHE A CA 1
ATOM 4922 C C . PHE A 1 623 ? -15.898 -11.463 -1.245 1.00 94.81 623 PHE A C 1
ATOM 4924 O O . PHE A 1 623 ? -15.222 -10.607 -1.818 1.00 94.81 623 PHE A O 1
ATOM 4931 N N . PRO A 1 624 ? -16.485 -12.446 -1.941 1.00 93.94 624 PRO A N 1
ATOM 4932 C CA . PRO A 1 624 ? -16.508 -12.448 -3.394 1.00 93.94 624 PRO A CA 1
ATOM 4933 C C . PRO A 1 624 ? -17.421 -11.317 -3.888 1.00 93.94 624 PRO A C 1
ATOM 4935 O O . PRO A 1 624 ? -18.650 -11.408 -3.858 1.00 93.94 624 PRO A O 1
ATOM 4938 N N . ASN A 1 625 ? -16.801 -10.232 -4.352 1.00 93.50 625 ASN A N 1
ATOM 4939 C CA . ASN A 1 625 ? -17.516 -9.040 -4.773 1.00 93.50 625 ASN A CA 1
ATOM 4940 C C . ASN A 1 625 ? -17.366 -8.773 -6.268 1.00 93.50 625 ASN A C 1
ATOM 4942 O O . ASN A 1 625 ? -16.274 -8.831 -6.837 1.00 93.50 625 ASN A O 1
ATOM 4946 N N . ARG A 1 626 ? -18.485 -8.425 -6.897 1.00 93.50 626 ARG A N 1
ATOM 4947 C CA . ARG A 1 626 ? -18.536 -7.849 -8.232 1.00 93.50 626 ARG A CA 1
ATOM 4948 C C . ARG A 1 626 ? -19.076 -6.432 -8.129 1.00 93.50 626 ARG A C 1
ATOM 4950 O O . ARG A 1 626 ? -20.190 -6.208 -7.656 1.00 93.50 626 ARG A O 1
ATOM 4957 N N . SER A 1 627 ? -18.287 -5.468 -8.584 1.00 89.94 627 SER A N 1
ATOM 4958 C CA . SER A 1 627 ? -18.717 -4.070 -8.613 1.00 89.94 627 SER A CA 1
ATOM 4959 C C . SER A 1 627 ? -19.878 -3.869 -9.601 1.00 89.94 627 SER A C 1
ATOM 4961 O O . SER A 1 627 ? -19.995 -4.634 -10.562 1.00 89.94 627 SER A O 1
ATOM 4963 N N . PRO A 1 628 ? -20.666 -2.783 -9.480 1.00 84.81 628 PRO A N 1
ATOM 4964 C CA . PRO A 1 628 ? -21.704 -2.441 -10.461 1.00 84.81 628 PRO A CA 1
ATOM 4965 C C . PRO A 1 628 ? -21.193 -2.287 -11.905 1.00 84.81 628 PRO A C 1
ATOM 4967 O O . PRO A 1 628 ? -21.955 -2.402 -12.855 1.00 84.81 628 PRO A O 1
ATOM 4970 N N . LYS A 1 629 ? -19.887 -2.042 -12.090 1.00 82.69 629 LYS A N 1
ATOM 4971 C CA . LYS A 1 629 ? -19.224 -1.985 -13.406 1.00 82.69 629 LYS A CA 1
ATOM 4972 C C . LYS A 1 629 ? -18.740 -3.348 -13.923 1.00 82.69 629 LYS A C 1
ATOM 4974 O O . LYS A 1 629 ? -18.046 -3.427 -14.938 1.00 82.69 629 LYS A O 1
ATOM 4979 N N . GLY A 1 630 ? -19.047 -4.420 -13.204 1.00 87.44 630 GLY A N 1
ATOM 4980 C CA . GLY A 1 630 ? -18.684 -5.788 -13.552 1.00 87.44 630 GLY A CA 1
ATOM 4981 C C . GLY A 1 630 ? -17.265 -6.207 -13.160 1.00 87.44 630 GLY A C 1
ATOM 4982 O O . GLY A 1 630 ? -16.911 -7.353 -13.423 1.00 87.44 630 GLY A O 1
ATOM 4983 N N . TRP A 1 631 ? -16.452 -5.332 -12.547 1.00 91.06 631 TRP A N 1
ATOM 4984 C CA . TRP A 1 631 ? -15.122 -5.707 -12.035 1.00 91.06 631 TRP A CA 1
ATOM 4985 C C . TRP A 1 631 ? -15.223 -6.717 -10.906 1.00 91.06 631 TRP A C 1
ATOM 4987 O O . TRP A 1 631 ? -16.085 -6.563 -10.041 1.00 91.06 631 TRP A O 1
ATOM 4997 N N . ILE A 1 632 ? -14.330 -7.702 -10.918 1.00 93.94 632 ILE A N 1
ATOM 4998 C CA . ILE A 1 632 ? -14.331 -8.828 -9.988 1.00 93.94 632 ILE A CA 1
ATOM 4999 C C . ILE A 1 632 ? -13.212 -8.669 -8.972 1.00 93.94 632 ILE A C 1
ATOM 5001 O O . ILE A 1 632 ? -12.047 -8.633 -9.336 1.00 93.94 632 ILE A O 1
ATOM 5005 N N . LEU A 1 633 ? -13.568 -8.573 -7.697 1.00 93.81 633 LEU A N 1
ATOM 5006 C CA . LEU A 1 633 ? -12.623 -8.431 -6.599 1.00 93.81 633 LEU A CA 1
ATOM 5007 C C . LEU A 1 633 ? -12.988 -9.447 -5.514 1.00 93.81 633 LEU A C 1
ATOM 5009 O O . LEU A 1 633 ? -13.713 -9.113 -4.573 1.00 93.81 633 LEU A O 1
ATOM 5013 N N . PRO A 1 634 ? -12.561 -10.712 -5.662 1.00 95.06 634 PRO A N 1
ATOM 5014 C CA . PRO A 1 634 ? -12.707 -11.670 -4.584 1.00 95.06 634 PRO A CA 1
ATOM 5015 C C . PRO A 1 634 ? -11.894 -11.201 -3.377 1.00 95.06 634 PRO A C 1
ATOM 5017 O O . PRO A 1 634 ? -10.743 -10.821 -3.526 1.00 95.06 634 PRO A O 1
ATOM 5020 N N . GLY A 1 635 ? -12.490 -11.182 -2.191 1.00 94.19 635 GLY A N 1
ATOM 5021 C CA . GLY A 1 635 ? -11.838 -10.735 -0.962 1.00 94.19 635 GLY A CA 1
ATOM 5022 C C . GLY A 1 635 ? -11.727 -11.836 0.088 1.00 94.19 635 GLY A C 1
ATOM 5023 O O . GLY A 1 635 ? -12.565 -12.735 0.140 1.00 94.19 635 GLY A O 1
ATOM 5024 N N . MET A 1 636 ? -10.728 -11.731 0.958 1.00 95.94 636 MET A N 1
ATOM 5025 C CA . MET A 1 636 ? -10.584 -12.520 2.177 1.00 95.94 636 MET A CA 1
ATOM 5026 C C . MET A 1 636 ? -10.203 -11.593 3.330 1.00 95.94 636 MET A C 1
ATOM 5028 O O . MET A 1 636 ? -9.114 -11.020 3.343 1.00 95.94 636 MET A O 1
ATOM 5032 N N . TYR A 1 637 ? -11.109 -11.437 4.291 1.00 97.06 637 TYR A N 1
ATOM 5033 C CA . TYR A 1 637 ? -10.932 -10.513 5.406 1.00 97.06 637 TYR A CA 1
ATOM 5034 C C . TYR A 1 637 ? -10.724 -11.263 6.713 1.00 97.06 637 TYR A C 1
ATOM 5036 O O . TYR A 1 637 ? -11.514 -12.136 7.063 1.00 97.06 637 TYR A O 1
ATOM 5044 N N . TYR A 1 638 ? -9.687 -10.902 7.458 1.00 98.06 638 TYR A N 1
ATOM 5045 C CA . TYR A 1 638 ? -9.494 -11.350 8.830 1.00 98.06 638 TYR A CA 1
ATOM 5046 C C . TYR A 1 638 ? -10.408 -10.557 9.755 1.00 98.06 638 TYR A C 1
ATOM 5048 O O . TYR A 1 638 ? -10.495 -9.334 9.654 1.00 98.06 638 TYR A O 1
ATOM 5056 N N . LEU A 1 639 ? -11.100 -11.258 10.645 1.00 98.56 639 LEU A N 1
ATOM 5057 C CA . LEU A 1 639 ? -12.042 -10.651 11.572 1.00 98.56 639 LEU A CA 1
ATOM 5058 C C . LEU A 1 639 ? -11.439 -10.575 12.967 1.00 98.56 639 LEU A C 1
ATOM 5060 O O . LEU A 1 639 ? -10.887 -11.558 13.477 1.00 98.56 639 LEU A O 1
ATOM 5064 N N . PHE A 1 640 ? -11.614 -9.416 13.588 1.00 98.50 640 PHE A N 1
ATOM 5065 C CA . PHE A 1 640 ? -11.206 -9.139 14.950 1.00 98.50 640 PHE A CA 1
ATOM 5066 C C . PHE A 1 640 ? -12.377 -8.589 15.754 1.00 98.50 640 PHE A C 1
ATOM 5068 O O . PHE A 1 640 ? -13.164 -7.781 15.260 1.00 98.50 640 PHE A O 1
ATOM 5075 N N . ASP A 1 641 ? -12.439 -8.993 17.015 1.00 98.00 641 ASP A N 1
ATOM 5076 C CA . ASP A 1 641 ? -13.344 -8.424 18.003 1.00 98.00 641 ASP A CA 1
ATOM 5077 C C . ASP A 1 641 ? -12.521 -7.730 19.095 1.00 98.00 641 ASP A C 1
ATOM 5079 O O . ASP A 1 641 ? -11.485 -8.247 19.528 1.00 98.00 641 ASP A O 1
ATOM 5083 N N . LEU A 1 642 ? -13.003 -6.583 19.572 1.00 96.25 642 LEU A N 1
ATOM 5084 C CA . LEU A 1 642 ? -12.430 -5.880 20.720 1.00 96.25 642 LEU A CA 1
ATOM 5085 C C . LEU A 1 642 ? -13.538 -5.549 21.730 1.00 96.25 642 LEU A C 1
ATOM 5087 O O . LEU A 1 642 ? -14.343 -4.650 21.474 1.00 96.25 642 LEU A O 1
ATOM 5091 N N . PRO A 1 643 ? -13.609 -6.255 22.872 1.00 94.38 643 PRO A N 1
ATOM 5092 C CA . PRO A 1 643 ? -14.471 -5.825 23.962 1.00 94.38 643 PRO A CA 1
ATOM 5093 C C . PRO A 1 643 ? -13.919 -4.521 24.545 1.00 94.38 643 PRO A C 1
ATOM 5095 O O . PRO A 1 643 ? -12.732 -4.435 24.847 1.00 94.38 643 PRO A O 1
ATOM 5098 N N . LEU A 1 644 ? -14.778 -3.518 24.702 1.00 93.25 644 LEU A N 1
ATOM 5099 C CA . LEU A 1 644 ? -14.468 -2.257 25.365 1.00 93.25 644 LEU A CA 1
ATOM 5100 C C . LEU A 1 644 ? -15.133 -2.195 26.747 1.00 93.25 644 LEU A C 1
ATOM 5102 O O . LEU A 1 644 ? -16.187 -2.811 26.952 1.00 93.25 644 LEU A O 1
ATOM 5106 N N . PRO A 1 645 ? -14.557 -1.440 27.699 1.00 90.75 645 PRO A N 1
ATOM 5107 C CA . PRO A 1 645 ? -15.095 -1.326 29.049 1.00 90.75 645 PRO A CA 1
ATOM 5108 C C . PRO A 1 645 ? -16.507 -0.719 29.064 1.00 90.75 645 PRO A C 1
ATOM 5110 O O . PRO A 1 645 ? -16.777 0.278 28.391 1.00 90.75 645 PRO A O 1
ATOM 5113 N N . SER A 1 646 ? -17.411 -1.284 29.872 1.00 86.81 646 SER A N 1
ATOM 5114 C CA . SER A 1 646 ? -18.798 -0.802 29.990 1.00 86.81 646 SER A CA 1
ATOM 5115 C C . SER A 1 646 ? -18.947 0.535 30.718 1.00 86.81 646 SER A C 1
ATOM 5117 O O . SER A 1 646 ? -20.000 1.168 30.631 1.00 86.81 646 SER A O 1
ATOM 5119 N N . ASP A 1 647 ? -17.891 0.991 31.392 1.00 88.00 647 ASP A N 1
ATOM 5120 C CA . ASP A 1 647 ? -17.801 2.312 32.013 1.00 88.00 647 ASP A CA 1
ATOM 5121 C C . ASP A 1 647 ? -17.407 3.426 31.024 1.00 88.00 647 ASP A C 1
ATOM 5123 O O . ASP A 1 647 ? -17.340 4.591 31.413 1.00 88.00 647 ASP A O 1
ATOM 5127 N N . PHE A 1 648 ? -17.175 3.084 29.748 1.00 89.12 648 PHE A N 1
ATOM 5128 C CA . PHE A 1 648 ? -16.749 4.000 28.685 1.00 89.12 648 PHE A CA 1
ATOM 5129 C C . PHE A 1 648 ? -15.422 4.717 28.962 1.00 89.12 648 PHE A C 1
ATOM 5131 O O . PHE A 1 648 ? -15.148 5.764 28.374 1.00 89.12 648 PHE A O 1
ATOM 5138 N N . SER A 1 649 ? -14.570 4.145 29.816 1.00 90.06 649 SER A N 1
ATOM 5139 C CA . SER A 1 649 ? -13.200 4.631 30.018 1.00 90.06 649 SER A CA 1
ATOM 5140 C C . SER A 1 649 ? -12.383 4.624 28.721 1.00 90.06 649 SER A C 1
ATOM 5142 O O . SER A 1 649 ? -11.518 5.480 28.529 1.00 90.06 649 SER A O 1
ATOM 5144 N N . ILE A 1 650 ? -12.697 3.702 27.805 1.00 90.00 650 ILE A N 1
ATOM 5145 C CA . ILE A 1 650 ? -12.104 3.600 26.471 1.00 90.00 650 ILE A CA 1
ATOM 5146 C C . ILE A 1 650 ? -13.228 3.536 25.439 1.00 90.00 650 ILE A C 1
ATOM 5148 O O . ILE A 1 650 ? -14.089 2.658 25.493 1.00 90.00 650 ILE A O 1
ATOM 5152 N N . ILE A 1 651 ? -13.202 4.475 24.494 1.00 93.81 651 ILE A N 1
ATOM 5153 C CA . ILE A 1 651 ? -14.149 4.572 23.381 1.00 93.81 651 ILE A CA 1
ATOM 5154 C C . ILE A 1 651 ? -13.399 4.927 22.090 1.00 93.81 651 ILE A C 1
ATOM 5156 O O . ILE A 1 651 ? -12.393 5.641 22.172 1.00 93.81 651 ILE A O 1
ATOM 5160 N N . PRO A 1 652 ? -13.887 4.494 20.915 1.00 94.69 652 PRO A N 1
ATOM 5161 C CA . PRO A 1 652 ? -13.398 4.978 19.629 1.00 94.69 652 PRO A CA 1
ATOM 5162 C C . PRO A 1 652 ? -13.598 6.490 19.503 1.00 94.69 652 PRO A C 1
ATOM 5164 O O . PRO A 1 652 ? -14.610 7.036 19.955 1.00 94.69 652 PRO A O 1
ATOM 5167 N N . LYS A 1 653 ? -12.640 7.173 18.882 1.00 92.19 653 LYS A N 1
ATOM 5168 C CA . LYS A 1 653 ? -12.682 8.615 18.628 1.00 92.19 653 LYS A CA 1
ATOM 5169 C C . LYS A 1 653 ? -12.288 8.899 17.188 1.00 92.19 653 LYS A C 1
ATOM 5171 O O . LYS A 1 653 ? -11.435 8.231 16.620 1.00 92.19 653 LYS A O 1
ATOM 5176 N N . ILE A 1 654 ? -12.897 9.934 16.624 1.00 89.19 654 ILE A N 1
ATOM 5177 C CA . ILE A 1 654 ? -12.598 10.381 15.266 1.00 89.19 654 ILE A CA 1
ATOM 5178 C C . ILE A 1 654 ? -11.169 10.922 15.215 1.00 89.19 654 ILE A C 1
ATOM 5180 O O . ILE A 1 654 ? -10.813 11.814 15.992 1.00 89.19 654 ILE A O 1
ATOM 5184 N N . ASN A 1 655 ? -10.391 10.457 14.244 1.00 83.62 655 ASN A N 1
ATOM 5185 C CA . ASN A 1 655 ? -9.158 11.112 13.848 1.00 83.62 655 ASN A CA 1
ATOM 5186 C C . ASN A 1 655 ? -9.435 12.169 12.771 1.00 83.62 655 ASN A C 1
ATOM 5188 O O . ASN A 1 655 ? -9.509 11.874 11.579 1.00 83.62 655 ASN A O 1
ATOM 5192 N N . ALA A 1 656 ? -9.584 13.427 13.187 1.00 75.00 656 ALA A N 1
ATOM 5193 C CA . ALA A 1 656 ? -9.887 14.519 12.261 1.00 75.00 656 ALA A CA 1
ATOM 5194 C C . ALA A 1 656 ? -8.777 14.773 11.220 1.00 75.00 656 ALA A C 1
ATOM 5196 O O . ALA A 1 656 ? -9.057 15.374 10.188 1.00 75.00 656 ALA A O 1
ATOM 5197 N N . LEU A 1 657 ? -7.538 14.330 11.480 1.00 70.31 657 LEU A N 1
ATOM 5198 C CA . LEU A 1 657 ? -6.409 14.496 10.556 1.00 70.31 657 LEU A CA 1
ATOM 5199 C C . LEU A 1 657 ? -6.462 13.521 9.377 1.00 70.31 657 LEU A C 1
ATOM 5201 O O . LEU A 1 657 ? -5.974 13.849 8.302 1.00 70.31 657 LEU A O 1
ATOM 5205 N N . ASP A 1 658 ? -7.044 12.344 9.593 1.00 73.19 658 ASP A N 1
ATOM 5206 C CA . ASP A 1 658 ? -7.193 11.308 8.571 1.00 73.19 658 ASP A CA 1
ATOM 5207 C C . ASP A 1 658 ? -8.461 11.538 7.725 1.00 73.19 658 ASP A C 1
ATOM 5209 O O . ASP A 1 658 ? -8.517 11.257 6.531 1.00 73.19 658 ASP A O 1
ATOM 5213 N N . GLY A 1 659 ? -9.492 12.150 8.324 1.00 76.06 659 GLY A N 1
ATOM 5214 C CA . GLY A 1 659 ? -10.692 12.590 7.603 1.00 76.06 659 GLY A CA 1
ATOM 5215 C C . GLY A 1 659 ? -11.559 11.441 7.074 1.00 76.06 659 GLY A C 1
ATOM 5216 O O . GLY A 1 659 ? -12.440 11.658 6.237 1.00 76.06 659 GLY A O 1
ATOM 5217 N N . GLU A 1 660 ? -11.325 10.219 7.553 1.00 75.38 660 GLU A N 1
ATOM 5218 C CA . GLU A 1 660 ? -11.971 9.005 7.058 1.00 75.38 660 GLU A CA 1
ATOM 5219 C C . GLU A 1 660 ? -13.333 8.718 7.700 1.00 75.38 660 GLU A C 1
ATOM 5221 O O . GLU A 1 660 ? -14.226 8.165 7.042 1.00 75.38 660 GLU A O 1
ATOM 5226 N N . VAL A 1 661 ? -13.520 9.156 8.948 1.00 82.00 661 VAL A N 1
ATOM 5227 C CA . VAL A 1 661 ? -14.719 8.932 9.766 1.00 82.00 661 VAL A CA 1
ATOM 5228 C C . VAL A 1 661 ? -15.337 10.269 10.177 1.00 82.00 661 VAL A C 1
ATOM 5230 O O . VAL A 1 661 ? -14.643 11.177 10.620 1.00 82.00 661 VAL A O 1
ATOM 5233 N N . GLU A 1 662 ? -16.658 10.387 10.055 1.00 84.88 662 GLU A N 1
ATOM 5234 C CA . GLU A 1 662 ? -17.419 11.572 10.479 1.00 84.88 662 GLU A CA 1
ATOM 5235 C C . GLU A 1 662 ? -17.871 11.499 11.935 1.00 84.88 662 GLU A C 1
ATOM 5237 O O . GLU A 1 662 ? -17.875 12.507 12.636 1.00 84.88 662 GLU A O 1
ATOM 5242 N N . GLN A 1 663 ? -18.295 10.316 12.381 1.00 90.19 663 GLN A N 1
ATOM 5243 C CA . GLN A 1 663 ? -18.785 10.088 13.738 1.00 90.19 663 GLN A CA 1
ATOM 5244 C C . GLN A 1 663 ? -18.772 8.607 14.101 1.00 90.19 663 GLN A C 1
ATOM 5246 O O . GLN A 1 663 ? -18.817 7.755 13.215 1.00 90.19 663 GLN A O 1
ATOM 5251 N N . PHE A 1 664 ? -18.783 8.331 15.405 1.00 94.56 664 PHE A N 1
ATOM 5252 C CA . PHE A 1 664 ? -19.000 7.008 15.983 1.00 94.56 664 PHE A CA 1
ATOM 5253 C C . PHE A 1 664 ? -20.292 7.001 16.798 1.00 94.56 664 PHE A C 1
ATOM 5255 O O . PHE A 1 664 ? -20.456 7.813 17.707 1.00 94.56 664 PHE A O 1
ATOM 5262 N N . ASP A 1 665 ? -21.169 6.045 16.505 1.00 95.94 665 ASP A N 1
ATOM 5263 C CA . ASP A 1 665 ? -22.406 5.807 17.242 1.00 95.94 665 ASP A CA 1
ATOM 5264 C C . ASP A 1 665 ? -22.333 4.442 17.943 1.00 95.94 665 ASP A C 1
ATOM 5266 O O . ASP A 1 665 ? -22.000 3.430 17.324 1.00 95.94 665 ASP A O 1
ATOM 5270 N N . LEU A 1 666 ? -22.669 4.390 19.234 1.00 96.38 666 LEU A N 1
ATOM 5271 C CA . LEU A 1 666 ? -22.857 3.124 19.944 1.00 96.38 666 LEU A CA 1
ATOM 5272 C C . LEU A 1 666 ? -24.287 2.631 19.703 1.00 96.38 666 LEU A C 1
ATOM 5274 O O . LEU A 1 666 ? -25.229 3.138 20.313 1.00 96.38 666 LEU A O 1
ATOM 5278 N N . LEU A 1 667 ? -24.447 1.654 18.813 1.00 96.88 667 LEU A N 1
ATOM 5279 C CA . LEU A 1 667 ? -25.754 1.146 18.399 1.00 96.88 667 LEU A CA 1
ATOM 5280 C C . LEU A 1 667 ? -26.098 -0.171 19.093 1.00 96.88 667 LEU A C 1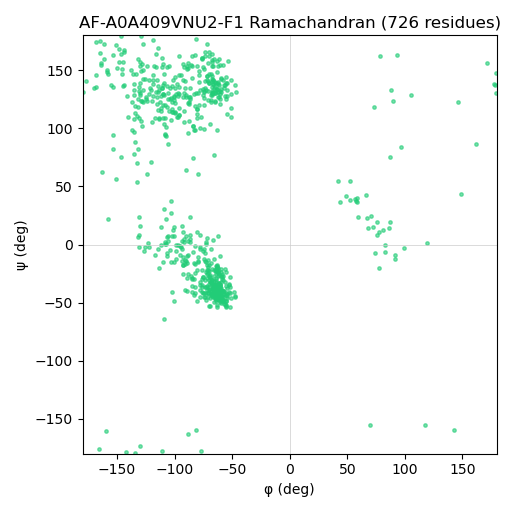
ATOM 5282 O O . LEU A 1 667 ? -25.254 -1.055 19.241 1.00 96.88 667 LEU A O 1
ATOM 5286 N N . GLU A 1 668 ? -27.366 -0.336 19.466 1.00 95.38 668 GLU A N 1
ATOM 5287 C CA . GLU A 1 668 ? -27.866 -1.620 19.955 1.00 95.38 668 GLU A CA 1
ATOM 5288 C C . GLU A 1 668 ? -27.895 -2.665 18.821 1.00 95.38 668 GLU A C 1
ATOM 5290 O O . GLU A 1 668 ? -28.214 -2.317 17.677 1.00 95.38 668 GLU A O 1
ATOM 5295 N N . PRO A 1 669 ? -27.657 -3.960 19.109 1.00 95.31 669 PRO A N 1
ATOM 5296 C CA . PRO A 1 669 ? -27.670 -5.024 18.097 1.00 95.31 669 PRO A CA 1
ATOM 5297 C C . PRO A 1 669 ? -28.938 -5.060 17.222 1.00 95.31 669 PRO A C 1
ATOM 5299 O O . PRO A 1 669 ? -28.859 -5.290 16.015 1.00 95.31 669 PRO A O 1
ATOM 5302 N N . GLN A 1 670 ? -30.108 -4.758 17.796 1.00 95.25 670 GLN A N 1
ATOM 5303 C CA . GLN A 1 670 ? -31.373 -4.695 17.055 1.00 95.25 670 GLN A CA 1
ATOM 5304 C C . GLN A 1 670 ? -31.412 -3.537 16.044 1.00 95.25 670 GLN A C 1
ATOM 5306 O O . GLN A 1 670 ? -31.961 -3.689 14.950 1.00 95.25 670 GLN A O 1
ATOM 5311 N N . GLN A 1 671 ? -30.814 -2.392 16.383 1.00 96.56 671 GLN A N 1
ATOM 5312 C CA . GLN A 1 671 ? -30.710 -1.245 15.483 1.00 96.56 671 GLN A CA 1
ATOM 5313 C C . GLN A 1 671 ? -29.681 -1.496 14.377 1.00 96.56 671 GLN A C 1
ATOM 5315 O O . GLN A 1 671 ? -29.917 -1.135 13.225 1.00 96.56 671 GLN A O 1
ATOM 5320 N N . VAL A 1 672 ? -28.577 -2.179 14.700 1.00 97.50 672 VAL A N 1
ATOM 5321 C CA . VAL A 1 672 ? -27.598 -2.630 13.701 1.00 97.50 672 VAL A CA 1
ATOM 5322 C C . VAL A 1 672 ? -28.267 -3.549 12.678 1.00 97.50 672 VAL A C 1
ATOM 5324 O O . VAL A 1 672 ? -28.150 -3.295 11.481 1.00 97.50 672 VAL A O 1
ATOM 5327 N N . LEU A 1 673 ? -29.046 -4.545 13.120 1.00 97.25 673 LEU A N 1
ATOM 5328 C CA . LEU A 1 673 ? -29.808 -5.421 12.220 1.00 97.25 673 LEU A CA 1
ATOM 5329 C C . LEU A 1 673 ? -30.771 -4.640 11.313 1.00 97.25 673 LEU A C 1
ATOM 5331 O O . LEU A 1 673 ? -30.858 -4.922 10.118 1.00 97.25 673 LEU A O 1
ATOM 5335 N N . GLN A 1 674 ? -31.468 -3.641 11.856 1.00 96.56 674 GLN A N 1
ATOM 5336 C CA . GLN A 1 674 ? -32.342 -2.785 11.058 1.00 96.56 674 GLN A CA 1
ATOM 5337 C C . GLN A 1 674 ? -31.557 -2.042 9.963 1.00 96.56 674 GLN A C 1
ATOM 5339 O O . GLN A 1 674 ? -31.928 -2.100 8.794 1.00 96.56 674 GLN A O 1
ATOM 5344 N N . TYR A 1 675 ? -30.448 -1.389 10.310 1.00 97.50 675 TYR A N 1
ATOM 5345 C CA . TYR A 1 675 ? -29.631 -0.642 9.347 1.00 97.50 675 TYR A CA 1
ATOM 5346 C C . TYR A 1 675 ? -28.932 -1.534 8.312 1.00 97.50 675 TYR A C 1
ATOM 5348 O O . TYR A 1 675 ? -28.739 -1.103 7.172 1.00 97.50 675 TYR A O 1
ATOM 5356 N N . LEU A 1 676 ? -28.586 -2.772 8.678 1.00 97.44 676 LEU A N 1
ATOM 5357 C CA . LEU A 1 676 ? -28.097 -3.790 7.746 1.00 97.44 676 LEU A CA 1
ATOM 5358 C C . LEU A 1 676 ? -29.144 -4.080 6.665 1.00 97.44 676 LEU A C 1
ATOM 5360 O O . LEU A 1 676 ? -28.836 -4.008 5.477 1.00 97.44 676 LEU A O 1
ATOM 5364 N N . LEU A 1 677 ? -30.388 -4.344 7.068 1.00 96.12 677 LEU A N 1
ATOM 5365 C CA . LEU A 1 677 ? -31.488 -4.659 6.151 1.00 96.12 677 LEU A CA 1
ATOM 5366 C C . LEU A 1 677 ? -31.967 -3.450 5.330 1.00 96.12 677 LEU A C 1
ATOM 5368 O O . LEU A 1 677 ? -32.464 -3.625 4.222 1.00 96.12 677 LEU A O 1
ATOM 5372 N N . GLU A 1 678 ? -31.750 -2.232 5.829 1.00 95.12 678 GLU A N 1
ATOM 5373 C CA . GLU A 1 678 ? -31.955 -0.978 5.090 1.00 95.12 678 GLU A CA 1
ATOM 5374 C C . GLU A 1 678 ? -30.812 -0.653 4.104 1.00 95.12 678 GLU A C 1
ATOM 5376 O O . GLU A 1 678 ? -30.874 0.361 3.409 1.00 95.12 678 GLU A O 1
ATOM 5381 N N . GLY A 1 679 ? -29.754 -1.473 4.037 1.00 94.00 679 GLY A N 1
ATOM 5382 C CA . GLY A 1 679 ? -28.644 -1.289 3.096 1.00 94.00 679 GLY A CA 1
ATOM 5383 C C . GLY A 1 679 ? -27.739 -0.091 3.409 1.00 94.00 679 GLY A C 1
ATOM 5384 O O . GLY A 1 679 ? -27.096 0.448 2.509 1.00 94.00 679 GLY A O 1
ATOM 5385 N N . LYS A 1 680 ? -27.682 0.352 4.673 1.00 95.62 680 LYS A N 1
ATOM 5386 C CA . LYS A 1 680 ? -26.891 1.525 5.095 1.00 95.62 680 LYS A CA 1
ATOM 5387 C C . LYS A 1 680 ? -25.399 1.242 5.277 1.00 95.62 680 LYS A C 1
ATOM 5389 O O . LYS 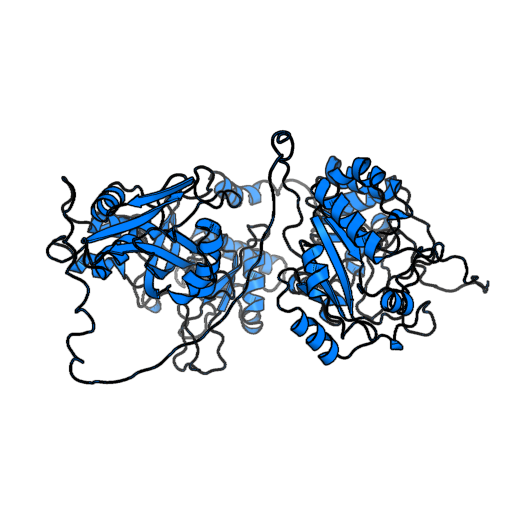A 1 680 ? -24.615 2.184 5.390 1.00 95.62 680 LYS A O 1
ATOM 5394 N N . PHE A 1 681 ? -25.013 -0.029 5.341 1.00 96.44 681 PHE A N 1
ATOM 5395 C CA . PHE A 1 681 ? -23.631 -0.453 5.540 1.00 96.44 681 PHE A CA 1
ATOM 5396 C C . PHE A 1 681 ? -22.919 -0.727 4.218 1.00 96.44 681 PHE A C 1
ATOM 5398 O O . PHE A 1 681 ? -23.496 -1.284 3.283 1.00 96.44 681 PHE A O 1
ATOM 5405 N N . LYS A 1 682 ? -21.617 -0.436 4.187 1.00 93.44 682 LYS A N 1
ATOM 5406 C CA . LYS A 1 682 ? -20.703 -0.970 3.172 1.00 93.44 682 LYS A CA 1
ATOM 5407 C C . LYS A 1 682 ? -20.770 -2.504 3.173 1.00 93.44 682 LYS A C 1
ATOM 5409 O O . LYS A 1 682 ? -20.758 -3.128 4.230 1.00 93.44 682 LYS A O 1
ATOM 5414 N N . SER A 1 683 ? -20.791 -3.128 1.995 1.00 93.62 683 SER A N 1
ATOM 5415 C CA . SER A 1 683 ? -21.101 -4.562 1.848 1.00 93.62 683 SER A CA 1
ATOM 5416 C C . SER A 1 683 ? -20.183 -5.517 2.628 1.00 93.62 683 SER A C 1
ATOM 5418 O O . SER A 1 683 ? -20.677 -6.455 3.246 1.00 93.62 683 SER A O 1
ATOM 5420 N N . SER A 1 684 ? -18.862 -5.294 2.641 1.00 94.62 684 SER A N 1
ATOM 5421 C CA . SER A 1 684 ? -17.928 -6.135 3.417 1.00 94.62 684 SER A CA 1
ATOM 5422 C C . SER A 1 684 ? -18.203 -6.044 4.920 1.00 94.62 684 SER A C 1
ATOM 5424 O O . SER A 1 684 ? -18.166 -7.037 5.641 1.00 94.62 684 SER A O 1
ATOM 5426 N N . SER A 1 685 ? -18.522 -4.838 5.373 1.00 96.62 685 SER A N 1
ATOM 5427 C CA . SER A 1 685 ? -18.783 -4.487 6.765 1.00 96.62 685 SER A CA 1
ATOM 5428 C C . SER A 1 685 ? -20.133 -5.033 7.216 1.00 96.62 685 SER A C 1
ATOM 5430 O O . SER A 1 685 ? -20.254 -5.552 8.321 1.00 96.62 685 SER A O 1
ATOM 5432 N N . ALA A 1 686 ? -21.123 -5.020 6.318 1.00 97.62 686 ALA A N 1
ATOM 5433 C CA . ALA A 1 686 ? -22.411 -5.65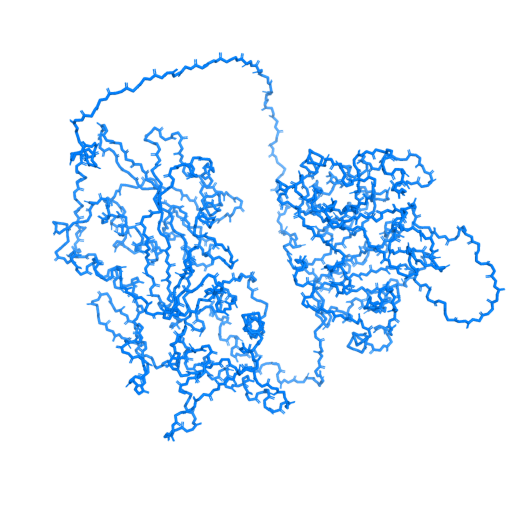6 6.538 1.00 97.62 686 ALA A CA 1
ATOM 5434 C C . ALA A 1 686 ? -22.255 -7.157 6.820 1.00 97.62 686 ALA A C 1
ATOM 5436 O O . ALA A 1 686 ? -22.795 -7.662 7.801 1.00 97.62 686 ALA A O 1
ATOM 5437 N N . LEU A 1 687 ? -21.464 -7.865 6.006 1.00 97.62 687 LEU A N 1
ATOM 5438 C CA . LEU A 1 687 ? -21.190 -9.287 6.222 1.00 97.62 687 LEU A CA 1
ATOM 5439 C C . LEU A 1 687 ? -20.388 -9.546 7.508 1.00 97.62 687 LEU A C 1
ATOM 5441 O O . LEU A 1 687 ? -20.694 -10.498 8.223 1.00 97.62 687 LEU A O 1
ATOM 5445 N N . ALA A 1 688 ? -19.404 -8.703 7.836 1.00 98.12 688 ALA A N 1
ATOM 5446 C CA . ALA A 1 688 ? -18.636 -8.822 9.079 1.00 98.12 688 ALA A CA 1
ATOM 5447 C C . ALA A 1 688 ? -19.512 -8.638 10.330 1.00 98.12 688 ALA A C 1
ATOM 5449 O O . ALA A 1 688 ? -19.373 -9.384 11.297 1.00 98.12 688 ALA A O 1
ATOM 5450 N N . LEU A 1 689 ? -20.465 -7.702 10.295 1.00 98.38 689 LEU A N 1
ATOM 5451 C CA . LEU A 1 689 ? -21.418 -7.499 11.386 1.00 98.38 689 LEU A CA 1
ATOM 5452 C C . LEU A 1 689 ? -22.450 -8.628 11.475 1.00 98.38 689 LEU A C 1
ATOM 5454 O O . LEU A 1 689 ? -22.806 -9.023 12.579 1.00 98.38 689 LEU A O 1
ATOM 5458 N N . ILE A 1 690 ? -22.904 -9.200 10.355 1.00 98.12 690 ILE A N 1
ATOM 5459 C CA . ILE A 1 690 ? -23.754 -10.405 10.383 1.00 98.12 690 ILE A CA 1
ATOM 5460 C C . ILE A 1 690 ? -22.997 -11.573 11.026 1.00 98.12 690 ILE A C 1
ATOM 5462 O O . ILE A 1 690 ? -23.548 -12.259 11.884 1.00 98.12 690 ILE A O 1
ATOM 5466 N N . ASP A 1 691 ? -21.728 -11.774 10.661 1.00 98.25 691 ASP A N 1
ATOM 5467 C CA . ASP A 1 691 ? -20.864 -12.782 11.280 1.00 98.25 691 ASP A CA 1
ATOM 5468 C C . ASP A 1 691 ? -20.707 -12.557 12.792 1.00 98.25 691 ASP A C 1
ATOM 5470 O O . ASP A 1 691 ? -20.869 -13.496 13.571 1.00 98.25 691 ASP A O 1
ATOM 5474 N N . PHE A 1 692 ? -20.480 -11.310 13.217 1.00 97.50 692 PHE A N 1
ATOM 5475 C CA . PHE A 1 692 ? -20.466 -10.929 14.630 1.00 97.50 692 PHE A CA 1
ATOM 5476 C C . PHE A 1 692 ? -21.788 -11.281 15.327 1.00 97.50 692 PHE A C 1
ATOM 5478 O O . PHE A 1 692 ? -21.783 -11.965 16.348 1.00 97.50 692 PHE A O 1
ATOM 5485 N N . LEU A 1 693 ? -22.930 -10.881 14.763 1.00 97.25 693 LEU A N 1
ATOM 5486 C CA . LEU A 1 693 ? -24.246 -11.146 15.348 1.00 97.25 693 LEU A CA 1
ATOM 5487 C C . LEU A 1 693 ? -24.539 -12.652 15.468 1.00 97.25 693 LEU A C 1
ATOM 5489 O O . LEU A 1 693 ? -25.160 -13.074 16.441 1.00 97.25 693 LEU A O 1
ATOM 5493 N N . ILE A 1 694 ? -24.063 -13.472 14.529 1.00 96.81 694 ILE A N 1
ATOM 5494 C CA . ILE A 1 694 ? -24.168 -14.935 14.607 1.00 96.81 694 ILE A CA 1
ATOM 5495 C C . ILE A 1 694 ? -23.257 -15.489 15.710 1.00 96.81 694 ILE A C 1
ATOM 5497 O O . ILE A 1 694 ? -23.729 -16.214 16.585 1.00 96.81 694 ILE A O 1
ATOM 5501 N N . ARG A 1 695 ? -21.961 -15.138 15.710 1.00 95.25 695 ARG A N 1
ATOM 5502 C CA . ARG A 1 695 ? -20.979 -15.646 16.690 1.00 95.25 695 ARG A CA 1
ATOM 5503 C C . ARG A 1 695 ? -21.323 -15.270 18.129 1.00 95.25 695 ARG A C 1
ATOM 5505 O O . ARG A 1 695 ? -21.040 -16.045 19.037 1.00 95.25 695 ARG A O 1
ATOM 5512 N N . HIS A 1 696 ? -21.931 -14.103 18.327 1.00 92.69 696 HIS A N 1
ATOM 5513 C CA . HIS A 1 696 ? -22.356 -13.603 19.637 1.00 92.69 696 HIS A CA 1
ATOM 5514 C C . HIS A 1 696 ? -23.775 -14.039 20.035 1.00 92.69 696 HIS A C 1
ATOM 5516 O O . HIS A 1 696 ? -24.242 -13.658 21.102 1.00 92.69 696 HIS A O 1
ATOM 5522 N N . GLY A 1 697 ? -24.457 -14.858 19.224 1.00 91.62 697 GLY A N 1
ATOM 5523 C CA . GLY A 1 697 ? -25.745 -15.471 19.579 1.00 91.62 697 GLY A CA 1
ATOM 5524 C C . GLY A 1 697 ? -26.977 -14.579 19.395 1.00 91.62 697 GLY A C 1
ATOM 5525 O O . GLY A 1 697 ? -28.056 -14.923 19.869 1.00 91.62 697 GLY A O 1
ATOM 5526 N N . TYR A 1 698 ? -26.843 -13.445 18.704 1.00 93.56 698 TYR A N 1
ATOM 5527 C CA . TYR A 1 698 ? -27.954 -12.539 18.398 1.00 93.56 698 TYR A CA 1
ATOM 5528 C C . TYR A 1 698 ? -28.828 -13.041 17.243 1.00 93.56 698 TYR A C 1
ATOM 5530 O O . TYR A 1 698 ? -30.037 -12.815 17.251 1.00 93.56 698 TYR A O 1
ATOM 5538 N N . ILE A 1 699 ? -28.225 -13.705 16.252 1.00 95.50 699 ILE A N 1
ATOM 5539 C CA . ILE A 1 699 ? -28.927 -14.357 15.140 1.00 95.50 699 ILE A CA 1
ATOM 5540 C C . ILE A 1 699 ? -28.795 -15.868 15.315 1.00 95.50 699 ILE A C 1
ATOM 5542 O O . ILE A 1 699 ? -27.685 -16.403 15.314 1.00 95.50 699 ILE A O 1
ATOM 5546 N N . THR A 1 700 ? -29.932 -16.545 15.436 1.00 94.31 700 THR A N 1
ATOM 5547 C CA . THR A 1 700 ? -30.041 -18.000 15.614 1.00 94.31 700 THR A CA 1
ATOM 5548 C C . THR A 1 700 ? -31.124 -18.577 14.694 1.00 94.31 700 THR A C 1
ATOM 5550 O O . THR A 1 700 ? -31.783 -17.835 13.958 1.00 94.31 700 THR A O 1
ATOM 5553 N N . GLU A 1 701 ? -31.344 -19.894 14.754 1.00 94.19 701 GLU A N 1
ATOM 5554 C CA . GLU A 1 701 ? -32.473 -20.567 14.086 1.00 94.19 701 GLU A CA 1
ATOM 5555 C C . GLU A 1 701 ? -33.842 -20.017 14.525 1.00 94.19 701 GLU A C 1
ATOM 5557 O O . GLU A 1 701 ? -34.783 -20.021 13.734 1.00 94.19 701 GLU A O 1
ATOM 5562 N N . ASP A 1 702 ? -33.941 -19.481 15.748 1.00 90.44 702 ASP A N 1
ATOM 5563 C CA . ASP A 1 702 ? -35.165 -18.852 16.259 1.00 90.44 702 ASP A CA 1
ATOM 5564 C C . ASP A 1 702 ? -35.407 -17.459 15.652 1.00 90.44 702 ASP A C 1
ATOM 5566 O O . ASP A 1 702 ? -36.550 -17.009 15.555 1.00 90.44 702 ASP A O 1
ATOM 5570 N N . THR A 1 703 ? -34.339 -16.758 15.250 1.00 91.31 703 THR A N 1
ATOM 5571 C CA . THR A 1 703 ? -34.424 -15.422 14.635 1.00 91.31 703 THR A CA 1
ATOM 5572 C C . THR A 1 703 ? -34.728 -15.496 13.143 1.00 91.31 703 THR A C 1
ATOM 5574 O O . THR A 1 703 ? -35.501 -14.678 12.642 1.00 91.31 703 THR A O 1
ATOM 5577 N N . ASP A 1 704 ? -34.100 -16.429 12.420 1.00 95.69 704 ASP A N 1
ATOM 5578 C CA . ASP A 1 704 ? -34.182 -16.503 10.961 1.00 95.69 704 ASP A CA 1
ATOM 5579 C C . ASP A 1 704 ? -34.437 -17.941 10.473 1.00 95.69 704 ASP A C 1
ATOM 5581 O O . ASP A 1 704 ? -33.586 -18.815 10.659 1.00 95.69 704 ASP A O 1
ATOM 5585 N N . PRO A 1 705 ? -35.553 -18.206 9.764 1.00 95.19 705 PRO A N 1
ATOM 5586 C CA . PRO A 1 705 ? -35.889 -19.553 9.299 1.00 95.19 705 PRO A CA 1
ATOM 5587 C C . PRO A 1 705 ? -34.903 -20.107 8.256 1.00 95.19 705 PRO A C 1
ATOM 5589 O O . PRO A 1 705 ? -34.953 -21.291 7.928 1.00 95.19 705 PRO A O 1
ATOM 5592 N N . ARG A 1 706 ? -34.018 -19.269 7.698 1.00 97.25 706 ARG A N 1
ATOM 5593 C CA . ARG A 1 706 ? -32.970 -19.658 6.741 1.00 97.25 706 ARG A CA 1
ATOM 5594 C C . ARG A 1 706 ? -31.572 -19.624 7.366 1.00 97.25 706 ARG A C 1
ATOM 5596 O O . ARG A 1 706 ? -30.588 -19.549 6.633 1.00 97.25 706 ARG A O 1
ATOM 5603 N N . TYR A 1 707 ? -31.463 -19.705 8.695 1.00 97.00 707 TYR A N 1
ATOM 5604 C CA . TYR A 1 707 ? -30.197 -19.628 9.435 1.00 97.00 707 TYR A CA 1
ATOM 5605 C C . TYR A 1 707 ? -29.077 -20.523 8.874 1.00 97.00 707 TYR A C 1
ATOM 5607 O O . TYR A 1 707 ? -27.953 -20.062 8.673 1.00 97.00 707 TYR A O 1
ATOM 5615 N N . LEU A 1 708 ? -29.373 -21.786 8.546 1.00 96.56 708 LEU A N 1
ATOM 5616 C CA . LEU A 1 708 ? -28.369 -22.695 7.979 1.00 96.56 708 LEU A CA 1
ATOM 5617 C C . LEU A 1 708 ? -27.840 -22.216 6.621 1.00 96.56 708 LEU A C 1
ATOM 5619 O O . LEU A 1 708 ? -26.638 -22.299 6.363 1.00 96.56 708 LEU A O 1
ATOM 5623 N N . ASP A 1 709 ? -28.712 -21.692 5.759 1.00 96.00 709 ASP A N 1
ATOM 5624 C CA . ASP A 1 709 ? -28.294 -21.133 4.474 1.00 96.00 709 ASP A CA 1
ATOM 5625 C C . ASP A 1 709 ? -27.463 -19.868 4.688 1.00 96.00 709 ASP A C 1
ATOM 5627 O O . ASP A 1 709 ? -26.402 -19.726 4.086 1.00 96.00 709 ASP A O 1
ATOM 5631 N N . ILE A 1 710 ? -27.889 -18.995 5.604 1.00 96.50 710 ILE A N 1
ATOM 5632 C CA . ILE A 1 710 ? -27.147 -17.799 6.014 1.00 96.50 710 ILE A CA 1
ATOM 5633 C C . ILE A 1 710 ? -25.710 -18.157 6.401 1.00 96.50 710 ILE A C 1
ATOM 5635 O O . ILE A 1 710 ? -24.774 -17.623 5.808 1.00 96.50 710 ILE A O 1
ATOM 5639 N N . CYS A 1 711 ? -25.518 -19.110 7.316 1.00 96.12 711 CYS A N 1
ATOM 5640 C CA . CYS A 1 711 ? -24.193 -19.540 7.763 1.00 96.12 711 CYS A CA 1
ATOM 5641 C C . CYS A 1 711 ? -23.337 -20.101 6.615 1.00 96.12 711 CYS A C 1
ATOM 5643 O O . CYS A 1 711 ? -22.143 -19.807 6.526 1.00 96.12 711 CYS A O 1
ATOM 5645 N N . ARG A 1 712 ? -23.939 -20.875 5.701 1.00 94.75 712 ARG A N 1
ATOM 5646 C CA . ARG A 1 712 ? -23.235 -21.461 4.548 1.00 94.75 712 ARG A CA 1
ATOM 5647 C C . ARG A 1 712 ? -22.820 -20.414 3.517 1.00 94.75 712 ARG A C 1
ATOM 5649 O O . ARG A 1 712 ? -21.684 -20.441 3.056 1.00 94.75 712 ARG A O 1
ATOM 5656 N N . TYR A 1 713 ? -23.718 -19.502 3.150 1.00 94.56 713 TYR A N 1
ATOM 5657 C CA . TYR A 1 713 ? -23.442 -18.476 2.141 1.00 94.56 713 TYR A CA 1
ATOM 5658 C C . TYR A 1 713 ? -22.553 -17.349 2.675 1.00 94.56 713 TYR A C 1
ATOM 5660 O O . TYR A 1 713 ? -21.781 -16.773 1.911 1.00 94.56 713 TYR A O 1
ATOM 5668 N N . LEU A 1 714 ? -22.594 -17.068 3.980 1.00 95.12 714 LEU A N 1
ATOM 5669 C CA . LEU A 1 714 ? -21.682 -16.120 4.622 1.00 95.12 714 LEU A CA 1
ATOM 5670 C C . LEU A 1 714 ? -20.221 -16.591 4.566 1.00 95.12 714 LEU A C 1
ATOM 5672 O O . LEU A 1 714 ? -19.311 -15.773 4.466 1.00 95.12 714 LEU A O 1
ATOM 5676 N N . LYS A 1 715 ? -19.996 -17.909 4.609 1.00 92.81 715 LYS A N 1
ATOM 5677 C CA . LYS A 1 715 ? -18.669 -18.544 4.555 1.00 92.81 715 LYS A CA 1
ATOM 5678 C C . LYS A 1 715 ? -18.415 -19.270 3.232 1.00 92.81 715 LYS A C 1
ATOM 5680 O O . LYS A 1 715 ? -17.710 -20.275 3.207 1.00 92.81 715 LYS A O 1
ATOM 5685 N N . ALA A 1 716 ? -18.999 -18.781 2.137 1.00 86.50 716 ALA A N 1
ATOM 5686 C CA . ALA A 1 716 ? -18.804 -19.377 0.820 1.00 86.50 716 ALA A CA 1
ATOM 5687 C C . ALA A 1 716 ? -17.321 -19.332 0.416 1.00 86.50 716 ALA A C 1
ATOM 5689 O O . ALA A 1 716 ? -16.712 -18.264 0.401 1.00 86.50 716 ALA A O 1
ATOM 5690 N N . ASP A 1 717 ? -16.759 -20.491 0.087 1.00 81.94 717 ASP A N 1
ATOM 5691 C CA . ASP A 1 717 ? -15.341 -20.619 -0.237 1.00 81.94 717 ASP A CA 1
ATOM 5692 C C . ASP A 1 717 ? -14.976 -19.884 -1.539 1.00 81.94 717 ASP A C 1
ATOM 5694 O O . ASP A 1 717 ? -15.719 -19.910 -2.526 1.00 81.94 717 ASP A O 1
ATOM 5698 N N . ILE A 1 718 ? -13.803 -19.251 -1.545 1.00 86.00 718 ILE A N 1
ATOM 5699 C CA . ILE A 1 718 ? -13.182 -18.679 -2.736 1.00 86.00 718 ILE A CA 1
ATOM 5700 C C . ILE A 1 718 ? -11.996 -19.571 -3.097 1.00 86.00 718 ILE A C 1
ATOM 5702 O O . ILE A 1 718 ? -10.899 -19.385 -2.601 1.00 86.00 718 ILE A O 1
ATOM 5706 N N . HIS A 1 719 ? -12.198 -20.551 -3.981 1.00 89.12 719 HIS A N 1
ATOM 5707 C CA . HIS A 1 719 ? -11.186 -21.565 -4.335 1.00 89.12 719 HIS A CA 1
ATOM 5708 C C . HIS A 1 719 ? -9.883 -21.030 -4.993 1.00 89.12 719 HIS A C 1
ATOM 5710 O O . HIS A 1 719 ? -9.075 -21.810 -5.499 1.00 89.12 719 HIS A O 1
ATOM 5716 N N . LEU A 1 720 ? -9.703 -19.709 -5.048 1.00 94.06 720 LEU A N 1
ATOM 5717 C CA . LEU A 1 720 ? -8.481 -19.006 -5.433 1.00 94.06 720 LEU A CA 1
ATOM 5718 C C . LEU A 1 720 ? -7.444 -19.055 -4.291 1.00 94.06 720 LEU A C 1
ATOM 5720 O O . LEU A 1 720 ? -7.807 -19.312 -3.144 1.00 94.06 720 LEU A O 1
ATOM 5724 N N . PRO A 1 721 ? -6.149 -18.827 -4.570 1.00 93.00 721 PRO A N 1
ATOM 5725 C CA . PRO A 1 721 ? -5.121 -18.944 -3.546 1.00 93.00 721 PRO A CA 1
ATOM 5726 C C . PRO A 1 721 ? -5.274 -17.857 -2.477 1.00 93.00 721 PRO A C 1
ATOM 5728 O O . PRO A 1 721 ? -5.390 -16.667 -2.772 1.00 93.00 721 PRO A O 1
ATOM 5731 N N . VAL A 1 722 ? -5.239 -18.290 -1.219 1.00 90.25 722 VAL A N 1
ATOM 5732 C CA . VAL A 1 722 ? -5.268 -17.438 -0.025 1.00 90.25 722 VAL A CA 1
ATOM 5733 C C . VAL A 1 722 ? -3.954 -17.558 0.738 1.00 90.25 722 VAL A C 1
ATOM 5735 O O . VAL A 1 722 ? -3.148 -18.443 0.452 1.00 90.25 722 VAL A O 1
ATOM 5738 N N . ALA A 1 723 ? -3.731 -16.682 1.716 1.00 88.56 723 ALA A N 1
ATOM 5739 C CA . ALA A 1 723 ? -2.536 -16.734 2.547 1.00 88.56 723 ALA A CA 1
ATOM 5740 C C . ALA A 1 723 ? -2.367 -18.108 3.225 1.00 88.56 723 ALA A C 1
ATOM 5742 O O . ALA A 1 723 ? -3.246 -18.573 3.952 1.00 88.56 723 ALA A O 1
ATOM 5743 N N . TRP A 1 724 ? -1.209 -18.733 3.021 1.00 88.81 724 TRP A N 1
ATOM 5744 C CA . TRP A 1 724 ? -0.764 -19.944 3.710 1.00 88.81 724 TRP A CA 1
ATOM 5745 C C . TRP A 1 724 ? 0.669 -19.741 4.203 1.00 88.81 724 TRP A C 1
ATOM 5747 O O . TRP A 1 724 ? 1.372 -18.844 3.742 1.00 88.81 724 TRP A O 1
ATOM 5757 N N . ARG A 1 725 ? 1.096 -20.534 5.187 1.00 78.25 725 ARG A N 1
ATOM 5758 C CA . ARG A 1 725 ? 2.443 -20.449 5.762 1.00 78.25 725 ARG A CA 1
ATOM 5759 C C . ARG A 1 725 ? 3.111 -21.815 5.710 1.00 78.25 725 ARG A C 1
ATOM 5761 O O . ARG A 1 725 ? 2.413 -22.812 5.925 1.00 78.25 725 ARG A O 1
ATOM 5768 N N . PRO A 1 726 ? 4.426 -21.879 5.447 1.00 72.25 726 PRO A N 1
ATOM 5769 C CA . PRO A 1 726 ? 5.147 -23.120 5.605 1.00 72.25 726 PRO A CA 1
ATOM 5770 C C . PRO A 1 726 ? 5.118 -23.597 7.060 1.00 72.25 726 PRO A C 1
ATOM 5772 O O . PRO A 1 726 ? 4.942 -22.791 7.978 1.00 72.25 726 PRO A O 1
ATOM 5775 N N . ALA A 1 727 ? 5.241 -24.911 7.270 1.00 63.19 727 ALA A N 1
ATOM 5776 C CA . ALA A 1 727 ? 5.413 -25.444 8.616 1.00 63.19 727 ALA A CA 1
ATOM 5777 C C . ALA A 1 727 ? 6.663 -24.802 9.255 1.00 63.19 727 ALA A C 1
ATOM 5779 O O . ALA A 1 727 ? 7.656 -24.629 8.539 1.00 63.19 727 ALA A O 1
ATOM 5780 N N . PRO A 1 728 ? 6.589 -24.402 10.538 1.00 55.22 728 PRO A N 1
ATOM 5781 C CA . PRO A 1 728 ? 7.691 -23.744 11.232 1.00 55.22 728 PRO A CA 1
ATOM 5782 C C . PRO A 1 728 ? 8.947 -24.611 11.330 1.00 55.22 728 PRO A C 1
ATOM 5784 O O . PRO A 1 728 ? 8.815 -25.859 11.361 1.00 55.22 728 PRO A O 1
#